Protein AF-A0A958J6T2-F1 (afdb_monomer)

Foldseek 3Di:
DADPVRDPPDDDDDDDPCVVVVVVVVVVVVLVVVLVVLVVVLVVQLVVLVVVCVVCVPDDPVVNVVSVVSNVVSVVSNVVSVVVSLVVVLVVVLPPFAFDKDQQVVLVVLLQVCCCVPVVAHEAEDPDSRQFIARARSVLVSLLSSLVVVVCCVPVVFRYWYWYWDDDPWKIKIKIKTQDDKDDPVVVVVQQQDFSDCPPVRRGDGNVSRCVSQVWDWDKDAPVVPSMIIIIIIGTGDDPPPPPPDPPPVFDDQPLDPPPCLVVFPDDDPVVVPDDPLAAKAKEKDWQWLGRCVVVPIATFWIWIWIDGSNDTPPVLIDTFGAQSVDDGDVVSCVVPVDDNVNHPPGHHPLVCVVVVLVSGPRHEYEYASVVRVQVNVVVCCVVNVDDDSHHYDHD

Mean predicted aligned error: 19.81 Å

Radius of gyration: 31.95 Å; Cα contacts (8 Å, |Δi|>4): 545; chains: 1; bounding box: 74×63×93 Å

Secondary structure (DSSP, 8-state):
-B-TT--B----------HHHHHHHHHHHHHHHHHHHHHHHHHHHHHHHHHHHHH-TT--HHHHHHHHHHHHHHHHHHHHHHHHHHHHHHHHHHHHS--EEEEHHHHHHHHHHHHHHHH--EEEE-TT-SS-EEEE-HHHHHHHHHHHHHHHHHHH---EEEEEEEE-SSEEEEEEEEESPPPPHHHHHHHHTSBS---TTS---BHHHHHHHTT-EEEEEEETTTTEEEEEEEEE-B-------S-----SSPP----GGGGG-TT--HHHHTS-GGG-EEEEEEEEESSS-GGGT--EEEEEEEEEETTEEEEEEEEEEE---SS---HHHHHHH---HHHHTTSPPHHHHHHHHHHHTTTSEEEETTHHHHHHHHHHTHHHH-----S-EEE-

Solvent-accessible surface area (backbone atoms only — not comparable to full-atom values): 22626 Å² total; per-residue (Å²): 86,63,49,100,86,68,49,80,74,50,83,84,82,83,84,72,90,46,69,64,57,52,51,49,54,55,50,52,53,50,51,55,50,51,50,54,52,52,52,52,49,34,52,49,54,39,47,54,39,51,51,51,51,66,76,44,75,85,58,56,68,73,61,50,52,51,40,54,48,51,40,52,53,34,52,49,50,46,52,50,51,53,53,50,53,54,49,58,54,51,57,49,58,61,72,77,54,72,73,39,80,40,50,35,42,58,52,52,50,52,34,35,53,48,30,39,75,75,67,73,35,56,58,47,75,50,91,68,18,72,85,38,32,39,58,41,49,64,68,64,51,38,37,44,51,47,45,53,50,51,53,41,30,76,73,69,71,48,70,55,37,38,35,39,47,48,73,66,99,62,30,30,35,46,31,47,27,34,74,55,81,68,69,52,70,72,58,51,58,53,49,31,71,33,66,50,44,85,38,100,84,78,55,50,58,28,43,45,60,52,26,65,73,48,66,34,49,77,51,62,48,68,48,80,93,72,53,34,15,30,40,37,36,38,27,57,54,38,67,69,78,82,70,75,90,61,80,91,63,97,76,82,73,80,75,85,53,87,56,75,67,72,79,71,56,85,65,82,53,78,72,61,81,74,50,57,76,67,70,44,44,34,29,44,41,53,70,42,45,42,54,93,45,52,94,80,65,38,35,62,35,31,43,42,34,41,36,30,49,64,85,39,77,42,90,86,47,65,46,78,46,62,18,24,59,89,66,91,64,48,69,66,38,30,72,70,74,66,63,52,75,79,75,25,70,87,33,56,38,58,80,70,48,49,65,55,50,54,62,70,48,56,96,22,35,39,33,24,71,57,32,46,54,56,49,50,52,52,56,63,42,25,83,79,62,71,56,80,86,63,55,57,76,45,69,102

Structure (mmCIF, N/CA/C/O backbone):
data_AF-A0A958J6T2-F1
#
_entry.id   AF-A0A958J6T2-F1
#
loop_
_atom_site.group_PDB
_atom_site.id
_atom_site.type_symbol
_atom_site.label_atom_id
_atom_site.label_alt_id
_atom_site.label_comp_id
_atom_site.label_asym_id
_atom_site.label_entity_id
_atom_site.label_seq_id
_atom_site.pdbx_PDB_ins_code
_atom_site.Cartn_x
_atom_site.Cartn_y
_atom_site.Cartn_z
_atom_site.occupancy
_atom_site.B_iso_or_equiv
_atom_site.auth_seq_id
_atom_site.auth_comp_id
_atom_site.auth_asym_id
_atom_site.auth_atom_id
_atom_site.pdbx_PDB_model_num
ATOM 1 N N . MET A 1 1 ? 0.953 -21.220 20.800 1.00 48.69 1 MET A N 1
ATOM 2 C CA . MET A 1 1 ? 2.089 -20.838 21.681 1.00 48.69 1 MET A CA 1
ATOM 3 C C . MET A 1 1 ? 2.076 -21.791 22.875 1.00 48.69 1 MET A C 1
ATOM 5 O O . MET A 1 1 ? 0.997 -22.274 23.194 1.00 48.69 1 MET A O 1
ATOM 9 N N . ARG A 1 2 ? 3.219 -22.155 23.470 1.00 36.34 2 ARG A N 1
ATOM 10 C CA . ARG A 1 2 ? 3.241 -23.037 24.657 1.00 36.34 2 ARG A CA 1
ATOM 11 C C . ARG A 1 2 ? 3.314 -22.194 25.923 1.00 36.34 2 ARG A C 1
ATOM 13 O O . ARG A 1 2 ? 4.008 -21.180 25.917 1.00 36.34 2 ARG A O 1
ATOM 20 N N . ASP A 1 3 ? 2.595 -22.600 26.960 1.00 51.53 3 ASP A N 1
ATOM 21 C CA . ASP A 1 3 ? 2.671 -21.951 28.265 1.00 51.53 3 ASP A CA 1
ATOM 22 C C . ASP A 1 3 ? 3.966 -22.331 29.011 1.00 51.53 3 ASP A C 1
ATOM 24 O O . ASP A 1 3 ? 4.778 -23.133 28.537 1.00 51.53 3 ASP A O 1
ATOM 28 N N . ALA A 1 4 ? 4.169 -21.750 30.196 1.00 49.47 4 ALA A N 1
ATOM 29 C CA . ALA A 1 4 ? 5.339 -22.016 31.033 1.00 49.47 4 ALA A CA 1
ATOM 30 C C . ALA A 1 4 ? 5.435 -23.478 31.534 1.00 49.47 4 ALA A C 1
ATOM 32 O O . ALA A 1 4 ? 6.490 -23.871 32.030 1.00 49.47 4 ALA A O 1
ATOM 33 N N . ALA A 1 5 ? 4.374 -24.283 31.389 1.00 55.47 5 ALA A N 1
ATOM 34 C CA . ALA A 1 5 ? 4.334 -25.710 31.711 1.00 55.47 5 ALA A CA 1
ATOM 35 C C . ALA A 1 5 ? 4.554 -26.614 30.477 1.00 55.47 5 ALA A C 1
ATOM 37 O O . ALA A 1 5 ? 4.696 -27.829 30.613 1.00 55.47 5 ALA A O 1
ATOM 38 N N . GLY A 1 6 ? 4.656 -26.034 29.277 1.00 46.12 6 GLY A N 1
ATOM 39 C CA . GLY A 1 6 ? 4.920 -26.751 28.034 1.00 46.12 6 GLY A CA 1
ATOM 40 C C . GLY A 1 6 ? 3.679 -27.357 27.376 1.00 46.12 6 GLY A C 1
ATOM 41 O O . GLY A 1 6 ? 3.834 -28.038 26.354 1.00 46.12 6 GLY A O 1
ATOM 42 N N . GLU A 1 7 ? 2.478 -27.092 27.894 1.00 49.38 7 GLU A N 1
ATOM 43 C CA . GLU A 1 7 ? 1.223 -27.493 27.261 1.00 49.38 7 GLU A CA 1
ATOM 44 C C . GLU A 1 7 ? 0.863 -26.529 26.118 1.00 49.38 7 GLU A C 1
ATOM 46 O O . GLU A 1 7 ? 1.184 -25.335 26.119 1.00 49.38 7 GLU A O 1
ATOM 51 N N . LEU A 1 8 ? 0.269 -27.081 25.055 1.00 47.47 8 LEU A N 1
ATOM 52 C CA . LEU A 1 8 ? -0.144 -26.334 23.864 1.00 47.47 8 LEU A CA 1
ATOM 53 C C . LEU A 1 8 ? -1.369 -25.471 24.206 1.00 47.47 8 LEU A C 1
ATOM 55 O O . LEU A 1 8 ? -2.499 -25.888 23.993 1.00 47.47 8 LEU A O 1
ATOM 59 N N . GLY A 1 9 ? -1.138 -24.254 24.700 1.00 53.03 9 GLY A N 1
ATOM 60 C CA . GLY A 1 9 ? -2.175 -23.290 25.097 1.00 53.03 9 GLY A CA 1
ATOM 61 C C . GLY A 1 9 ? -2.948 -22.627 23.947 1.00 53.03 9 GLY A C 1
ATOM 62 O O . GLY A 1 9 ? -3.547 -21.579 24.152 1.00 53.03 9 GLY A O 1
ATOM 63 N N . GLY A 1 10 ? -2.909 -23.189 22.733 1.00 48.62 10 GLY A N 1
ATOM 64 C CA . GLY A 1 10 ? -3.697 -22.714 21.592 1.00 48.62 10 GLY A CA 1
ATOM 65 C C . GLY A 1 10 ? -2.918 -22.515 20.289 1.00 48.62 10 GLY A C 1
ATOM 66 O O . GLY A 1 10 ? -1.676 -22.473 20.250 1.00 48.62 10 GLY A O 1
ATOM 67 N N . TYR A 1 11 ? -3.685 -22.378 19.207 1.00 57.44 11 TYR A N 1
ATOM 68 C CA . TYR A 1 11 ? -3.211 -22.131 17.849 1.00 57.44 11 TYR A CA 1
ATOM 69 C C . TYR A 1 11 ? -3.509 -20.687 17.454 1.00 57.44 11 TYR A C 1
ATOM 71 O O . TYR A 1 11 ? -4.600 -20.186 17.693 1.00 57.44 11 TYR A O 1
ATOM 79 N N . ILE A 1 12 ? -2.535 -20.033 16.828 1.00 42.91 12 ILE A N 1
ATOM 80 C CA . ILE A 1 12 ? -2.738 -18.750 16.158 1.00 42.91 12 ILE A CA 1
ATOM 81 C C . ILE A 1 12 ? -2.837 -19.086 14.675 1.00 42.91 12 ILE A C 1
ATOM 83 O O . ILE A 1 12 ? -1.850 -19.531 14.084 1.00 42.91 12 ILE A O 1
ATOM 87 N N . LEU A 1 13 ? -4.024 -18.929 14.093 1.00 41.66 13 LEU A N 1
ATOM 88 C CA . LEU A 1 13 ? -4.183 -18.921 12.644 1.00 41.66 13 LEU A CA 1
ATOM 89 C C . LEU A 1 13 ? -4.155 -17.471 12.178 1.00 41.66 13 LEU A C 1
ATOM 91 O O . LEU A 1 13 ? -5.051 -16.698 12.492 1.00 41.66 13 LEU A O 1
ATOM 95 N N . VAL A 1 14 ? -3.120 -17.122 11.422 1.00 46.44 14 VAL A N 1
ATOM 96 C CA . VAL A 1 14 ? -3.065 -15.851 10.702 1.00 46.44 14 VAL A CA 1
ATOM 97 C C . VAL A 1 14 ? -3.605 -16.111 9.304 1.00 46.44 14 VAL A C 1
ATOM 99 O O . VAL A 1 14 ? -3.007 -16.867 8.533 1.00 46.44 14 VAL A O 1
ATOM 102 N N . PHE A 1 15 ? -4.752 -15.521 8.988 1.00 39.38 15 PHE A N 1
ATOM 103 C CA . PHE A 1 15 ? -5.281 -15.526 7.633 1.00 39.38 15 PHE A CA 1
ATOM 104 C C . PHE A 1 15 ? -4.713 -14.323 6.891 1.00 39.38 15 PHE A C 1
ATOM 106 O O . PHE A 1 15 ? -4.885 -13.183 7.303 1.00 39.38 15 PHE A O 1
ATOM 113 N N . TYR A 1 16 ? -4.023 -14.591 5.790 1.00 39.59 16 TYR A N 1
ATOM 114 C CA . TYR A 1 16 ? -3.619 -13.558 4.849 1.00 39.59 16 TYR A CA 1
ATOM 115 C C . TYR A 1 16 ? -4.621 -13.574 3.700 1.00 39.59 16 TYR A C 1
ATOM 117 O O . TYR A 1 16 ? -4.839 -14.633 3.101 1.00 39.59 16 TYR A O 1
ATOM 125 N N . ASP A 1 17 ? -5.216 -12.427 3.368 1.00 45.22 17 ASP A N 1
ATOM 126 C CA . ASP A 1 17 ? -5.972 -12.311 2.123 1.00 45.22 17 ASP A CA 1
ATOM 127 C C . ASP A 1 17 ? -4.999 -12.410 0.942 1.00 45.22 17 ASP A C 1
ATOM 129 O O . ASP A 1 17 ? -4.342 -11.455 0.528 1.00 45.22 17 ASP A O 1
ATOM 133 N N . ILE A 1 18 ? -4.883 -13.623 0.407 1.00 48.00 18 ILE A N 1
ATOM 134 C CA . ILE A 1 18 ? -4.079 -13.915 -0.775 1.00 48.00 18 ILE A CA 1
ATOM 135 C C . ILE A 1 18 ? -4.909 -13.853 -2.055 1.00 48.00 18 ILE A C 1
ATOM 137 O O . ILE A 1 18 ? -4.393 -14.209 -3.108 1.00 48.00 18 ILE A O 1
ATOM 141 N N . THR A 1 19 ? -6.171 -13.418 -2.024 1.00 49.03 19 THR A N 1
ATOM 142 C CA . THR A 1 19 ? -7.032 -13.384 -3.219 1.00 49.03 19 THR A CA 1
ATOM 143 C C . THR A 1 19 ? -6.400 -12.537 -4.318 1.00 49.03 19 THR A C 1
ATOM 145 O O . THR A 1 19 ? -6.413 -12.914 -5.493 1.00 49.03 19 THR A O 1
ATOM 148 N N . HIS A 1 20 ? -5.784 -11.418 -3.931 1.00 47.06 20 HIS A N 1
ATOM 149 C CA . HIS A 1 20 ? -5.009 -10.580 -4.836 1.00 47.06 20 HIS A CA 1
ATOM 150 C C . HIS A 1 20 ? -3.764 -11.318 -5.353 1.00 47.06 20 HIS A C 1
ATOM 152 O O . HIS A 1 20 ? -3.571 -11.415 -6.560 1.00 47.06 20 HIS A O 1
ATOM 158 N N . LYS A 1 21 ? -2.984 -11.943 -4.461 1.00 45.25 21 LYS A N 1
ATOM 159 C CA . LYS A 1 21 ? -1.773 -12.711 -4.804 1.00 45.25 21 LYS A CA 1
ATOM 160 C C . LYS A 1 21 ? -2.049 -13.908 -5.731 1.00 45.25 21 LYS A C 1
ATOM 162 O O . LYS A 1 21 ? -1.304 -14.144 -6.671 1.00 45.25 21 LYS A O 1
ATOM 167 N N . VAL A 1 22 ? -3.156 -14.622 -5.536 1.00 51.53 22 VAL A N 1
ATOM 168 C CA . VAL A 1 22 ? -3.573 -15.758 -6.377 1.00 51.53 22 VAL A CA 1
ATOM 169 C C . VAL A 1 22 ? -4.047 -15.286 -7.755 1.00 51.53 22 VAL A C 1
ATOM 171 O O . VAL A 1 22 ? -3.727 -15.914 -8.766 1.00 51.53 22 VAL A O 1
ATOM 174 N N . LYS A 1 23 ? -4.776 -14.163 -7.834 1.00 52.66 23 LYS A N 1
ATOM 175 C CA . LYS A 1 23 ? -5.135 -13.543 -9.124 1.00 52.66 23 LYS A CA 1
ATOM 176 C C . LYS A 1 23 ? -3.892 -13.063 -9.878 1.00 52.66 23 LYS A C 1
ATOM 178 O O . LYS A 1 23 ? -3.808 -13.272 -11.086 1.00 52.66 23 LYS A O 1
ATOM 183 N N . VAL A 1 24 ? -2.932 -12.481 -9.161 1.00 52.47 24 VAL A N 1
ATOM 184 C CA . VAL A 1 24 ? -1.616 -12.057 -9.660 1.00 52.47 24 VAL A CA 1
ATOM 185 C C . VAL A 1 24 ? -0.843 -13.246 -10.239 1.00 52.47 24 VAL A C 1
ATOM 187 O O . VAL A 1 24 ? -0.464 -13.207 -11.408 1.00 52.47 24 VAL A O 1
ATOM 190 N N . ASP A 1 25 ? -0.699 -14.339 -9.487 1.00 53.75 25 ASP A N 1
ATOM 191 C CA . ASP A 1 25 ? 0.019 -15.540 -9.938 1.00 53.75 25 ASP A CA 1
ATOM 192 C C . ASP A 1 25 ? -0.650 -16.194 -11.155 1.00 53.75 25 ASP A C 1
ATOM 194 O O . ASP A 1 25 ? 0.025 -16.634 -12.094 1.00 53.75 25 ASP A O 1
ATOM 198 N N . SER A 1 26 ? -1.987 -16.220 -11.186 1.00 54.91 26 SER A N 1
ATOM 199 C CA . SER A 1 26 ? -2.745 -16.727 -12.332 1.00 54.91 26 SER A CA 1
ATOM 200 C C . SER A 1 26 ? -2.558 -15.853 -13.575 1.00 54.91 26 SER A C 1
ATOM 202 O O . SER A 1 26 ? -2.405 -16.383 -14.676 1.00 54.91 26 SER A O 1
ATOM 204 N N . HIS A 1 27 ? -2.570 -14.527 -13.425 1.00 58.19 27 HIS A N 1
ATOM 205 C CA . HIS A 1 27 ? -2.396 -13.593 -14.536 1.00 58.19 27 HIS A CA 1
ATOM 206 C C . HIS A 1 27 ? -0.957 -13.619 -15.074 1.00 58.19 27 HIS A C 1
ATOM 208 O O . HIS A 1 27 ? -0.753 -13.774 -16.277 1.00 58.19 27 HIS A O 1
ATOM 214 N N . ARG A 1 28 ? 0.043 -13.620 -14.184 1.00 59.59 28 ARG A N 1
ATOM 215 C CA . ARG A 1 28 ? 1.460 -13.839 -14.512 1.00 59.59 28 ARG A CA 1
ATOM 216 C C . ARG A 1 28 ? 1.670 -15.149 -15.273 1.00 59.59 28 ARG A C 1
ATOM 218 O O . ARG A 1 28 ? 2.370 -15.168 -16.284 1.00 59.59 28 ARG A O 1
ATOM 225 N N . SER A 1 29 ? 1.050 -16.239 -14.818 1.00 61.00 29 SER A N 1
ATOM 226 C CA . SER A 1 29 ? 1.138 -17.544 -15.488 1.00 61.00 29 SER A CA 1
ATOM 227 C C . SER A 1 29 ? 0.554 -17.509 -16.904 1.00 61.00 29 SER A C 1
ATOM 229 O O . SER A 1 29 ? 1.111 -18.126 -17.813 1.00 61.00 29 SER A O 1
ATOM 231 N N . MET A 1 30 ? -0.536 -16.763 -17.121 1.00 66.50 30 MET A N 1
ATOM 232 C CA . MET A 1 30 ? -1.103 -16.553 -18.458 1.00 66.50 30 MET A CA 1
ATOM 233 C C . MET A 1 30 ? -0.175 -15.727 -19.355 1.00 66.50 30 MET A C 1
ATOM 235 O O . MET A 1 30 ? 0.042 -16.113 -20.503 1.00 66.50 30 MET A O 1
ATOM 239 N N . LEU A 1 31 ? 0.416 -14.647 -18.838 1.00 65.56 31 LEU A N 1
ATOM 240 C CA . LEU A 1 31 ? 1.342 -13.801 -19.597 1.00 65.56 31 LEU A CA 1
ATOM 241 C C . LEU A 1 31 ? 2.625 -14.554 -19.983 1.00 65.56 31 LEU A C 1
ATOM 243 O O . LEU A 1 31 ? 3.024 -14.523 -21.144 1.00 65.56 31 LEU A O 1
ATOM 247 N N . LEU A 1 32 ? 3.232 -15.310 -19.058 1.00 67.44 32 LEU A N 1
ATOM 248 C CA . LEU A 1 32 ? 4.408 -16.148 -19.342 1.00 67.44 32 LEU A CA 1
ATOM 249 C C . LEU A 1 32 ? 4.114 -17.225 -20.390 1.00 67.44 32 LEU A C 1
ATOM 251 O O . LEU A 1 32 ? 4.945 -17.504 -21.260 1.00 67.44 32 LEU A O 1
ATOM 255 N N . LYS A 1 33 ? 2.922 -17.828 -20.324 1.00 71.00 33 LYS A N 1
ATOM 256 C CA . LYS A 1 33 ? 2.471 -18.794 -21.326 1.00 71.00 33 LYS A CA 1
ATOM 257 C C . LYS A 1 33 ? 2.318 -18.132 -22.697 1.00 71.00 33 LYS A C 1
ATOM 259 O O . LYS A 1 33 ? 2.856 -18.657 -23.668 1.00 71.00 33 LYS A O 1
ATOM 264 N N . SER A 1 34 ? 1.672 -16.967 -22.751 1.00 69.38 34 SER A N 1
ATOM 265 C CA . SER A 1 34 ? 1.500 -16.172 -23.973 1.00 69.38 34 SER A CA 1
ATOM 266 C C . SER A 1 34 ? 2.854 -15.791 -24.592 1.00 69.38 34 SER A C 1
ATOM 268 O O . SER A 1 34 ? 3.078 -16.015 -25.779 1.00 69.38 34 SER A O 1
ATOM 270 N N . LEU A 1 35 ? 3.813 -15.337 -23.772 1.00 73.62 35 LEU A N 1
ATOM 271 C CA . LEU A 1 35 ? 5.191 -15.034 -24.182 1.00 73.62 35 LEU A CA 1
ATOM 272 C C . LEU A 1 35 ? 5.926 -16.236 -24.748 1.00 73.62 35 LEU A C 1
ATOM 274 O O . LEU A 1 35 ? 6.544 -16.154 -25.809 1.00 73.62 35 LEU A O 1
ATOM 278 N N . THR A 1 36 ? 5.829 -17.371 -24.069 1.00 71.75 36 THR A N 1
ATOM 279 C CA . THR A 1 36 ? 6.487 -18.595 -24.518 1.00 71.75 36 THR A CA 1
ATOM 280 C C . THR A 1 36 ? 5.905 -19.087 -25.845 1.00 71.75 36 THR A C 1
ATOM 282 O O . THR A 1 36 ? 6.652 -19.539 -26.714 1.00 71.75 36 THR A O 1
ATOM 285 N N . GLU A 1 37 ? 4.585 -18.997 -26.022 1.00 77.94 37 GLU A N 1
ATOM 286 C CA . GLU A 1 37 ? 3.898 -19.377 -27.260 1.00 77.94 37 GLU A CA 1
ATOM 287 C C . GLU A 1 37 ? 4.237 -18.416 -28.413 1.00 77.94 37 GLU A C 1
ATOM 289 O O . GLU A 1 37 ? 4.616 -18.882 -29.491 1.00 77.94 37 GLU A O 1
ATOM 294 N N . GLY A 1 38 ? 4.213 -17.101 -28.169 1.00 72.06 38 GLY A N 1
ATOM 295 C CA . GLY A 1 38 ? 4.567 -16.071 -29.149 1.00 72.06 38 GLY A CA 1
ATOM 296 C C . GLY A 1 38 ? 6.016 -16.177 -29.635 1.00 72.06 38 GLY A C 1
ATOM 297 O O . GLY A 1 38 ? 6.260 -16.247 -30.841 1.00 72.06 38 GLY A O 1
ATOM 298 N N . ILE A 1 39 ? 6.980 -16.298 -28.711 1.00 77.38 39 ILE A N 1
ATOM 299 C CA . ILE A 1 39 ? 8.406 -16.471 -29.045 1.00 77.38 39 ILE A CA 1
ATOM 300 C C . ILE A 1 39 ? 8.623 -17.753 -29.855 1.00 77.38 39 ILE A C 1
ATOM 302 O O . ILE A 1 39 ? 9.333 -17.748 -30.863 1.00 77.38 39 ILE A O 1
ATOM 306 N N . ARG A 1 40 ? 8.013 -18.869 -29.433 1.00 75.31 40 ARG A N 1
ATOM 307 C CA . ARG A 1 40 ? 8.175 -20.161 -30.111 1.00 75.31 40 ARG A CA 1
ATOM 308 C C . ARG A 1 40 ? 7.623 -20.122 -31.534 1.00 75.31 40 ARG A C 1
ATOM 310 O O . ARG A 1 40 ? 8.256 -20.686 -32.425 1.00 75.31 40 ARG A O 1
ATOM 317 N N . SER A 1 41 ? 6.477 -19.473 -31.736 1.00 79.50 41 SER A N 1
ATOM 318 C CA . SER A 1 41 ? 5.858 -19.325 -33.054 1.00 79.50 41 SER A CA 1
ATOM 319 C C . SER A 1 41 ? 6.745 -18.510 -33.996 1.00 79.50 41 SER A C 1
ATOM 321 O O . SER A 1 41 ? 7.127 -19.013 -35.052 1.00 79.50 41 SER A O 1
ATOM 323 N N . ALA A 1 42 ? 7.162 -17.310 -33.579 1.00 76.31 42 ALA A N 1
ATOM 324 C CA . ALA A 1 42 ? 7.981 -16.427 -34.410 1.00 76.31 42 ALA A CA 1
ATOM 325 C C . ALA A 1 42 ? 9.335 -17.064 -34.772 1.00 76.31 42 ALA A C 1
ATOM 327 O O . ALA A 1 42 ? 9.759 -17.053 -35.930 1.00 76.31 42 ALA A O 1
ATOM 328 N N . LEU A 1 43 ? 10.001 -17.710 -33.805 1.00 81.56 43 LEU A N 1
ATOM 329 C CA . LEU A 1 43 ? 11.256 -18.423 -34.060 1.00 81.56 43 LEU A CA 1
ATOM 330 C C . LEU A 1 43 ? 11.077 -19.615 -35.009 1.00 81.56 43 LEU A C 1
ATOM 332 O O . LEU A 1 43 ? 11.969 -19.883 -35.816 1.00 81.56 43 LEU A O 1
ATOM 336 N N . ALA A 1 44 ? 9.951 -20.331 -34.938 1.00 80.25 44 ALA A N 1
ATOM 337 C CA . ALA A 1 44 ? 9.661 -21.428 -35.857 1.00 80.25 44 ALA A CA 1
ATOM 338 C C . ALA A 1 44 ? 9.465 -20.924 -37.296 1.00 80.25 44 ALA A C 1
ATOM 340 O O . ALA A 1 44 ? 10.046 -21.507 -38.214 1.00 80.25 44 ALA A O 1
ATOM 341 N N . SER A 1 45 ? 8.725 -19.825 -37.484 1.00 82.50 45 SER A N 1
ATOM 342 C CA . SER A 1 45 ? 8.531 -19.181 -38.790 1.00 82.50 45 SER A CA 1
ATOM 343 C C . SER A 1 45 ? 9.849 -18.679 -39.385 1.00 82.50 45 SER A C 1
ATOM 345 O O . SER A 1 45 ? 10.170 -18.988 -40.536 1.00 82.50 45 SER A O 1
ATOM 347 N N . ILE A 1 46 ? 10.657 -17.964 -38.591 1.00 88.19 46 ILE A N 1
ATOM 348 C CA . ILE A 1 46 ? 11.969 -17.456 -39.018 1.00 88.19 46 ILE A CA 1
ATOM 349 C C . ILE A 1 46 ? 12.889 -18.617 -39.405 1.00 88.19 46 ILE A C 1
ATOM 351 O O . ILE A 1 46 ? 13.509 -18.589 -40.469 1.00 88.19 46 ILE A O 1
ATOM 355 N N . ARG A 1 47 ? 12.952 -19.668 -38.576 1.00 81.50 47 ARG A N 1
ATOM 356 C CA . ARG A 1 47 ? 13.784 -20.843 -38.854 1.00 81.50 47 ARG A CA 1
ATOM 357 C C . ARG A 1 47 ? 13.361 -21.541 -40.145 1.00 81.50 47 ARG A C 1
ATOM 359 O O . ARG A 1 47 ? 14.223 -21.818 -40.970 1.00 81.50 47 ARG A O 1
ATOM 366 N N . ALA A 1 48 ? 12.065 -21.763 -40.360 1.00 89.38 48 ALA A N 1
ATOM 367 C CA . ALA A 1 48 ? 11.561 -22.397 -41.579 1.00 89.38 48 ALA A CA 1
ATOM 368 C C . ALA A 1 48 ? 11.882 -21.576 -42.843 1.00 89.38 48 ALA A C 1
ATOM 370 O O . ALA A 1 48 ? 12.270 -22.134 -43.876 1.00 89.38 48 ALA A O 1
ATOM 371 N N . ALA A 1 49 ? 11.770 -20.246 -42.763 1.00 88.69 49 ALA A N 1
ATOM 372 C CA . ALA A 1 49 ? 12.136 -19.353 -43.858 1.00 88.69 49 ALA A CA 1
ATOM 373 C C . ALA A 1 49 ? 13.643 -19.423 -44.170 1.00 88.69 49 ALA A C 1
ATOM 375 O O . ALA A 1 49 ? 14.026 -19.559 -45.333 1.00 88.69 49 ALA A O 1
ATOM 376 N N . ILE A 1 50 ? 14.498 -19.404 -43.141 1.00 87.81 50 ILE A N 1
ATOM 377 C CA . ILE A 1 50 ? 15.958 -19.511 -43.289 1.00 87.81 50 ILE A CA 1
ATOM 378 C C . ILE A 1 50 ? 16.375 -20.890 -43.820 1.00 87.81 50 ILE A C 1
ATOM 380 O O . ILE A 1 50 ? 17.208 -20.969 -44.724 1.00 87.81 50 ILE A O 1
ATOM 384 N N . GLU A 1 51 ? 15.794 -21.979 -43.314 1.00 91.31 51 GLU A N 1
ATOM 385 C CA . GLU A 1 51 ? 16.055 -23.343 -43.793 1.00 91.31 51 GLU A CA 1
ATOM 386 C C . GLU A 1 51 ? 15.696 -23.485 -45.276 1.00 91.31 51 GLU A C 1
ATOM 388 O O . GLU A 1 51 ? 16.480 -24.032 -46.052 1.00 91.31 51 GLU A O 1
ATOM 393 N N . THR A 1 52 ? 14.565 -22.916 -45.702 1.00 90.31 52 THR A N 1
ATOM 394 C CA . THR A 1 52 ? 14.134 -22.949 -47.108 1.00 90.31 52 THR A CA 1
ATOM 395 C C . THR A 1 52 ? 15.064 -22.132 -48.008 1.00 90.31 52 THR A C 1
ATOM 397 O O . THR A 1 52 ? 15.452 -22.600 -49.081 1.00 90.31 52 THR A O 1
ATOM 400 N N . LEU A 1 53 ? 15.469 -20.937 -47.561 1.00 90.94 53 LEU A N 1
ATOM 401 C CA . LEU A 1 53 ? 16.455 -20.101 -48.257 1.00 90.94 53 LEU A CA 1
ATOM 402 C C . LEU A 1 53 ? 17.810 -20.808 -48.406 1.00 90.94 53 LEU A C 1
ATOM 404 O O . LEU A 1 53 ? 18.456 -20.688 -49.445 1.00 90.94 53 LEU A O 1
ATOM 408 N N . THR A 1 54 ? 18.212 -21.573 -47.391 1.00 90.06 54 THR A N 1
ATOM 409 C CA . THR A 1 54 ? 19.487 -22.302 -47.367 1.00 90.06 54 THR A CA 1
ATOM 410 C C . THR A 1 54 ? 19.443 -23.566 -48.230 1.00 90.06 54 THR A C 1
ATOM 412 O O . THR A 1 54 ? 20.403 -23.859 -48.939 1.00 90.06 54 THR A O 1
ATOM 415 N N . ALA A 1 55 ? 18.334 -24.312 -48.204 1.00 91.31 55 ALA A N 1
ATOM 416 C CA . ALA A 1 55 ? 18.167 -25.553 -48.960 1.00 91.31 55 ALA A CA 1
ATOM 417 C C . ALA A 1 55 ? 17.995 -25.325 -50.473 1.00 91.31 55 ALA A C 1
ATOM 419 O O . ALA A 1 55 ? 18.371 -26.185 -51.270 1.00 91.31 55 ALA A O 1
ATOM 420 N N . PHE A 1 56 ? 17.455 -24.171 -50.882 1.00 91.94 56 PHE A N 1
ATOM 421 C CA . PHE A 1 56 ? 17.172 -23.852 -52.286 1.00 91.94 56 PHE A CA 1
ATOM 422 C C . PHE A 1 56 ? 17.802 -22.516 -52.732 1.00 91.94 56 PHE A C 1
ATOM 424 O O . PHE A 1 56 ? 17.088 -21.579 -53.091 1.00 91.94 56 PHE A O 1
ATOM 431 N N . PRO A 1 57 ? 19.141 -22.409 -52.791 1.00 84.00 57 PRO A N 1
ATOM 432 C CA . PRO A 1 57 ? 19.836 -21.148 -53.081 1.00 84.00 57 PRO A CA 1
ATOM 433 C C . PRO A 1 57 ? 19.605 -20.608 -54.506 1.00 84.00 57 PRO A C 1
ATOM 435 O O . PRO A 1 57 ? 19.780 -19.417 -54.756 1.00 84.00 57 PRO A O 1
ATOM 438 N N . ALA A 1 58 ? 19.185 -21.464 -55.443 1.00 90.50 58 ALA A N 1
ATOM 439 C CA . ALA A 1 58 ? 18.879 -21.105 -56.831 1.00 90.50 58 ALA A CA 1
ATOM 440 C C . ALA A 1 58 ? 17.403 -20.707 -57.059 1.00 90.50 58 ALA A C 1
ATOM 442 O O . ALA A 1 58 ? 16.916 -20.760 -58.187 1.00 90.50 58 ALA A O 1
ATOM 443 N N . MET A 1 59 ? 16.661 -20.362 -56.000 1.00 91.50 59 MET A N 1
ATOM 444 C CA . MET A 1 59 ? 15.262 -19.945 -56.122 1.00 91.50 59 MET A CA 1
ATOM 445 C C . MET A 1 59 ? 15.100 -18.587 -56.817 1.00 91.50 59 MET A C 1
ATOM 447 O O . MET A 1 59 ? 15.970 -17.716 -56.732 1.00 91.50 59 MET A O 1
ATOM 451 N N . ASP A 1 60 ? 13.936 -18.418 -57.445 1.00 92.75 60 ASP A N 1
ATOM 452 C CA . ASP A 1 60 ? 13.503 -17.180 -58.093 1.00 92.75 60 ASP A CA 1
ATOM 453 C C . ASP A 1 60 ? 13.511 -15.977 -57.134 1.00 92.75 60 ASP A C 1
ATOM 455 O O . ASP A 1 60 ? 13.172 -16.101 -55.950 1.00 92.75 60 ASP A O 1
ATOM 459 N N . ASP A 1 61 ? 13.873 -14.807 -57.657 1.00 86.50 61 ASP A N 1
ATOM 460 C CA . ASP A 1 61 ? 14.051 -13.592 -56.861 1.00 86.50 61 ASP A CA 1
ATOM 461 C C . ASP A 1 61 ? 12.748 -13.136 -56.197 1.00 86.50 61 ASP A C 1
ATOM 463 O O . ASP A 1 61 ? 12.776 -12.698 -55.045 1.00 86.50 61 ASP A O 1
ATOM 467 N N . ALA A 1 62 ? 11.589 -13.323 -56.841 1.00 87.94 62 ALA A N 1
ATOM 468 C CA . ALA A 1 62 ? 10.308 -12.965 -56.234 1.00 87.94 62 ALA A CA 1
ATOM 469 C C . ALA A 1 62 ? 9.999 -13.837 -55.003 1.00 87.94 62 ALA A C 1
ATOM 471 O O . ALA A 1 62 ? 9.535 -13.333 -53.978 1.00 87.94 62 ALA A O 1
ATOM 472 N N . LYS A 1 63 ? 10.321 -15.138 -55.064 1.00 85.94 63 LYS A N 1
ATOM 473 C CA . LYS A 1 63 ? 10.170 -16.062 -53.924 1.00 85.94 63 LYS A CA 1
ATOM 474 C C . LYS A 1 63 ? 11.149 -15.739 -52.798 1.00 85.94 63 LYS A C 1
ATOM 476 O O . LYS A 1 63 ? 10.781 -15.781 -51.628 1.00 85.9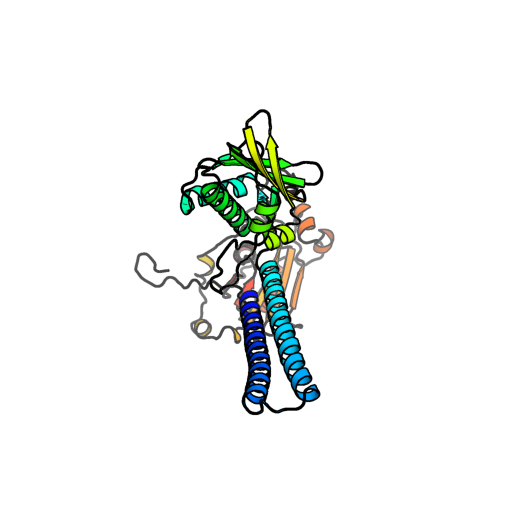4 63 LYS A O 1
ATOM 481 N N . ARG A 1 64 ? 12.383 -15.373 -53.142 1.00 88.50 64 ARG A N 1
ATOM 482 C CA . ARG A 1 64 ? 13.420 -14.993 -52.175 1.00 88.50 64 ARG A CA 1
ATOM 483 C C . ARG A 1 64 ? 13.037 -13.740 -51.389 1.00 88.50 64 ARG A C 1
ATOM 485 O O . ARG A 1 64 ? 13.129 -13.729 -50.163 1.00 88.50 64 ARG A O 1
ATOM 492 N N . VAL A 1 65 ? 12.546 -12.712 -52.086 1.00 89.00 65 VAL A N 1
ATOM 493 C CA . VAL A 1 65 ? 12.033 -11.477 -51.471 1.00 89.00 65 VAL A CA 1
ATOM 494 C C . VAL A 1 65 ? 10.868 -11.775 -50.525 1.00 89.00 65 VAL A C 1
ATOM 496 O O . VAL A 1 65 ? 10.801 -11.201 -49.439 1.00 89.00 65 VAL A O 1
ATOM 499 N N . GLN A 1 66 ? 9.987 -12.714 -50.882 1.00 87.75 66 GLN A N 1
ATOM 500 C CA . GLN A 1 66 ? 8.886 -13.130 -50.015 1.00 87.75 66 GLN A CA 1
ATOM 501 C C . GLN A 1 66 ? 9.379 -13.739 -48.691 1.00 87.75 66 GLN A C 1
ATOM 503 O O . GLN A 1 66 ? 8.856 -13.375 -47.641 1.00 87.75 66 GLN A O 1
ATOM 508 N N . PHE A 1 67 ? 10.400 -14.603 -48.706 1.00 89.88 67 PHE A N 1
ATOM 509 C CA . PHE A 1 67 ? 10.968 -15.167 -47.472 1.00 89.88 67 PHE A CA 1
ATOM 510 C C . PHE A 1 67 ? 11.694 -14.124 -46.614 1.00 89.88 67 PHE A C 1
ATOM 512 O O . PHE A 1 67 ? 11.548 -14.147 -45.395 1.00 89.88 67 PHE A O 1
ATOM 519 N N . TYR A 1 68 ? 12.417 -13.172 -47.217 1.00 83.81 68 TYR A N 1
ATOM 520 C CA . TYR A 1 68 ? 13.000 -12.059 -46.455 1.00 83.81 68 TYR A CA 1
ATOM 521 C C . TYR A 1 68 ? 11.933 -11.189 -45.789 1.00 83.81 68 TYR A C 1
ATOM 523 O O . TYR A 1 68 ? 12.112 -10.777 -44.643 1.00 83.81 68 TYR A O 1
ATOM 531 N N . ARG A 1 69 ? 10.806 -10.952 -46.472 1.00 87.25 69 ARG A N 1
ATOM 532 C CA . ARG A 1 69 ? 9.670 -10.233 -45.890 1.00 87.25 69 ARG A CA 1
ATOM 533 C C . ARG A 1 69 ? 9.077 -10.991 -44.702 1.00 87.25 69 ARG A C 1
ATOM 535 O O . ARG A 1 69 ? 8.880 -10.376 -43.666 1.00 87.25 69 ARG A O 1
ATOM 542 N N . VAL A 1 70 ? 8.878 -12.307 -44.824 1.00 88.00 70 VAL A N 1
ATOM 543 C CA . VAL A 1 70 ? 8.403 -13.156 -43.713 1.00 88.00 70 VAL A CA 1
ATOM 544 C C . VAL A 1 70 ? 9.343 -13.057 -42.508 1.00 88.00 70 VAL A C 1
ATOM 546 O O . VAL A 1 70 ? 8.880 -12.852 -41.395 1.00 88.00 70 VAL A O 1
ATOM 549 N N . ILE A 1 71 ? 10.663 -13.124 -42.715 1.00 83.88 71 ILE A N 1
ATOM 550 C CA . ILE A 1 71 ? 11.641 -12.979 -41.622 1.00 83.88 71 ILE A CA 1
ATOM 551 C C . ILE A 1 71 ? 11.529 -11.601 -40.952 1.00 83.88 71 ILE A C 1
ATOM 553 O O . ILE A 1 71 ? 11.556 -11.513 -39.727 1.00 83.88 71 ILE A O 1
ATOM 557 N N . GLY A 1 72 ? 11.398 -10.529 -41.740 1.00 72.12 72 GLY A N 1
ATOM 558 C CA . GLY A 1 72 ? 11.253 -9.169 -41.217 1.00 72.12 72 GLY A CA 1
ATOM 559 C C . GLY A 1 72 ? 9.943 -8.947 -40.455 1.00 72.12 72 GLY A C 1
ATOM 560 O O . GLY A 1 72 ? 9.958 -8.350 -39.381 1.00 72.12 72 GLY A O 1
ATOM 561 N N . GLU A 1 73 ? 8.825 -9.451 -40.982 1.00 84.06 73 GLU A N 1
ATOM 562 C CA . GLU A 1 73 ? 7.500 -9.370 -40.352 1.00 84.06 73 GLU A CA 1
ATOM 563 C C . GLU A 1 73 ? 7.467 -10.139 -39.024 1.00 84.06 73 GLU A C 1
ATOM 565 O O . GLU A 1 73 ? 7.024 -9.594 -38.014 1.00 84.06 73 GLU A O 1
ATOM 570 N N . GLU A 1 74 ? 8.012 -11.356 -38.990 1.00 87.38 74 GLU A N 1
ATOM 571 C CA . GLU A 1 74 ? 8.085 -12.182 -37.777 1.00 87.38 74 GLU A CA 1
ATOM 572 C C . GLU A 1 74 ? 9.029 -11.584 -36.721 1.00 87.38 74 GLU A C 1
ATOM 574 O O . GLU A 1 74 ? 8.724 -11.592 -35.529 1.00 87.38 74 GLU A O 1
ATOM 579 N N . ALA A 1 75 ? 10.155 -10.991 -37.135 1.00 76.94 75 ALA A N 1
ATOM 580 C CA . ALA A 1 75 ? 11.056 -10.286 -36.222 1.00 76.94 75 ALA A CA 1
ATOM 581 C C . ALA A 1 75 ? 10.401 -9.030 -35.613 1.00 76.94 75 ALA A C 1
ATOM 583 O O . ALA A 1 75 ? 10.573 -8.754 -34.423 1.00 76.94 75 ALA A O 1
ATOM 584 N N . ALA A 1 76 ? 9.621 -8.287 -36.405 1.00 74.06 76 ALA A N 1
ATOM 585 C CA . ALA A 1 76 ? 8.867 -7.133 -35.923 1.00 74.06 76 ALA A CA 1
ATOM 586 C C . ALA A 1 76 ? 7.733 -7.546 -34.971 1.00 74.06 76 ALA A C 1
ATOM 588 O O . ALA A 1 76 ? 7.560 -6.923 -33.924 1.00 74.06 76 ALA A O 1
ATOM 589 N N . GLN A 1 77 ? 7.001 -8.621 -35.285 1.00 78.12 77 GLN A N 1
ATOM 590 C CA . GLN A 1 77 ? 5.975 -9.176 -34.398 1.00 78.12 77 GLN A CA 1
ATOM 591 C C . GLN A 1 77 ? 6.564 -9.656 -33.070 1.00 78.12 77 GLN A C 1
ATOM 593 O O . GLN A 1 77 ? 6.012 -9.345 -32.017 1.00 78.12 77 GLN A O 1
ATOM 598 N N . LEU A 1 78 ? 7.711 -10.340 -33.100 1.00 77.31 78 LEU A N 1
ATOM 599 C CA . LEU A 1 78 ? 8.430 -10.757 -31.897 1.00 77.31 78 LEU A CA 1
ATOM 600 C C . LEU A 1 78 ? 8.816 -9.555 -31.022 1.00 77.31 78 LEU A C 1
ATOM 602 O O . LEU A 1 78 ? 8.599 -9.575 -29.811 1.00 77.31 78 LEU A O 1
ATOM 606 N N . SER A 1 79 ? 9.353 -8.497 -31.633 1.00 70.81 79 SER A N 1
ATOM 607 C CA . SER A 1 79 ? 9.700 -7.262 -30.924 1.00 70.81 79 SER A CA 1
ATOM 608 C C . SER A 1 79 ? 8.468 -6.590 -30.308 1.00 70.81 79 SER A C 1
ATOM 610 O O . SER A 1 79 ? 8.504 -6.217 -29.134 1.00 70.81 79 SER A O 1
ATOM 612 N N . GLY A 1 80 ? 7.362 -6.502 -31.053 1.00 70.62 80 GLY A N 1
ATOM 613 C CA . GLY A 1 80 ? 6.094 -5.966 -30.553 1.00 70.62 80 GLY A CA 1
ATOM 614 C C . GLY A 1 80 ? 5.535 -6.773 -29.380 1.00 70.62 80 GLY A C 1
ATOM 615 O O . GLY A 1 80 ? 5.141 -6.196 -28.371 1.00 70.62 80 GLY A O 1
ATOM 616 N N . PHE A 1 81 ? 5.579 -8.104 -29.469 1.00 72.62 81 PHE A N 1
ATOM 617 C CA . PHE A 1 81 ? 5.108 -9.002 -28.417 1.00 72.62 81 PHE A CA 1
ATOM 618 C C . PHE A 1 81 ? 5.911 -8.840 -27.114 1.00 72.62 81 PHE A C 1
ATOM 620 O O . PHE A 1 81 ? 5.334 -8.771 -26.025 1.00 72.62 81 PHE A O 1
ATOM 627 N N . ILE A 1 82 ? 7.242 -8.740 -27.218 1.00 70.19 82 ILE A N 1
ATOM 628 C CA . ILE A 1 82 ? 8.131 -8.499 -26.071 1.00 70.19 82 ILE A CA 1
ATOM 629 C C . ILE A 1 82 ? 7.818 -7.143 -25.426 1.00 70.19 82 ILE A C 1
ATOM 631 O O . ILE A 1 82 ? 7.664 -7.074 -24.208 1.00 70.19 82 ILE A O 1
ATOM 635 N N . HIS A 1 83 ? 7.672 -6.081 -26.226 1.00 66.88 83 HIS A N 1
ATOM 636 C CA . HIS A 1 83 ? 7.351 -4.746 -25.715 1.00 66.88 83 HIS A CA 1
ATOM 637 C C . HIS A 1 83 ? 5.979 -4.679 -25.039 1.00 66.88 83 HIS A C 1
ATOM 639 O O . HIS A 1 83 ? 5.859 -4.101 -23.960 1.00 66.88 83 HIS A O 1
ATOM 645 N N . G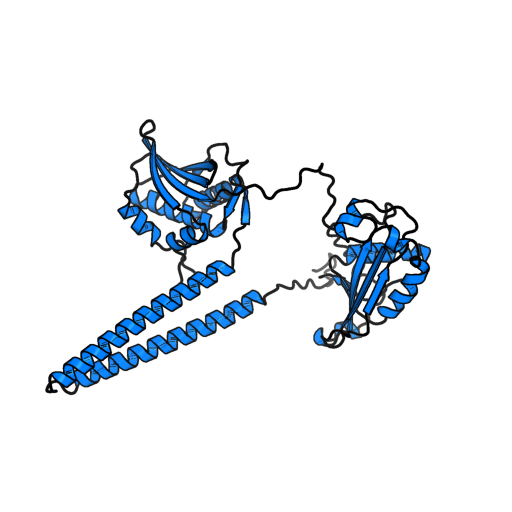LN A 1 84 ? 4.954 -5.286 -25.639 1.00 67.38 84 GLN A N 1
ATOM 646 C CA . GLN A 1 84 ? 3.607 -5.295 -25.078 1.00 67.38 84 GLN A CA 1
ATOM 647 C C . GLN A 1 84 ? 3.545 -6.083 -23.767 1.00 67.38 84 GLN A C 1
ATOM 649 O O . GLN A 1 84 ? 3.015 -5.583 -22.781 1.00 67.38 84 GLN A O 1
ATOM 654 N N . THR A 1 85 ? 4.165 -7.266 -23.721 1.00 65.38 85 THR A N 1
ATOM 655 C CA . THR A 1 85 ? 4.228 -8.070 -22.492 1.00 65.38 85 THR A CA 1
ATOM 656 C C . THR A 1 85 ? 4.974 -7.323 -21.384 1.00 65.38 85 THR A C 1
ATOM 658 O O . THR A 1 85 ? 4.517 -7.305 -20.246 1.00 65.38 85 THR A O 1
ATOM 661 N N . ALA A 1 86 ? 6.087 -6.653 -21.704 1.00 61.41 86 ALA A N 1
ATOM 662 C CA . ALA A 1 86 ? 6.818 -5.829 -20.740 1.00 61.41 86 ALA A CA 1
ATOM 663 C C . ALA A 1 86 ? 5.963 -4.664 -20.204 1.00 61.41 86 ALA A C 1
ATOM 665 O O . ALA A 1 86 ? 5.959 -4.405 -19.002 1.00 61.41 86 ALA A O 1
ATOM 666 N N . SER A 1 87 ? 5.182 -4.010 -21.070 1.00 57.78 87 SER A N 1
ATOM 667 C CA . SER A 1 87 ? 4.267 -2.931 -20.678 1.00 57.78 87 SER A CA 1
ATOM 668 C C . SER A 1 87 ? 3.098 -3.421 -19.812 1.00 57.78 87 SER A C 1
ATOM 670 O O . SER A 1 87 ? 2.744 -2.760 -18.839 1.00 57.78 87 SER A O 1
ATOM 672 N N . GLU A 1 88 ? 2.502 -4.573 -20.132 1.00 60.06 88 GLU A N 1
ATOM 673 C CA . GLU A 1 88 ? 1.404 -5.177 -19.357 1.00 60.06 88 GLU A CA 1
ATOM 674 C C . GLU A 1 88 ? 1.882 -5.663 -17.975 1.00 60.06 88 GLU A C 1
ATOM 676 O O . GLU A 1 88 ? 1.162 -5.548 -16.983 1.00 60.06 88 GLU A O 1
ATOM 681 N N . PHE A 1 89 ? 3.134 -6.115 -17.867 1.00 56.22 89 PHE A N 1
ATOM 682 C CA . PHE A 1 89 ? 3.776 -6.374 -16.576 1.00 56.22 89 PHE A CA 1
ATOM 683 C C . PHE A 1 89 ? 4.089 -5.087 -15.789 1.00 56.22 89 PHE A C 1
ATOM 685 O O . PHE A 1 89 ? 3.998 -5.093 -14.563 1.00 56.22 89 PHE A O 1
ATOM 692 N N . SER A 1 90 ? 4.412 -3.974 -16.453 1.00 52.34 90 SER A N 1
ATOM 693 C CA . SER A 1 90 ? 4.634 -2.671 -15.799 1.00 52.34 90 SER A CA 1
ATOM 694 C C . SER A 1 90 ? 3.332 -2.090 -15.219 1.00 52.34 90 SER A C 1
ATOM 696 O O . SER A 1 90 ? 3.291 -1.643 -14.071 1.00 52.34 90 SER A O 1
ATOM 698 N N . GLU A 1 91 ? 2.210 -2.220 -15.941 1.00 49.81 91 GLU A N 1
ATOM 699 C CA . GLU A 1 91 ? 0.857 -1.934 -15.427 1.00 49.81 91 GLU A CA 1
ATOM 700 C C . GLU A 1 91 ? 0.526 -2.754 -14.166 1.00 49.81 91 GLU A C 1
ATOM 702 O O . GLU A 1 91 ? -0.151 -2.276 -13.256 1.00 49.81 91 GLU A O 1
ATOM 707 N N . HIS A 1 92 ? 1.059 -3.971 -14.060 1.00 50.19 92 HIS A N 1
ATOM 708 C CA . HIS A 1 92 ? 0.852 -4.844 -12.911 1.00 50.19 92 HIS A CA 1
ATOM 709 C C . HIS A 1 92 ? 1.543 -4.334 -11.630 1.00 50.19 92 HIS A C 1
ATOM 711 O O . HIS A 1 92 ? 0.954 -4.407 -10.547 1.00 50.19 92 HIS A O 1
ATOM 717 N N . PHE A 1 93 ? 2.730 -3.720 -11.735 1.00 48.38 93 PHE A N 1
ATOM 718 C CA . PHE A 1 93 ? 3.398 -3.045 -10.609 1.00 48.38 93 PHE A CA 1
ATOM 719 C C . PHE A 1 93 ? 2.626 -1.812 -10.106 1.00 48.38 93 PHE A C 1
ATOM 721 O O . PHE A 1 93 ? 2.666 -1.512 -8.905 1.00 48.38 93 PHE A O 1
ATOM 728 N N . LYS A 1 94 ? 1.857 -1.138 -10.979 1.00 47.19 94 LYS A N 1
ATOM 729 C CA . LYS A 1 94 ? 0.966 -0.026 -10.587 1.00 47.19 94 LYS A CA 1
ATOM 730 C C . LYS A 1 94 ? -0.118 -0.473 -9.596 1.00 47.19 94 LYS A C 1
ATOM 732 O O . LYS A 1 94 ? -0.541 0.324 -8.765 1.00 47.19 94 LYS A O 1
ATOM 737 N N . SER A 1 95 ? -0.537 -1.743 -9.652 1.00 46.66 95 SER A N 1
ATOM 738 C CA . SER A 1 95 ? -1.631 -2.291 -8.829 1.00 46.66 95 SER A CA 1
ATOM 739 C C . SER A 1 95 ? -1.212 -2.825 -7.454 1.00 46.66 95 SER A C 1
ATOM 741 O O . SER A 1 95 ? -2.048 -2.911 -6.561 1.00 46.66 95 SER A O 1
ATOM 743 N N . GLN A 1 96 ? 0.064 -3.179 -7.261 1.00 48.31 96 GLN A N 1
ATOM 744 C CA . GLN A 1 96 ? 0.521 -3.822 -6.020 1.00 48.31 96 GLN A CA 1
ATOM 745 C C . GLN A 1 96 ? 0.825 -2.840 -4.873 1.00 48.31 96 GLN A C 1
ATOM 747 O O . GLN A 1 96 ? 0.852 -3.271 -3.726 1.00 48.31 96 GLN A O 1
ATOM 752 N N . TRP A 1 97 ? 1.049 -1.550 -5.157 1.00 55.69 97 TRP A N 1
ATOM 753 C CA . TRP A 1 97 ? 1.499 -0.569 -4.154 1.00 55.69 97 TRP A CA 1
ATOM 754 C C . TRP A 1 97 ? 0.776 0.781 -4.337 1.00 55.69 97 TRP A C 1
ATOM 756 O O . TRP A 1 97 ? 1.156 1.569 -5.206 1.00 55.69 97 TRP A O 1
ATOM 766 N N . PRO A 1 98 ? -0.312 1.068 -3.608 1.00 60.44 98 PRO A N 1
ATOM 767 C CA . PRO A 1 98 ? -0.999 2.351 -3.733 1.00 60.44 98 PRO A CA 1
ATOM 768 C C . PRO A 1 98 ? -0.072 3.520 -3.348 1.00 60.44 98 PRO A C 1
ATOM 770 O O . PRO A 1 98 ? 0.804 3.381 -2.501 1.00 60.44 98 PRO A O 1
ATOM 773 N N . LEU A 1 99 ? -0.255 4.682 -3.988 1.00 71.38 99 LEU A N 1
ATOM 774 C CA . LEU A 1 99 ? 0.433 5.909 -3.576 1.00 71.38 99 LEU A CA 1
ATOM 775 C C . LEU A 1 99 ? -0.175 6.406 -2.263 1.00 71.38 99 LEU A C 1
ATOM 777 O O . LEU A 1 99 ? -1.343 6.811 -2.246 1.00 71.38 99 LEU A O 1
ATOM 781 N N . GLU A 1 100 ? 0.624 6.430 -1.204 1.00 74.25 100 GLU A N 1
ATOM 782 C CA . GLU A 1 100 ? 0.205 6.843 0.133 1.00 74.25 100 GLU A CA 1
ATOM 783 C C . GLU A 1 100 ? 0.740 8.233 0.471 1.00 74.25 100 GLU A C 1
ATOM 785 O O . GLU A 1 100 ? 1.761 8.673 -0.057 1.00 74.25 100 GLU A O 1
ATOM 790 N N . ASN A 1 101 ? 0.034 8.945 1.347 1.00 79.69 101 ASN A N 1
ATOM 791 C CA . ASN A 1 101 ? 0.535 10.197 1.898 1.00 79.69 101 ASN A CA 1
ATOM 792 C C . ASN A 1 101 ? 1.470 9.870 3.054 1.00 79.69 101 ASN A C 1
ATOM 794 O O . ASN A 1 101 ? 1.020 9.374 4.083 1.00 79.69 101 ASN A O 1
ATOM 798 N N . ILE A 1 102 ? 2.750 10.173 2.879 1.00 83.81 102 ILE A N 1
ATOM 799 C CA . ILE A 1 102 ? 3.793 9.918 3.867 1.00 83.81 102 ILE A CA 1
ATOM 800 C C . ILE A 1 102 ? 4.422 11.239 4.327 1.00 83.81 102 ILE A C 1
ATOM 802 O O . ILE A 1 102 ? 4.602 12.148 3.503 1.00 83.81 102 ILE A O 1
ATOM 806 N N . PRO A 1 103 ? 4.781 11.372 5.617 1.00 87.06 103 PRO A N 1
ATOM 807 C CA . PRO A 1 103 ? 5.561 12.509 6.084 1.00 87.06 103 PRO A CA 1
ATOM 808 C C . PRO A 1 103 ? 6.915 12.564 5.365 1.00 87.06 103 PRO A C 1
ATOM 810 O O . PRO A 1 103 ? 7.639 11.568 5.279 1.00 87.06 103 PRO A O 1
ATOM 813 N N . GLY A 1 104 ? 7.293 13.741 4.872 1.00 85.88 104 GLY A N 1
ATOM 814 C CA . GLY A 1 104 ? 8.546 13.952 4.146 1.00 85.88 104 GLY A CA 1
ATOM 815 C C . GLY A 1 104 ? 9.781 13.579 4.966 1.00 85.88 104 GLY A C 1
ATOM 816 O O . GLY A 1 104 ? 10.722 12.980 4.441 1.00 85.88 104 GLY A O 1
ATOM 817 N N . GLY A 1 105 ? 9.750 13.858 6.272 1.00 86.06 105 GLY A N 1
ATOM 818 C CA . GLY A 1 105 ? 10.792 13.453 7.216 1.00 86.06 105 GLY A CA 1
ATOM 819 C C . GLY A 1 105 ? 10.988 11.936 7.305 1.00 86.06 105 GLY A C 1
ATOM 820 O O . GLY A 1 105 ? 12.129 11.474 7.353 1.00 86.06 105 GLY A O 1
ATOM 821 N N . GLU A 1 106 ? 9.911 11.145 7.254 1.00 86.00 106 GLU A N 1
ATOM 822 C CA . GLU A 1 106 ? 10.006 9.679 7.267 1.00 86.00 106 GLU A CA 1
ATOM 823 C C . GLU A 1 106 ? 10.606 9.141 5.968 1.00 86.00 106 GLU A C 1
ATOM 825 O O . GLU A 1 106 ? 11.493 8.284 6.005 1.00 86.00 106 GLU A O 1
ATOM 830 N N . LEU A 1 107 ? 10.191 9.695 4.822 1.00 89.00 107 LEU A N 1
ATOM 831 C CA . LEU A 1 107 ? 10.749 9.337 3.519 1.00 89.00 107 LEU A CA 1
ATOM 832 C C . LEU A 1 107 ? 12.259 9.615 3.465 1.00 89.00 107 LEU A C 1
ATOM 834 O O . LEU A 1 107 ? 13.041 8.730 3.113 1.00 89.00 107 LEU A O 1
ATOM 838 N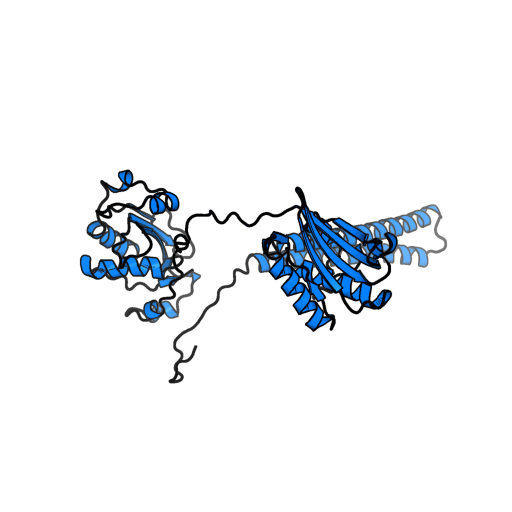 N . ILE A 1 108 ? 12.687 10.821 3.856 1.00 91.12 108 ILE A N 1
ATOM 839 C CA . ILE A 1 108 ? 14.112 11.182 3.887 1.00 91.12 108 ILE A CA 1
ATOM 840 C C . ILE A 1 108 ? 14.868 10.307 4.897 1.00 91.12 108 ILE A C 1
ATOM 842 O O . ILE A 1 108 ? 15.971 9.837 4.607 1.00 91.12 108 ILE A O 1
ATOM 846 N N . GLY A 1 109 ? 14.267 10.022 6.055 1.00 89.31 109 GLY A N 1
ATOM 847 C CA . GLY A 1 109 ? 14.830 9.119 7.057 1.00 89.31 109 GLY A CA 1
ATOM 848 C C . GLY A 1 109 ? 15.083 7.709 6.513 1.00 89.31 109 GLY A C 1
ATOM 849 O O . GLY A 1 109 ? 16.165 7.151 6.729 1.00 89.31 109 GLY A O 1
ATOM 850 N N . ALA A 1 110 ? 14.129 7.154 5.762 1.00 88.31 110 ALA A N 1
ATOM 851 C CA . ALA A 1 110 ? 14.250 5.848 5.118 1.00 88.31 110 ALA A CA 1
ATOM 852 C C . ALA A 1 110 ? 15.342 5.829 4.034 1.00 88.31 110 ALA A C 1
ATOM 854 O O . ALA A 1 110 ? 16.123 4.870 3.963 1.00 88.31 110 ALA A O 1
ATOM 855 N N . ILE A 1 111 ? 15.446 6.897 3.232 1.00 92.75 111 ILE A N 1
ATOM 856 C CA . ILE A 1 111 ? 16.510 7.064 2.229 1.00 92.75 111 ILE A CA 1
ATOM 857 C C . ILE A 1 111 ? 17.878 7.091 2.911 1.00 92.75 111 ILE A C 1
ATOM 859 O O . ILE A 1 111 ? 18.755 6.311 2.542 1.00 92.75 111 ILE A O 1
ATOM 863 N N . ARG A 1 112 ? 18.048 7.920 3.949 1.00 93.19 112 ARG A N 1
ATOM 864 C CA . ARG A 1 112 ? 19.308 8.044 4.698 1.00 93.19 112 ARG A CA 1
ATOM 865 C C . ARG A 1 112 ? 19.739 6.714 5.302 1.00 93.19 112 ARG A C 1
ATOM 867 O O . ARG A 1 112 ? 20.885 6.305 5.131 1.00 93.19 112 ARG A O 1
ATOM 874 N N . LYS A 1 113 ? 18.821 6.028 5.992 1.00 88.25 113 LYS A N 1
ATOM 875 C CA . LYS A 1 113 ? 19.099 4.721 6.600 1.00 88.25 113 LYS A CA 1
ATOM 876 C C . LYS A 1 113 ? 19.561 3.717 5.542 1.00 88.25 113 LYS A C 1
ATOM 878 O O . LYS A 1 113 ? 20.587 3.068 5.716 1.00 88.25 113 LYS A O 1
ATOM 883 N N . SER A 1 114 ? 18.851 3.651 4.418 1.00 89.81 114 SER A N 1
ATOM 884 C CA . SER A 1 114 ? 19.184 2.717 3.342 1.00 89.81 114 SER A CA 1
ATOM 885 C C . SER A 1 114 ? 20.497 3.070 2.634 1.00 89.81 114 SER A C 1
ATOM 887 O O . SER A 1 114 ? 21.222 2.168 2.220 1.00 89.81 114 SER A O 1
ATOM 889 N N . ALA A 1 115 ? 20.822 4.359 2.493 1.00 91.44 115 ALA A N 1
ATOM 890 C CA . ALA A 1 115 ? 22.067 4.820 1.879 1.00 91.44 115 ALA A CA 1
ATOM 891 C C . ALA A 1 115 ? 23.282 4.470 2.747 1.00 91.44 115 ALA A C 1
ATOM 893 O O . ALA A 1 115 ? 24.276 3.958 2.228 1.00 91.44 115 ALA A O 1
ATOM 894 N N . ALA A 1 116 ? 23.166 4.649 4.065 1.00 91.00 116 ALA A N 1
ATOM 895 C CA . ALA A 1 116 ? 24.191 4.233 5.014 1.00 91.00 116 ALA A CA 1
ATOM 896 C C . ALA A 1 116 ? 24.396 2.707 4.991 1.00 91.00 116 ALA A C 1
ATOM 898 O O . ALA A 1 116 ? 25.525 2.242 4.864 1.00 91.00 116 ALA A O 1
ATOM 899 N N . GLU A 1 117 ? 23.312 1.924 5.039 1.00 88.88 117 GLU A N 1
ATOM 900 C CA . GLU A 1 117 ? 23.378 0.455 5.086 1.00 88.88 117 GLU A CA 1
ATOM 901 C C . GLU A 1 117 ? 23.879 -0.180 3.779 1.00 88.88 117 GLU A C 1
ATOM 903 O O . GLU A 1 117 ? 24.656 -1.133 3.818 1.00 88.88 117 GLU A O 1
ATOM 908 N N . LYS A 1 118 ? 23.430 0.314 2.616 1.00 87.81 118 LYS A N 1
ATOM 909 C CA . LYS A 1 118 ? 23.686 -0.337 1.317 1.00 87.81 118 LYS A CA 1
ATOM 910 C C . LYS A 1 118 ? 24.836 0.275 0.522 1.00 87.81 118 LYS A C 1
ATOM 912 O O . LYS A 1 118 ? 25.455 -0.435 -0.267 1.00 87.81 118 LYS A O 1
ATOM 917 N N . LEU A 1 119 ? 25.088 1.576 0.670 1.00 88.38 119 LEU A N 1
ATOM 918 C CA . LEU A 1 119 ? 26.076 2.312 -0.132 1.00 88.38 119 LEU A CA 1
ATOM 919 C C . LEU A 1 119 ? 27.231 2.875 0.706 1.00 88.38 119 LEU A C 1
ATOM 921 O O . LEU A 1 119 ? 28.188 3.389 0.129 1.00 88.38 119 LEU A O 1
ATOM 925 N N . ASN A 1 120 ? 27.160 2.771 2.039 1.00 89.44 120 ASN A N 1
ATOM 926 C CA . ASN A 1 120 ? 28.119 3.376 2.964 1.00 89.44 120 ASN A CA 1
ATOM 927 C C . ASN A 1 120 ? 28.312 4.883 2.690 1.00 89.44 120 ASN A C 1
ATOM 929 O O . ASN A 1 120 ? 29.435 5.387 2.665 1.00 89.44 120 ASN A O 1
ATOM 933 N N . LEU A 1 121 ? 27.201 5.573 2.412 1.00 90.44 121 LEU A N 1
ATOM 934 C CA . LEU A 1 121 ? 27.149 7.004 2.122 1.00 90.44 121 LEU A CA 1
ATOM 935 C C . LEU A 1 121 ? 26.478 7.759 3.267 1.00 90.44 121 LEU A C 1
ATOM 937 O O . LEU A 1 121 ? 25.445 7.327 3.782 1.00 90.44 121 LEU A O 1
ATOM 941 N N . GLU A 1 122 ? 27.036 8.919 3.607 1.00 87.75 122 GLU A N 1
ATOM 942 C CA . GLU A 1 122 ? 26.410 9.863 4.530 1.00 87.75 122 GLU A CA 1
ATOM 943 C C . GLU A 1 122 ? 25.503 10.831 3.760 1.00 87.75 122 GLU A C 1
ATOM 945 O O . GLU A 1 122 ? 25.881 11.395 2.725 1.00 87.75 122 GLU A O 1
ATOM 950 N N . VAL A 1 123 ? 24.275 10.977 4.261 1.00 91.75 123 VAL A N 1
ATOM 951 C CA . VAL A 1 123 ? 23.246 11.844 3.687 1.00 91.75 123 VAL A CA 1
ATOM 952 C C . VAL A 1 123 ? 22.736 12.780 4.776 1.00 91.75 123 VAL A C 1
ATOM 954 O O . VAL A 1 123 ? 22.010 12.364 5.685 1.00 91.75 123 VAL A O 1
ATOM 957 N N . ASP A 1 124 ? 23.122 14.042 4.656 1.00 91.25 124 ASP A N 1
ATOM 958 C CA . ASP A 1 124 ? 22.637 15.142 5.475 1.00 91.25 124 ASP A CA 1
ATOM 959 C C . ASP A 1 124 ? 21.236 15.572 5.038 1.00 91.25 124 ASP A C 1
ATOM 961 O O . ASP A 1 124 ? 20.823 15.375 3.892 1.00 91.25 124 ASP A O 1
ATOM 965 N N . TRP A 1 125 ? 20.505 16.217 5.943 1.00 86.69 125 TRP A N 1
ATOM 966 C CA . TRP A 1 125 ? 19.166 16.726 5.665 1.00 86.69 125 TRP A CA 1
ATOM 967 C C . TRP A 1 125 ? 19.039 18.190 6.090 1.00 86.69 125 TRP A C 1
ATOM 969 O O . TRP A 1 125 ? 19.610 18.604 7.103 1.00 86.69 125 TRP A O 1
ATOM 979 N N . LEU A 1 126 ? 18.303 18.976 5.306 1.00 81.06 126 LEU A N 1
ATOM 980 C CA . LEU A 1 126 ? 17.978 20.358 5.642 1.00 81.06 126 LEU A CA 1
ATOM 981 C C . LEU A 1 126 ? 16.606 20.436 6.336 1.00 81.06 126 LEU A C 1
ATOM 983 O O . LEU A 1 126 ? 15.661 19.780 5.889 1.00 81.06 126 LEU A O 1
ATOM 987 N N . PRO A 1 127 ? 16.473 21.239 7.409 1.00 72.44 127 PRO A N 1
ATOM 988 C CA . PRO A 1 127 ? 15.219 21.381 8.143 1.00 72.44 127 PRO A CA 1
ATOM 989 C C . PRO A 1 127 ? 14.111 22.004 7.278 1.00 72.44 127 PRO A C 1
ATOM 991 O O . PRO A 1 127 ? 14.383 22.796 6.376 1.00 72.44 127 PRO A O 1
ATOM 994 N N . GLY A 1 128 ? 12.856 21.657 7.583 1.00 70.25 128 GLY A N 1
ATOM 995 C CA . GLY A 1 128 ? 11.652 22.119 6.868 1.00 70.25 128 GLY A CA 1
ATOM 996 C C . GLY A 1 128 ? 10.813 20.993 6.258 1.00 70.25 128 GLY A C 1
ATOM 997 O O . GLY A 1 128 ? 9.651 21.191 5.934 1.00 70.25 128 GLY A O 1
ATOM 998 N N . ALA A 1 129 ? 11.370 19.789 6.167 1.00 67.31 129 ALA A N 1
ATOM 999 C CA . ALA A 1 129 ? 10.721 18.638 5.550 1.00 67.31 129 ALA A CA 1
ATOM 1000 C C . ALA A 1 129 ? 9.872 17.785 6.526 1.00 67.31 129 ALA A C 1
ATOM 1002 O O . ALA A 1 129 ? 9.174 16.868 6.101 1.00 67.31 129 ALA A O 1
ATOM 1003 N N . GLU A 1 130 ? 9.903 18.103 7.825 1.00 68.44 130 GLU A N 1
ATOM 1004 C CA . GLU A 1 130 ? 9.135 17.446 8.901 1.00 68.44 130 GLU A CA 1
ATOM 1005 C C . GLU A 1 130 ? 7.635 17.780 8.835 1.00 68.44 130 GLU A C 1
ATOM 1007 O O . GLU A 1 130 ? 6.805 16.969 9.233 1.00 68.44 130 GLU A O 1
ATOM 1012 N N . GLU A 1 131 ? 7.286 18.952 8.299 1.00 71.00 131 GLU A N 1
ATOM 1013 C CA . GLU A 1 131 ? 5.901 19.440 8.210 1.00 71.00 131 GLU A CA 1
ATOM 1014 C C . GLU A 1 131 ? 5.252 19.160 6.842 1.00 71.00 131 GLU A C 1
ATOM 1016 O O . GLU A 1 131 ? 4.055 19.384 6.655 1.00 71.00 131 GLU A O 1
ATOM 1021 N N . LEU A 1 132 ? 6.034 18.666 5.877 1.00 83.06 132 LEU A N 1
ATOM 1022 C CA . LEU A 1 132 ? 5.613 18.467 4.491 1.00 83.06 132 LEU A CA 1
ATOM 1023 C C . LEU A 1 132 ? 5.195 17.022 4.234 1.00 83.06 132 LEU A C 1
ATOM 1025 O O . LEU A 1 132 ? 5.778 16.084 4.775 1.00 83.06 132 LEU A O 1
ATOM 1029 N N . TRP A 1 133 ? 4.208 16.843 3.361 1.00 84.56 133 TRP A N 1
ATOM 1030 C CA . TRP A 1 133 ? 3.669 15.535 2.999 1.00 84.56 133 TRP A CA 1
ATOM 1031 C C . TRP A 1 133 ? 3.910 15.247 1.530 1.00 84.56 133 TRP A C 1
ATOM 1033 O O . TRP A 1 133 ? 3.715 16.102 0.667 1.00 84.56 133 TRP A O 1
ATOM 1043 N N . VAL A 1 134 ? 4.302 14.013 1.239 1.00 85.06 134 VAL A N 1
ATOM 1044 C CA . VAL A 1 134 ? 4.541 13.542 -0.123 1.00 85.06 134 VAL A CA 1
ATOM 1045 C C . VAL A 1 134 ? 3.583 12.400 -0.403 1.00 85.06 134 VAL A C 1
ATOM 1047 O O . VAL A 1 134 ? 3.428 11.503 0.420 1.00 85.06 134 VAL A O 1
ATOM 1050 N N . ARG A 1 135 ? 2.930 12.427 -1.566 1.00 81.88 135 ARG A N 1
ATOM 1051 C CA . ARG A 1 135 ? 2.134 11.298 -2.038 1.00 81.88 135 ARG A CA 1
ATOM 1052 C C . ARG A 1 135 ? 3.031 10.385 -2.857 1.00 81.88 135 ARG A C 1
ATOM 1054 O O . ARG A 1 135 ? 3.376 10.729 -3.984 1.00 81.88 135 ARG A O 1
ATOM 1061 N N . ALA A 1 136 ? 3.438 9.261 -2.286 1.00 81.56 136 ALA A N 1
ATOM 1062 C CA . ALA A 1 136 ? 4.454 8.423 -2.894 1.00 81.56 136 ALA A CA 1
ATOM 1063 C C . ALA A 1 136 ? 4.375 6.952 -2.502 1.00 81.56 136 ALA A C 1
ATOM 1065 O O . ALA A 1 136 ? 3.832 6.574 -1.469 1.00 81.56 136 ALA A O 1
ATOM 1066 N N . GLU A 1 137 ? 5.011 6.130 -3.329 1.00 80.75 137 GLU A N 1
ATOM 1067 C CA . GLU A 1 137 ? 5.426 4.786 -2.968 1.00 80.75 137 GLU A CA 1
ATOM 1068 C C . GLU A 1 137 ? 6.824 4.845 -2.326 1.00 80.75 137 GLU A C 1
ATOM 1070 O O . GLU A 1 137 ? 7.845 4.986 -3.008 1.00 80.75 137 GLU A O 1
ATOM 1075 N N . SER A 1 138 ? 6.875 4.746 -0.995 1.00 80.88 138 SER A N 1
ATOM 1076 C CA . SER A 1 138 ? 8.099 4.954 -0.209 1.00 80.88 138 SER A CA 1
ATOM 1077 C C . SER A 1 138 ? 9.248 4.024 -0.616 1.00 80.88 138 SER A C 1
ATOM 1079 O O . SER A 1 138 ? 10.377 4.481 -0.790 1.00 80.88 138 SER A O 1
ATOM 1081 N N . TYR A 1 139 ? 8.973 2.733 -0.823 1.00 82.62 139 TYR A N 1
ATOM 1082 C CA . TYR A 1 139 ? 9.996 1.747 -1.172 1.00 82.62 139 TYR A CA 1
ATOM 1083 C C . TYR A 1 139 ? 10.653 2.051 -2.522 1.00 82.62 139 TYR A C 1
ATOM 1085 O O . TYR A 1 139 ? 11.878 2.162 -2.597 1.00 82.62 139 TYR A O 1
ATOM 1093 N N . SER A 1 140 ? 9.863 2.235 -3.579 1.00 82.38 140 SER A N 1
ATOM 1094 C CA . SER A 1 140 ? 10.414 2.483 -4.911 1.00 82.38 140 SER A CA 1
ATOM 1095 C C . SER A 1 140 ? 11.117 3.842 -5.008 1.00 82.38 140 SER A C 1
ATOM 1097 O O . SER A 1 140 ? 12.182 3.921 -5.624 1.00 82.38 140 SER A O 1
ATOM 1099 N N . LEU A 1 141 ? 10.626 4.885 -4.319 1.00 87.81 141 LEU A N 1
ATOM 1100 C CA . LEU A 1 141 ? 11.357 6.155 -4.213 1.00 87.81 141 LEU A CA 1
ATOM 1101 C C . LEU A 1 141 ? 12.698 5.993 -3.501 1.00 87.81 141 LEU A C 1
ATOM 1103 O O . LEU A 1 141 ? 13.710 6.482 -4.002 1.00 87.81 141 LEU A O 1
ATOM 1107 N N . VAL A 1 142 ? 12.747 5.272 -2.376 1.00 89.69 142 VAL A N 1
ATOM 1108 C CA . VAL A 1 142 ? 14.018 5.000 -1.686 1.00 89.69 142 VAL A CA 1
ATOM 1109 C C . VAL A 1 142 ? 15.028 4.385 -2.650 1.00 89.69 142 VAL A C 1
ATOM 1111 O O . VAL A 1 142 ? 16.187 4.787 -2.692 1.00 89.69 142 VAL A O 1
ATOM 1114 N N . GLN A 1 143 ? 14.584 3.448 -3.478 1.00 87.56 143 GLN A N 1
ATOM 1115 C CA . GLN A 1 143 ? 15.451 2.703 -4.385 1.00 87.56 143 GLN A CA 1
ATOM 1116 C C . GLN A 1 143 ? 15.874 3.554 -5.588 1.00 87.56 143 GLN A C 1
ATOM 1118 O O . GLN A 1 143 ? 17.027 3.468 -6.008 1.00 87.56 143 GLN A O 1
ATOM 1123 N N . ALA A 1 144 ? 15.016 4.466 -6.058 1.00 90.62 144 ALA A N 1
ATOM 1124 C CA . ALA A 1 144 ? 15.393 5.502 -7.017 1.00 90.62 144 ALA A CA 1
ATOM 1125 C C . ALA A 1 144 ? 16.511 6.411 -6.487 1.00 90.62 144 ALA A C 1
ATOM 1127 O O . ALA A 1 144 ? 17.506 6.624 -7.183 1.00 90.62 144 ALA A O 1
ATOM 1128 N N . TYR A 1 145 ? 16.408 6.900 -5.246 1.00 93.69 145 TYR A N 1
ATOM 1129 C CA . TYR A 1 145 ? 17.457 7.738 -4.654 1.00 93.69 145 TYR A CA 1
ATOM 1130 C C . TYR A 1 145 ? 18.766 6.973 -4.448 1.00 93.69 145 TYR A C 1
ATOM 1132 O O . TYR A 1 145 ? 19.827 7.497 -4.784 1.00 93.69 145 TYR A O 1
ATOM 1140 N N . LEU A 1 146 ? 18.714 5.715 -4.000 1.00 91.81 146 LEU A N 1
ATOM 1141 C CA . LEU A 1 146 ? 19.907 4.865 -3.913 1.00 91.81 146 LEU A CA 1
ATOM 1142 C C . LEU A 1 146 ? 20.553 4.635 -5.281 1.00 91.81 146 LEU A C 1
ATOM 1144 O O . LEU A 1 146 ? 21.775 4.714 -5.411 1.00 91.81 146 LEU A O 1
ATOM 1148 N N . TYR A 1 147 ? 19.747 4.374 -6.312 1.00 92.69 147 TYR A N 1
ATOM 1149 C CA . TYR A 1 147 ? 20.231 4.231 -7.679 1.00 92.69 147 TYR A CA 1
ATOM 1150 C C . TYR A 1 147 ? 20.948 5.506 -8.143 1.00 92.69 147 TYR A C 1
ATOM 1152 O O . TYR A 1 147 ? 22.094 5.425 -8.589 1.00 92.69 147 TYR A O 1
ATOM 1160 N N . MET A 1 148 ? 20.327 6.680 -7.981 1.00 93.00 148 MET A N 1
ATOM 1161 C CA . MET A 1 148 ? 20.923 7.966 -8.362 1.00 93.00 148 MET A CA 1
ATOM 1162 C C . MET A 1 148 ? 22.212 8.262 -7.583 1.00 93.00 148 MET A C 1
ATOM 1164 O O . MET A 1 148 ? 23.217 8.630 -8.191 1.00 93.00 148 MET A O 1
ATOM 1168 N N . MET A 1 149 ? 22.228 8.036 -6.264 1.00 93.81 149 MET A N 1
ATOM 1169 C CA . MET A 1 149 ? 23.423 8.190 -5.423 1.00 93.81 149 MET A CA 1
ATOM 1170 C C . MET A 1 149 ? 24.557 7.266 -5.876 1.00 93.81 149 MET A C 1
ATOM 1172 O O . MET A 1 149 ? 25.700 7.706 -5.981 1.00 93.81 149 MET A O 1
ATOM 1176 N N . ARG A 1 150 ? 24.253 6.009 -6.224 1.00 92.38 150 ARG A N 1
ATOM 1177 C CA . ARG A 1 150 ? 25.244 5.060 -6.752 1.00 92.38 150 ARG A CA 1
ATOM 1178 C C . ARG A 1 150 ? 25.836 5.536 -8.080 1.00 92.38 150 ARG A C 1
ATOM 1180 O O . ARG A 1 150 ? 27.045 5.437 -8.274 1.00 92.38 150 ARG A O 1
ATOM 1187 N N . GLN A 1 151 ? 25.010 6.059 -8.990 1.00 91.06 151 GLN A N 1
ATOM 1188 C CA . GLN A 1 151 ? 25.495 6.608 -10.263 1.00 91.06 151 GLN A CA 1
ATOM 1189 C C . GLN A 1 151 ? 26.377 7.850 -10.049 1.00 91.06 151 GLN A C 1
ATOM 1191 O O . GLN A 1 151 ? 27.434 7.975 -10.673 1.00 91.06 151 GLN A O 1
ATOM 1196 N N . LEU A 1 152 ? 25.973 8.739 -9.135 1.00 90.94 152 LEU A N 1
ATOM 1197 C CA . LEU A 1 152 ? 26.733 9.927 -8.738 1.00 90.94 152 LEU A CA 1
ATOM 1198 C C . LEU A 1 152 ? 28.084 9.555 -8.111 1.00 90.94 152 LEU A C 1
ATOM 1200 O O . LEU A 1 152 ? 29.116 10.090 -8.517 1.00 90.94 152 LEU A O 1
ATOM 1204 N N . GLN A 1 153 ? 28.106 8.592 -7.191 1.00 89.56 153 GLN A N 1
ATOM 1205 C CA . GLN A 1 153 ? 29.331 8.090 -6.570 1.00 89.56 153 GLN A CA 1
ATOM 1206 C C . GLN A 1 153 ? 30.271 7.473 -7.616 1.00 89.56 153 GLN A C 1
ATOM 1208 O O . GLN A 1 153 ? 31.441 7.840 -7.686 1.00 89.56 153 GLN A O 1
ATOM 1213 N N . ALA A 1 154 ? 29.761 6.587 -8.479 1.00 87.69 154 ALA A N 1
ATOM 1214 C CA . ALA A 1 154 ? 30.577 5.873 -9.460 1.00 87.69 154 ALA A CA 1
ATOM 1215 C C . ALA A 1 154 ? 31.186 6.788 -10.536 1.00 87.69 154 ALA A C 1
ATOM 1217 O O . ALA A 1 154 ? 32.265 6.496 -11.052 1.00 87.69 154 ALA A O 1
ATOM 1218 N N . ARG A 1 155 ? 30.493 7.872 -10.912 1.00 85.69 155 ARG A N 1
ATOM 1219 C CA . ARG A 1 155 ? 30.876 8.700 -12.066 1.00 85.69 155 ARG A CA 1
ATOM 1220 C C . ARG A 1 155 ? 31.476 10.052 -11.699 1.00 85.69 155 ARG A C 1
ATOM 1222 O O . ARG A 1 155 ? 32.308 10.549 -12.452 1.00 85.69 155 ARG A O 1
ATOM 1229 N N . LEU A 1 156 ? 31.062 10.634 -10.575 1.00 83.00 156 LEU A N 1
ATOM 1230 C CA . LEU A 1 156 ? 31.510 11.950 -10.108 1.00 83.00 156 LEU A CA 1
ATOM 1231 C C . LEU A 1 156 ? 32.304 11.881 -8.794 1.00 83.00 156 LEU A C 1
ATOM 1233 O O . LEU A 1 156 ? 32.740 12.918 -8.306 1.00 83.00 156 LEU A O 1
ATOM 1237 N N . ASN A 1 157 ? 32.525 10.680 -8.241 1.00 85.06 157 ASN A N 1
ATOM 1238 C CA . ASN A 1 157 ? 33.261 10.454 -6.992 1.00 85.06 157 ASN A CA 1
ATOM 1239 C C . ASN A 1 157 ? 32.709 11.269 -5.805 1.00 85.06 157 ASN A C 1
ATOM 1241 O O . ASN A 1 157 ? 33.457 11.781 -4.972 1.00 85.06 157 ASN A O 1
ATOM 1245 N N . VAL A 1 158 ? 31.383 11.409 -5.753 1.00 86.75 158 VAL A N 1
ATOM 1246 C CA . VAL A 1 158 ? 30.680 12.119 -4.682 1.00 86.75 158 VAL A CA 1
ATOM 1247 C C . VAL A 1 158 ? 30.553 11.203 -3.467 1.00 86.75 158 VAL A C 1
ATOM 1249 O O . VAL A 1 158 ? 30.007 10.105 -3.573 1.00 86.75 158 VAL A O 1
ATOM 1252 N N . GLY A 1 159 ? 31.057 11.658 -2.319 1.00 84.75 159 GLY A N 1
ATOM 1253 C CA . GLY A 1 159 ? 31.010 10.914 -1.053 1.00 84.75 159 GLY A CA 1
ATOM 1254 C C . GLY A 1 159 ? 29.992 11.433 -0.037 1.00 84.75 159 GLY A C 1
ATOM 1255 O O . GLY A 1 159 ? 29.758 10.767 0.965 1.00 84.75 159 GLY A O 1
ATOM 1256 N N . HIS A 1 160 ? 29.399 12.603 -0.281 1.00 90.44 160 HIS A N 1
ATOM 1257 C CA . HIS A 1 160 ? 28.508 13.269 0.661 1.00 90.44 160 HIS A CA 1
ATOM 1258 C C . HIS A 1 160 ? 27.330 13.913 -0.069 1.00 90.44 160 HIS A C 1
ATOM 1260 O O . HIS A 1 160 ? 27.523 14.606 -1.073 1.00 90.44 160 HIS A O 1
ATOM 1266 N N . PHE A 1 161 ? 26.122 13.702 0.450 1.00 94.00 161 PHE A N 1
ATOM 1267 C CA . PHE A 1 161 ? 24.886 14.200 -0.145 1.00 94.00 161 PHE A CA 1
ATOM 1268 C C . PHE A 1 161 ? 24.063 14.990 0.872 1.00 94.00 161 PHE A C 1
ATOM 1270 O O . PHE A 1 161 ? 24.091 14.705 2.063 1.00 94.00 161 PHE A O 1
ATOM 1277 N N . ARG A 1 162 ? 23.297 15.970 0.391 1.00 93.19 162 ARG A N 1
ATOM 1278 C CA . ARG A 1 162 ? 22.316 16.732 1.173 1.00 93.19 162 ARG A CA 1
ATOM 1279 C C . ARG A 1 162 ? 20.930 16.556 0.571 1.00 93.19 162 ARG A C 1
ATOM 1281 O O . ARG A 1 162 ? 20.773 16.717 -0.634 1.00 93.19 162 ARG A O 1
ATOM 1288 N N . MET A 1 163 ? 19.932 16.264 1.395 1.00 93.25 163 MET A N 1
ATOM 1289 C CA . MET A 1 163 ? 18.536 16.183 0.976 1.00 93.25 163 MET A CA 1
ATOM 1290 C C . MET A 1 163 ? 17.707 17.341 1.519 1.00 93.25 163 MET A C 1
ATOM 1292 O O . MET A 1 163 ? 17.865 17.751 2.670 1.00 93.25 163 MET A O 1
ATOM 1296 N N . GLN A 1 164 ? 16.797 17.844 0.691 1.00 91.06 164 GLN A N 1
ATOM 1297 C CA . GLN A 1 164 ? 15.841 18.878 1.072 1.00 91.06 164 GLN A CA 1
ATOM 1298 C C . GLN A 1 164 ? 14.483 18.581 0.448 1.00 91.06 164 GLN A C 1
ATOM 1300 O O . GLN A 1 164 ? 14.410 18.277 -0.738 1.00 91.06 164 GLN A O 1
ATOM 1305 N N . LEU A 1 165 ? 13.415 18.700 1.234 1.00 90.88 165 LEU A N 1
ATOM 1306 C CA . LEU A 1 165 ? 12.053 18.759 0.711 1.00 90.88 165 LEU A CA 1
ATOM 1307 C C . LEU A 1 165 ? 11.545 20.193 0.863 1.00 90.88 165 LEU A C 1
ATOM 1309 O O . LEU A 1 165 ? 11.656 20.785 1.937 1.00 90.88 165 LEU A O 1
ATOM 1313 N N . ALA A 1 166 ? 11.009 20.738 -0.217 1.00 87.75 166 ALA A N 1
ATOM 1314 C CA . ALA A 1 166 ? 10.338 22.029 -0.258 1.00 87.75 166 ALA A CA 1
ATOM 1315 C C . ALA A 1 166 ? 8.992 21.874 -0.971 1.00 87.75 166 ALA A C 1
ATOM 1317 O O . ALA A 1 166 ? 8.802 20.930 -1.731 1.00 87.75 166 ALA A O 1
ATOM 1318 N N . GLU A 1 167 ? 8.068 22.807 -0.774 1.00 85.75 167 GLU A N 1
ATOM 1319 C CA . GLU A 1 167 ? 6.813 22.851 -1.527 1.00 85.75 167 GLU A CA 1
ATOM 1320 C C . GLU A 1 167 ? 6.584 24.239 -2.130 1.00 85.75 167 GLU A C 1
ATOM 1322 O O . GLU A 1 167 ? 7.068 25.250 -1.612 1.00 85.75 167 GLU A O 1
ATOM 1327 N N . ASP A 1 168 ? 5.829 24.294 -3.224 1.00 77.38 168 ASP A N 1
ATOM 1328 C CA . ASP A 1 168 ? 5.191 25.518 -3.697 1.00 77.38 168 ASP A CA 1
ATOM 1329 C C . ASP A 1 168 ? 3.662 25.350 -3.777 1.00 77.38 168 ASP A C 1
ATOM 1331 O O . ASP A 1 168 ? 3.060 24.567 -3.045 1.00 77.38 168 ASP A O 1
ATOM 1335 N N . ARG A 1 169 ? 2.981 26.136 -4.620 1.00 66.44 169 ARG A N 1
ATOM 1336 C CA . ARG A 1 169 ? 1.522 26.036 -4.765 1.00 66.44 169 ARG A CA 1
ATOM 1337 C C . ARG A 1 169 ? 1.060 24.730 -5.412 1.00 66.44 169 ARG A C 1
ATOM 1339 O O . ARG A 1 169 ? -0.073 24.331 -5.152 1.00 66.44 169 ARG A O 1
ATOM 1346 N N . LEU A 1 170 ? 1.875 24.128 -6.272 1.00 66.69 170 LEU A N 1
ATOM 1347 C CA . LEU A 1 170 ? 1.498 23.032 -7.163 1.00 66.69 170 LEU A CA 1
ATOM 1348 C C . LEU A 1 170 ? 2.334 21.768 -6.948 1.00 66.69 170 LEU A C 1
ATOM 1350 O O . LEU A 1 170 ? 1.821 20.679 -7.195 1.00 66.69 170 LEU A O 1
ATOM 1354 N N . PHE A 1 171 ? 3.569 21.891 -6.460 1.00 79.56 171 PHE A N 1
ATOM 1355 C CA . PHE A 1 171 ? 4.517 20.785 -6.390 1.00 79.56 171 PHE A CA 1
ATOM 1356 C C . PHE A 1 171 ? 5.233 20.675 -5.041 1.00 79.56 171 PHE A C 1
ATOM 1358 O O . PHE A 1 171 ? 5.485 21.665 -4.356 1.00 79.56 171 PHE A O 1
ATOM 1365 N N . ASN A 1 172 ? 5.605 19.440 -4.712 1.00 85.75 172 ASN A N 1
ATOM 1366 C CA . ASN A 1 172 ? 6.630 19.076 -3.746 1.00 85.75 172 ASN A CA 1
ATOM 1367 C C . ASN A 1 172 ? 7.952 18.841 -4.489 1.00 85.75 172 ASN A C 1
ATOM 1369 O O . ASN A 1 172 ? 7.999 18.054 -5.432 1.00 85.75 172 ASN A O 1
ATOM 1373 N N . TYR A 1 173 ? 9.026 19.480 -4.042 1.00 87.94 173 TYR A N 1
ATOM 1374 C CA . TYR A 1 173 ? 10.373 19.359 -4.589 1.00 87.94 173 TYR A CA 1
ATOM 1375 C C . TYR A 1 173 ? 11.268 18.601 -3.617 1.00 87.94 173 TYR A C 1
ATOM 1377 O O . TYR A 1 173 ? 11.567 19.113 -2.539 1.00 87.94 173 TYR A O 1
ATOM 1385 N N . LEU A 1 174 ? 11.703 17.402 -3.998 1.00 92.19 174 LEU A N 1
ATOM 1386 C CA . LEU A 1 174 ? 12.671 16.611 -3.246 1.00 92.19 174 LEU A CA 1
ATOM 1387 C C . LEU A 1 174 ? 14.037 16.677 -3.939 1.00 92.19 174 LEU A C 1
ATOM 1389 O O . LEU A 1 174 ? 14.278 16.025 -4.959 1.00 92.19 174 LEU A O 1
ATOM 1393 N N . ASP A 1 175 ? 14.935 17.466 -3.364 1.00 91.88 175 ASP A N 1
ATOM 1394 C CA . ASP A 1 175 ? 16.260 17.733 -3.906 1.00 91.88 175 ASP A CA 1
ATOM 1395 C C . ASP A 1 175 ? 17.301 16.792 -3.299 1.00 91.88 175 ASP A C 1
ATOM 1397 O O . ASP A 1 175 ? 17.405 16.660 -2.079 1.00 91.88 175 ASP A O 1
ATOM 1401 N N . LEU A 1 176 ? 18.117 16.185 -4.161 1.00 94.31 176 LEU A N 1
ATOM 1402 C CA . LEU A 1 176 ? 19.373 15.531 -3.803 1.00 94.31 176 LEU A CA 1
ATOM 1403 C C . LEU A 1 176 ? 20.530 16.410 -4.269 1.00 94.31 176 LEU A C 1
ATOM 1405 O O . LEU A 1 176 ? 20.784 16.510 -5.466 1.00 94.31 176 LEU A O 1
ATOM 1409 N N . SER A 1 177 ? 21.235 17.019 -3.324 1.00 92.88 177 SER A N 1
ATOM 1410 C CA . SER A 1 177 ? 22.316 17.975 -3.559 1.00 92.88 177 SER A CA 1
ATOM 1411 C C . SER A 1 177 ? 23.692 17.391 -3.245 1.00 92.88 177 SER A C 1
ATOM 1413 O O . SER A 1 177 ? 23.848 16.618 -2.300 1.00 92.88 177 SER A O 1
ATOM 1415 N N . TRP A 1 178 ? 24.710 17.799 -3.999 1.00 92.38 178 TRP A N 1
ATOM 1416 C CA . TRP A 1 178 ? 26.114 17.456 -3.774 1.00 92.38 178 TRP A CA 1
ATOM 1417 C C . TRP A 1 178 ? 27.044 18.588 -4.217 1.00 92.38 178 TRP A C 1
ATOM 1419 O O . TRP A 1 178 ? 26.673 19.457 -5.006 1.00 92.38 178 TRP A O 1
ATOM 1429 N N . GLU A 1 179 ? 28.281 18.567 -3.731 1.00 89.19 179 GLU A N 1
ATOM 1430 C CA . GLU A 1 179 ? 29.336 19.450 -4.229 1.00 89.19 179 GLU A CA 1
ATOM 1431 C C . GLU A 1 179 ? 29.982 18.836 -5.470 1.00 89.19 179 GLU A C 1
ATOM 1433 O O . GLU A 1 179 ? 30.457 17.698 -5.439 1.00 89.19 179 GLU A O 1
ATOM 1438 N N . GLY A 1 180 ? 29.997 19.574 -6.579 1.00 83.69 180 GLY A N 1
ATOM 1439 C CA . GLY A 1 180 ? 30.587 19.088 -7.822 1.00 83.69 180 GLY A CA 1
ATOM 1440 C C . GLY A 1 180 ? 29.893 19.600 -9.075 1.00 83.69 180 GLY A C 1
ATOM 1441 O O . GLY A 1 180 ? 29.179 20.599 -9.054 1.00 83.69 180 GLY A O 1
ATOM 1442 N N . ALA A 1 181 ? 30.139 18.909 -10.189 1.00 82.31 181 ALA A N 1
ATOM 1443 C CA . ALA A 1 181 ? 29.587 19.268 -11.490 1.00 82.31 181 ALA A CA 1
ATOM 1444 C C . ALA A 1 181 ? 28.118 18.822 -11.639 1.00 82.31 181 ALA A C 1
ATOM 1446 O O . ALA A 1 181 ? 27.746 17.767 -11.109 1.00 82.31 181 ALA A O 1
ATOM 1447 N N . PRO A 1 182 ? 27.299 19.580 -12.395 1.00 83.56 182 PRO A N 1
ATOM 1448 C CA . PRO A 1 182 ? 25.930 19.189 -12.698 1.00 83.56 182 PRO A CA 1
ATOM 1449 C C . PRO A 1 182 ? 25.905 18.011 -13.673 1.00 83.56 182 PRO A C 1
ATOM 1451 O O . PRO A 1 182 ? 26.855 17.763 -14.421 1.00 83.56 182 PRO A O 1
ATOM 1454 N N . ILE A 1 183 ? 24.778 17.306 -13.698 1.00 88.75 183 ILE A N 1
ATOM 1455 C CA . ILE A 1 183 ? 24.545 16.221 -14.651 1.00 88.75 183 ILE A CA 1
ATOM 1456 C C . ILE A 1 183 ? 24.010 16.813 -15.960 1.00 88.75 183 ILE A C 1
ATOM 1458 O O . ILE A 1 183 ? 23.111 17.653 -15.949 1.00 88.75 183 ILE A O 1
ATOM 1462 N N . SER A 1 184 ? 24.545 16.368 -17.102 1.00 88.38 184 SER A N 1
ATOM 1463 C CA . SER A 1 184 ? 24.007 16.747 -18.413 1.00 88.38 184 SER A CA 1
ATOM 1464 C C . SER A 1 184 ? 22.657 16.074 -18.676 1.00 88.38 184 SER A C 1
ATOM 1466 O O . SER A 1 184 ? 22.407 14.957 -18.222 1.00 88.38 184 SER A O 1
ATOM 1468 N N . LEU A 1 185 ? 21.802 16.719 -19.476 1.00 85.25 185 LEU A N 1
ATOM 1469 C CA . LEU A 1 185 ? 20.499 16.159 -19.853 1.00 85.25 185 LEU A CA 1
ATOM 1470 C C . LEU A 1 185 ? 20.630 14.770 -20.504 1.00 85.25 185 LEU A C 1
ATOM 1472 O O . LEU A 1 185 ? 19.884 13.863 -20.169 1.00 85.25 185 LEU A O 1
ATOM 1476 N N . GLU A 1 186 ? 21.623 14.574 -21.374 1.00 87.50 186 GLU A N 1
ATOM 1477 C CA . GLU A 1 186 ? 21.884 13.287 -22.036 1.00 87.50 186 GLU A CA 1
ATOM 1478 C C . GLU A 1 186 ? 22.209 12.159 -21.041 1.00 87.50 186 GLU A C 1
ATOM 1480 O O . GLU A 1 186 ? 21.744 11.023 -21.180 1.00 87.50 186 GLU A O 1
ATOM 1485 N N . LEU A 1 187 ? 22.977 12.475 -19.995 1.00 89.50 187 LEU A N 1
ATOM 1486 C CA . LEU A 1 187 ? 23.299 11.514 -18.948 1.00 89.50 187 LEU A CA 1
ATOM 1487 C C . LEU A 1 187 ? 22.061 11.192 -18.100 1.00 89.50 187 LEU A C 1
ATOM 1489 O O . LEU A 1 187 ? 21.823 10.026 -17.793 1.00 89.50 187 LEU A O 1
ATOM 1493 N N . LEU A 1 188 ? 21.241 12.198 -17.787 1.00 89.81 188 LEU A N 1
ATOM 1494 C CA . LEU A 1 188 ? 19.989 12.003 -17.057 1.00 89.81 188 LEU A CA 1
ATOM 1495 C C . LEU A 1 188 ? 18.985 11.145 -17.847 1.00 89.81 188 LEU A C 1
ATOM 1497 O O . LEU A 1 188 ? 18.368 10.250 -17.277 1.00 89.81 188 LEU A O 1
ATOM 1501 N N . GLU A 1 189 ? 18.875 11.343 -19.163 1.00 87.56 189 GLU A N 1
ATOM 1502 C CA . GLU A 1 189 ? 18.050 10.502 -20.047 1.00 87.56 189 GLU A CA 1
ATOM 1503 C C . GLU A 1 189 ? 18.533 9.047 -20.094 1.00 87.56 189 GLU A C 1
ATOM 1505 O O . GLU A 1 189 ? 17.732 8.114 -20.189 1.00 87.56 189 GLU A O 1
ATOM 1510 N N . THR A 1 190 ? 19.842 8.828 -19.962 1.00 90.31 190 THR A N 1
ATOM 1511 C CA . THR A 1 190 ? 20.397 7.476 -19.823 1.00 90.31 190 THR A CA 1
ATOM 1512 C C . THR A 1 190 ? 19.977 6.845 -18.492 1.00 90.31 190 THR A C 1
ATOM 1514 O O . THR A 1 190 ? 19.625 5.668 -18.450 1.00 90.31 190 THR A O 1
ATOM 1517 N N . TRP A 1 191 ? 19.974 7.620 -17.405 1.00 91.12 191 TRP A N 1
ATOM 1518 C CA . TRP A 1 191 ? 19.595 7.142 -16.070 1.00 91.12 191 TRP A CA 1
ATOM 1519 C C . TRP A 1 191 ? 18.103 6.846 -15.956 1.00 91.12 191 TRP A C 1
ATOM 1521 O O . TRP A 1 191 ? 17.732 5.856 -15.331 1.00 91.12 191 TRP A O 1
ATOM 1531 N N . LYS A 1 192 ? 17.252 7.639 -16.617 1.00 86.88 192 LYS A N 1
ATOM 1532 C CA . LYS A 1 192 ? 15.803 7.400 -16.705 1.00 86.88 192 LYS A CA 1
ATOM 1533 C C . LYS A 1 192 ? 15.469 6.004 -17.243 1.00 86.88 192 LYS A C 1
ATOM 1535 O O . LYS A 1 192 ? 14.547 5.360 -16.757 1.00 86.88 192 LYS A O 1
ATOM 1540 N N . ARG A 1 193 ? 16.259 5.497 -18.193 1.00 85.56 193 ARG A N 1
ATOM 1541 C CA . ARG A 1 193 ? 16.090 4.155 -18.786 1.00 85.56 193 ARG A CA 1
ATOM 1542 C C . ARG A 1 193 ? 16.737 3.035 -17.968 1.00 85.56 193 ARG A C 1
ATOM 1544 O O . ARG A 1 193 ? 16.629 1.869 -18.337 1.00 85.56 193 ARG A O 1
ATOM 1551 N N . GLY A 1 194 ? 17.460 3.377 -16.906 1.00 82.06 194 GLY A N 1
ATOM 1552 C CA . GLY A 1 194 ? 18.156 2.420 -16.064 1.00 82.06 194 GLY A CA 1
ATOM 1553 C C . GLY A 1 194 ? 17.215 1.672 -15.124 1.00 82.06 194 GLY A C 1
ATOM 1554 O O . GLY A 1 194 ? 16.275 2.244 -14.576 1.00 82.06 194 GLY A O 1
ATOM 1555 N N . ALA A 1 195 ? 17.521 0.395 -14.910 1.00 80.81 195 ALA A N 1
ATOM 1556 C CA . ALA A 1 195 ? 16.888 -0.461 -13.914 1.00 80.81 195 ALA A CA 1
ATOM 1557 C C . ALA A 1 195 ? 17.204 0.007 -12.480 1.00 80.81 195 ALA A C 1
ATOM 1559 O O . ALA A 1 195 ? 18.377 0.081 -12.098 1.00 80.81 195 ALA A O 1
ATOM 1560 N N . LEU A 1 196 ? 16.166 0.276 -11.683 1.00 75.25 196 LEU A N 1
ATOM 1561 C CA . LEU A 1 196 ? 16.265 0.580 -10.250 1.00 75.25 196 LEU A CA 1
ATOM 1562 C C . LEU A 1 196 ? 16.490 -0.684 -9.411 1.00 75.25 196 LEU A C 1
ATOM 1564 O O . LEU A 1 196 ? 17.212 -0.649 -8.416 1.00 75.25 196 LEU A O 1
ATOM 1568 N N . MET A 1 197 ? 15.877 -1.796 -9.821 1.00 64.44 197 MET A N 1
ATOM 1569 C CA . MET A 1 197 ? 15.899 -3.085 -9.127 1.00 64.44 197 MET A CA 1
ATOM 1570 C C . MET A 1 197 ? 16.063 -4.221 -10.125 1.00 64.44 197 MET A C 1
ATOM 1572 O O . MET A 1 197 ? 15.465 -4.179 -11.193 1.00 64.44 197 MET A O 1
ATOM 1576 N N . GLU A 1 198 ? 16.787 -5.270 -9.753 1.00 52.44 198 GLU A N 1
ATOM 1577 C CA . GLU A 1 198 ? 16.617 -6.581 -10.379 1.00 52.44 198 GLU A CA 1
ATOM 1578 C C . GLU A 1 198 ? 15.505 -7.297 -9.609 1.00 52.44 198 GLU A C 1
ATOM 1580 O O . GLU A 1 198 ? 15.695 -7.674 -8.453 1.00 52.44 198 GLU A O 1
ATOM 1585 N N . GLY A 1 199 ? 14.309 -7.410 -10.193 1.00 49.28 199 GLY A N 1
ATOM 1586 C CA . GLY A 1 199 ? 13.248 -8.213 -9.589 1.00 49.28 199 GLY A CA 1
ATOM 1587 C C . GLY A 1 199 ? 13.657 -9.687 -9.531 1.00 49.28 199 GLY A C 1
ATOM 1588 O O . GLY A 1 199 ? 14.349 -10.169 -10.429 1.00 49.28 199 GLY A O 1
ATOM 1589 N N . GLU A 1 200 ? 13.180 -10.429 -8.525 1.00 41.00 200 GLU A N 1
ATOM 1590 C CA . GLU A 1 200 ? 13.381 -11.892 -8.427 1.00 41.00 200 GLU A CA 1
ATOM 1591 C C . GLU A 1 200 ? 12.881 -12.642 -9.683 1.00 41.00 200 GLU A C 1
ATOM 1593 O O . GLU A 1 200 ? 13.328 -13.749 -9.974 1.00 41.00 200 GLU A O 1
ATOM 1598 N N . ASP A 1 201 ? 12.016 -11.997 -10.474 1.00 40.44 201 ASP A N 1
ATOM 1599 C CA . ASP A 1 201 ? 11.437 -12.496 -11.722 1.00 40.44 201 ASP A CA 1
ATOM 1600 C C . ASP A 1 201 ? 12.097 -11.941 -13.005 1.00 40.44 201 ASP A C 1
ATOM 1602 O O . ASP A 1 201 ? 11.572 -12.130 -14.102 1.00 40.44 201 ASP A O 1
ATOM 1606 N N . GLY A 1 202 ? 13.236 -11.245 -12.897 1.00 43.62 202 GLY A N 1
ATOM 1607 C CA . GLY A 1 202 ? 14.004 -10.739 -14.046 1.00 43.62 202 GLY A CA 1
ATOM 1608 C C . GLY A 1 202 ? 13.441 -9.480 -14.722 1.00 43.62 202 GLY A C 1
ATOM 1609 O O . GLY A 1 202 ? 13.937 -9.084 -15.775 1.00 43.62 202 GLY A O 1
ATOM 1610 N N . ILE A 1 203 ? 12.429 -8.839 -14.129 1.00 48.31 203 ILE A N 1
ATOM 1611 C CA . ILE A 1 203 ? 11.843 -7.573 -14.597 1.00 48.31 203 ILE A CA 1
ATOM 1612 C C . ILE A 1 203 ? 12.315 -6.450 -13.673 1.00 48.31 203 ILE A C 1
ATOM 1614 O O . ILE A 1 203 ? 12.242 -6.573 -12.450 1.00 48.31 203 ILE A O 1
ATOM 1618 N N . ALA A 1 204 ? 12.809 -5.365 -14.263 1.00 62.28 204 ALA A N 1
ATOM 1619 C CA . ALA A 1 204 ? 13.373 -4.237 -13.543 1.00 62.28 204 ALA A CA 1
ATOM 1620 C C . ALA A 1 204 ? 12.504 -2.988 -13.700 1.00 62.28 204 ALA A C 1
ATOM 1622 O O . ALA A 1 204 ? 12.326 -2.520 -14.822 1.00 62.28 204 ALA A O 1
ATOM 1623 N N . LEU A 1 205 ? 12.015 -2.427 -12.588 1.00 73.75 205 LEU A N 1
ATOM 1624 C CA . LEU A 1 205 ? 11.373 -1.109 -12.582 1.00 73.75 205 LEU A CA 1
ATOM 1625 C C . LEU A 1 205 ? 12.402 -0.059 -13.012 1.00 73.75 205 LEU A C 1
ATOM 1627 O O . LEU A 1 205 ? 13.476 0.026 -12.408 1.00 73.75 205 LEU A O 1
ATOM 1631 N N . THR A 1 206 ? 12.100 0.733 -14.036 1.00 84.56 206 THR A N 1
ATOM 1632 C CA . THR A 1 206 ? 12.986 1.818 -14.472 1.00 84.56 206 THR A CA 1
ATOM 1633 C C . THR A 1 206 ? 12.692 3.119 -13.736 1.00 84.56 206 THR A C 1
ATOM 1635 O O . THR A 1 206 ? 11.604 3.324 -13.193 1.00 84.56 206 THR A O 1
ATOM 1638 N N . LEU A 1 207 ? 13.664 4.036 -13.731 1.00 87.00 207 LEU A N 1
ATOM 1639 C CA . LEU A 1 207 ? 13.447 5.366 -13.163 1.00 87.00 207 LEU A CA 1
ATOM 1640 C C . LEU A 1 207 ? 12.329 6.111 -13.910 1.00 87.00 207 LEU A C 1
ATOM 1642 O O . LEU A 1 207 ? 11.518 6.759 -13.262 1.00 87.00 207 LEU A O 1
ATOM 1646 N N . GLN A 1 208 ? 12.234 5.980 -15.236 1.00 84.81 208 GLN A N 1
ATOM 1647 C CA . GLN A 1 208 ? 11.176 6.615 -16.026 1.00 84.81 208 GLN A CA 1
ATOM 1648 C C . GLN A 1 208 ? 9.781 6.133 -15.619 1.00 84.81 208 GLN A C 1
ATOM 1650 O O . GLN A 1 208 ? 8.903 6.955 -15.387 1.00 84.81 208 GLN A O 1
ATOM 1655 N N . GLU A 1 209 ? 9.581 4.825 -15.465 1.00 78.06 209 GLU A N 1
ATOM 1656 C CA . GLU A 1 209 ? 8.281 4.281 -15.048 1.00 78.06 209 GLU A CA 1
ATOM 1657 C C . GLU A 1 209 ? 7.885 4.747 -13.643 1.00 78.06 209 GLU A C 1
ATOM 1659 O O . GLU A 1 209 ? 6.711 5.011 -13.377 1.00 78.06 209 GLU A O 1
ATOM 1664 N N . LEU A 1 210 ? 8.864 4.886 -12.743 1.00 85.00 210 LEU A N 1
ATOM 1665 C CA . LEU A 1 210 ? 8.628 5.453 -11.421 1.00 85.00 210 LEU A CA 1
ATOM 1666 C C . LEU A 1 210 ? 8.192 6.921 -11.495 1.00 85.00 210 LEU A C 1
ATOM 1668 O O . LEU A 1 210 ? 7.282 7.313 -10.760 1.00 85.00 210 LEU A O 1
ATOM 1672 N N . LEU A 1 211 ? 8.834 7.720 -12.351 1.00 83.69 211 LEU A N 1
ATOM 1673 C CA . LEU A 1 211 ? 8.491 9.128 -12.555 1.00 83.69 211 LEU A CA 1
ATOM 1674 C C . LEU A 1 211 ? 7.066 9.260 -13.093 1.00 83.69 211 LEU A C 1
ATOM 1676 O O . LEU A 1 211 ? 6.257 9.969 -12.499 1.00 83.69 211 LEU A O 1
ATOM 1680 N N . ASP A 1 212 ? 6.733 8.489 -14.130 1.00 78.44 212 ASP A N 1
ATOM 1681 C CA . ASP A 1 212 ? 5.399 8.467 -14.733 1.00 78.44 212 ASP A CA 1
ATOM 1682 C C . ASP A 1 212 ? 4.322 8.073 -13.704 1.00 78.44 212 ASP A C 1
ATOM 1684 O O . ASP A 1 212 ? 3.224 8.629 -13.693 1.00 78.44 212 ASP A O 1
ATOM 1688 N N . ARG A 1 213 ? 4.632 7.144 -12.785 1.00 77.31 213 ARG A N 1
ATOM 1689 C CA . ARG A 1 213 ? 3.718 6.729 -11.704 1.00 77.31 213 ARG A CA 1
ATOM 1690 C C . ARG A 1 213 ? 3.432 7.846 -10.702 1.00 77.31 213 ARG A C 1
ATOM 1692 O O . ARG A 1 213 ? 2.319 7.920 -10.185 1.00 77.31 213 ARG A O 1
ATOM 1699 N N . HIS A 1 214 ? 4.433 8.661 -10.391 1.00 78.56 214 HIS A N 1
ATOM 1700 C CA . HIS A 1 214 ? 4.327 9.736 -9.404 1.00 78.56 214 HIS A CA 1
ATOM 1701 C C . HIS A 1 214 ? 3.905 11.074 -10.026 1.00 78.56 214 HIS A C 1
ATOM 1703 O O . HIS A 1 214 ? 3.871 12.069 -9.305 1.00 78.56 214 HIS A O 1
ATOM 1709 N N . ASP A 1 215 ? 3.593 11.096 -11.331 1.00 73.31 215 ASP A N 1
ATOM 1710 C CA . ASP A 1 215 ? 3.389 12.321 -12.121 1.00 73.31 215 ASP A CA 1
ATOM 1711 C C . ASP A 1 215 ? 4.540 13.316 -11.894 1.00 73.31 215 ASP A C 1
ATOM 1713 O O . ASP A 1 215 ? 4.351 14.506 -11.639 1.00 73.31 215 ASP A O 1
ATOM 1717 N N . ALA A 1 216 ? 5.755 12.761 -11.863 1.00 82.12 216 ALA A N 1
ATOM 1718 C CA . ALA A 1 216 ? 6.938 13.434 -11.375 1.00 82.12 216 ALA A CA 1
ATOM 1719 C C . ALA A 1 216 ? 7.896 13.789 -12.505 1.00 82.12 216 ALA A C 1
ATOM 1721 O O . ALA A 1 216 ? 8.139 13.010 -13.426 1.00 82.12 216 ALA A O 1
ATOM 1722 N N . GLU A 1 217 ? 8.533 14.943 -12.374 1.00 82.44 217 GLU A N 1
ATOM 1723 C CA . GLU A 1 217 ? 9.585 15.386 -13.276 1.00 82.44 217 GLU A CA 1
ATOM 1724 C C . GLU A 1 217 ? 10.922 15.445 -12.543 1.00 82.44 217 GLU A C 1
ATOM 1726 O O . GLU A 1 217 ? 10.994 15.796 -11.365 1.00 82.44 217 GLU A O 1
ATOM 1731 N N . ILE A 1 218 ? 12.003 15.110 -13.252 1.00 90.75 218 ILE A N 1
ATOM 1732 C CA . ILE A 1 218 ? 13.365 15.194 -12.722 1.00 90.75 218 ILE A CA 1
ATOM 1733 C C . ILE A 1 218 ? 14.260 16.030 -13.630 1.00 90.75 218 ILE A C 1
ATOM 1735 O O . ILE A 1 218 ? 14.292 15.833 -14.849 1.00 90.75 218 ILE A O 1
ATOM 1739 N N . TRP A 1 219 ? 15.036 16.930 -13.031 1.00 89.38 219 TRP A N 1
ATOM 1740 C CA . TRP A 1 219 ? 16.059 17.709 -13.725 1.00 89.38 219 TRP A CA 1
ATOM 1741 C C . TRP A 1 219 ? 17.244 18.027 -12.813 1.00 89.38 219 TRP A C 1
ATOM 1743 O O . TRP A 1 219 ? 17.142 18.007 -11.587 1.00 89.38 219 TRP A O 1
ATOM 1753 N N . SER A 1 220 ? 18.391 18.332 -13.422 1.00 89.44 220 SER A N 1
ATOM 1754 C CA . SER A 1 220 ? 19.562 18.827 -12.698 1.00 89.44 220 SER A CA 1
ATOM 1755 C C . SER A 1 220 ? 19.602 20.351 -12.738 1.00 89.44 220 SER A C 1
ATOM 1757 O O . SER A 1 220 ? 19.350 20.955 -13.782 1.00 89.44 220 SER A O 1
ATOM 1759 N N . HIS A 1 221 ? 19.943 20.978 -11.617 1.00 84.38 221 HIS A N 1
ATOM 1760 C CA . HIS A 1 221 ? 20.230 22.406 -11.549 1.00 84.38 221 HIS A CA 1
ATOM 1761 C C . HIS A 1 221 ? 21.459 22.677 -10.674 1.00 84.38 221 HIS A C 1
ATOM 1763 O O . HIS A 1 221 ? 21.910 21.821 -9.916 1.00 84.38 221 HIS A O 1
ATOM 1769 N N . ASN A 1 222 ? 22.024 23.874 -10.809 1.00 84.00 222 ASN A N 1
ATOM 1770 C CA . ASN A 1 222 ? 23.216 24.303 -10.085 1.00 84.00 222 ASN A CA 1
ATOM 1771 C C . ASN A 1 222 ? 22.913 25.608 -9.351 1.00 84.00 222 ASN A C 1
ATOM 1773 O O . ASN A 1 222 ? 22.417 26.559 -9.961 1.00 84.00 222 ASN A O 1
ATOM 1777 N N . ASP A 1 223 ? 23.232 25.649 -8.062 1.00 73.88 223 ASP A N 1
ATOM 1778 C CA . ASP A 1 223 ? 23.288 26.885 -7.302 1.00 73.88 223 ASP A CA 1
ATOM 1779 C C . ASP A 1 223 ? 24.699 27.492 -7.421 1.00 73.88 223 ASP A C 1
ATOM 1781 O O . ASP A 1 223 ? 25.635 27.173 -6.683 1.00 73.88 223 ASP A O 1
ATOM 1785 N N . SER A 1 224 ? 24.854 28.373 -8.415 1.00 56.06 224 SER A N 1
ATOM 1786 C CA . SER A 1 224 ? 26.142 28.972 -8.808 1.00 56.06 224 SER A CA 1
ATOM 1787 C C . SER A 1 224 ? 26.946 29.651 -7.678 1.00 56.06 224 SER A C 1
ATOM 1789 O O . SER A 1 224 ? 28.174 29.610 -7.750 1.00 56.06 224 SER A O 1
ATOM 1791 N N . PRO A 1 225 ? 26.343 30.264 -6.637 1.00 63.03 225 PRO A N 1
ATOM 1792 C CA . PRO A 1 225 ? 27.083 30.856 -5.520 1.00 63.03 225 PRO A CA 1
ATOM 1793 C C . PRO A 1 225 ? 27.761 29.838 -4.591 1.00 63.03 225 PRO A C 1
ATOM 1795 O O . PRO A 1 225 ? 28.726 30.195 -3.919 1.00 63.03 225 PRO A O 1
ATOM 1798 N N . SER A 1 226 ? 27.262 28.600 -4.521 1.00 67.06 226 SER A N 1
ATOM 1799 C CA . SER A 1 226 ? 27.659 27.603 -3.515 1.00 67.06 226 SER A CA 1
ATOM 1800 C C . SER A 1 226 ? 28.410 26.399 -4.098 1.00 67.06 226 SER A C 1
ATOM 1802 O O . SER A 1 226 ? 28.729 25.469 -3.359 1.00 67.06 226 SER A O 1
ATOM 1804 N N . ASN A 1 227 ? 28.686 26.393 -5.413 1.00 77.44 227 ASN A N 1
ATOM 1805 C CA . ASN A 1 227 ? 29.265 25.256 -6.154 1.00 77.44 227 ASN A CA 1
ATOM 1806 C C . ASN A 1 227 ? 28.545 23.920 -5.863 1.00 77.44 227 ASN A C 1
ATOM 1808 O O . ASN A 1 227 ? 29.139 22.839 -5.902 1.00 77.44 227 ASN A O 1
ATOM 1812 N N . THR A 1 228 ? 27.259 24.019 -5.522 1.00 84.88 228 THR A N 1
ATOM 1813 C CA . THR A 1 228 ? 26.414 22.895 -5.141 1.00 84.88 228 THR A CA 1
ATOM 1814 C C . THR A 1 228 ? 25.467 22.608 -6.300 1.00 84.88 228 THR A C 1
ATOM 1816 O O . THR A 1 228 ? 24.756 23.491 -6.782 1.00 84.88 228 THR A O 1
ATOM 1819 N N . CYS A 1 229 ? 25.459 21.362 -6.759 1.00 90.56 229 CYS A N 1
ATOM 1820 C CA . CYS A 1 229 ? 24.521 20.879 -7.762 1.00 90.56 229 CYS A CA 1
ATOM 1821 C C . CYS A 1 229 ? 23.430 20.055 -7.096 1.00 90.56 229 CYS A C 1
ATOM 1823 O O . CYS A 1 229 ? 23.668 19.434 -6.064 1.00 90.56 229 CYS A O 1
ATOM 1825 N N . ALA A 1 230 ? 22.248 20.036 -7.703 1.00 90.81 230 ALA A N 1
ATOM 1826 C CA . ALA A 1 230 ? 21.127 19.251 -7.225 1.00 90.81 230 ALA A CA 1
ATOM 1827 C C . ALA A 1 230 ? 20.424 18.518 -8.370 1.00 90.81 230 ALA A C 1
ATOM 1829 O O . ALA A 1 230 ? 20.358 18.999 -9.507 1.00 90.81 230 ALA A O 1
ATOM 1830 N N . LEU A 1 231 ? 19.896 17.340 -8.049 1.00 92.88 231 LEU A N 1
ATOM 1831 C CA . LEU A 1 231 ? 18.835 16.675 -8.791 1.00 92.88 231 LEU A CA 1
ATOM 1832 C C . LEU A 1 231 ? 17.531 16.964 -8.069 1.00 92.88 231 LEU A C 1
ATOM 1834 O O . LEU A 1 231 ? 17.358 16.549 -6.923 1.00 92.88 231 LEU A O 1
ATOM 1838 N N . ARG A 1 232 ? 16.634 17.661 -8.755 1.00 91.19 232 ARG A N 1
ATOM 1839 C CA . ARG A 1 232 ? 15.312 17.996 -8.249 1.00 91.19 232 ARG A CA 1
ATOM 1840 C C . ARG A 1 232 ? 14.299 17.029 -8.810 1.00 91.19 232 ARG A C 1
ATOM 1842 O O . ARG A 1 232 ? 14.170 16.930 -10.028 1.00 91.19 232 ARG A O 1
ATOM 1849 N N . LEU A 1 233 ? 13.585 16.358 -7.915 1.00 92.06 233 LEU A N 1
ATOM 1850 C CA . LEU A 1 233 ? 12.382 15.605 -8.231 1.00 92.06 233 LEU A CA 1
ATOM 1851 C C . LEU A 1 233 ? 11.168 16.456 -7.849 1.00 92.06 233 LEU A C 1
ATOM 1853 O O . LEU A 1 233 ? 10.956 16.719 -6.666 1.00 92.06 233 LEU A O 1
ATOM 1857 N N . ALA A 1 234 ? 10.386 16.890 -8.830 1.00 84.94 234 ALA A N 1
ATOM 1858 C CA . ALA A 1 234 ? 9.120 17.574 -8.601 1.00 84.94 234 ALA A CA 1
ATOM 1859 C C . ALA A 1 234 ? 7.971 16.581 -8.711 1.00 84.94 234 ALA A C 1
ATOM 1861 O O . ALA A 1 234 ? 7.847 15.901 -9.721 1.00 84.94 234 ALA A O 1
ATOM 1862 N N . MET A 1 235 ? 7.139 16.513 -7.682 1.00 85.88 235 MET A N 1
ATOM 1863 C CA . MET A 1 235 ? 5.936 15.681 -7.619 1.00 85.88 235 MET A CA 1
ATOM 1864 C C . MET A 1 235 ? 4.732 16.577 -7.335 1.00 85.88 235 MET A C 1
ATOM 1866 O O . MET A 1 235 ? 4.915 17.618 -6.696 1.00 85.88 235 MET A O 1
ATOM 1870 N N . PRO A 1 236 ? 3.502 16.210 -7.731 1.00 73.25 236 PRO A N 1
ATOM 1871 C CA . PRO A 1 236 ? 2.318 16.980 -7.382 1.00 73.25 236 PRO A CA 1
ATOM 1872 C C . PRO A 1 236 ? 2.241 17.191 -5.873 1.00 73.25 236 PRO A C 1
ATOM 1874 O O . PRO A 1 236 ? 2.528 16.285 -5.079 1.00 73.25 236 PRO A O 1
ATOM 1877 N N . ARG A 1 237 ? 1.868 18.405 -5.469 1.00 74.94 237 ARG A N 1
ATOM 1878 C CA . ARG A 1 237 ? 1.752 18.741 -4.055 1.00 74.94 237 ARG A CA 1
ATOM 1879 C C . ARG A 1 237 ? 0.754 17.802 -3.393 1.00 74.94 237 ARG A C 1
ATOM 1881 O O . ARG A 1 237 ? -0.385 17.667 -3.841 1.00 74.94 237 ARG A O 1
ATOM 1888 N N . SER A 1 238 ? 1.187 17.204 -2.293 1.00 74.06 238 SER A N 1
ATOM 1889 C CA . SER A 1 238 ? 0.304 16.495 -1.387 1.00 74.06 238 SER A CA 1
ATOM 1890 C C . SER A 1 238 ? 0.081 17.322 -0.138 1.00 74.06 238 SER A C 1
ATOM 1892 O O . SER A 1 238 ? 0.961 18.043 0.325 1.00 74.06 238 SER A O 1
ATOM 1894 N N . VAL A 1 239 ? -1.126 17.228 0.391 1.00 66.12 239 VAL A N 1
ATOM 1895 C CA . VAL A 1 239 ? -1.471 17.820 1.675 1.00 66.12 239 VAL A CA 1
ATOM 1896 C C . VAL A 1 239 ? -1.460 16.688 2.685 1.00 66.12 239 VAL A C 1
ATOM 1898 O O . VAL A 1 239 ? -1.792 15.549 2.339 1.00 66.12 239 VAL A O 1
ATOM 1901 N N . ALA A 1 240 ? -1.113 17.006 3.933 1.00 57.97 240 ALA A N 1
ATOM 1902 C CA . ALA A 1 240 ? -1.418 16.125 5.048 1.00 57.97 240 ALA A CA 1
ATOM 1903 C C . ALA A 1 240 ? -2.839 15.577 4.863 1.00 57.97 240 ALA A C 1
ATOM 1905 O O . ALA A 1 240 ? -3.741 16.371 4.547 1.00 57.97 240 ALA A O 1
ATOM 1906 N N . PRO A 1 241 ? -3.064 14.262 5.032 1.00 53.84 241 PRO A N 1
ATOM 1907 C CA . PRO A 1 241 ? -4.417 13.766 5.198 1.00 53.84 241 PRO A CA 1
ATOM 1908 C C . PRO A 1 241 ? -5.100 14.693 6.200 1.00 53.84 241 PRO A C 1
ATOM 1910 O O . PRO A 1 241 ? -4.521 14.980 7.250 1.00 53.84 241 PRO A O 1
ATOM 1913 N N . GLN A 1 242 ? -6.255 15.257 5.841 1.00 41.53 242 GLN A N 1
ATOM 1914 C CA . GLN A 1 242 ? -7.000 16.119 6.750 1.00 41.53 242 GLN A CA 1
ATOM 1915 C C . GLN A 1 242 ? -7.435 15.269 7.942 1.00 41.53 242 GLN A C 1
ATOM 1917 O O . GLN A 1 242 ? -8.518 14.696 7.958 1.00 41.53 242 GLN A O 1
ATOM 1922 N N . LEU A 1 243 ? -6.572 15.194 8.951 1.00 42.38 243 LEU A N 1
ATOM 1923 C CA . LEU A 1 243 ? -6.969 14.919 10.312 1.00 42.38 243 LEU A CA 1
ATOM 1924 C C . LEU A 1 243 ? -7.816 16.124 10.700 1.00 42.38 243 LEU A C 1
ATOM 1926 O O . LEU A 1 243 ? -7.293 17.221 10.905 1.00 42.38 243 LEU A O 1
ATOM 1930 N N . LEU A 1 244 ? -9.135 15.944 10.688 1.00 32.38 244 LEU A N 1
ATOM 1931 C CA . LEU A 1 244 ? -10.082 16.906 11.234 1.00 32.38 244 LEU A CA 1
ATOM 1932 C C . LEU A 1 244 ? -9.541 17.367 12.595 1.00 32.38 244 LEU A C 1
ATOM 1934 O O . LEU A 1 244 ? -9.480 16.584 13.539 1.00 32.38 244 LEU A O 1
ATOM 1938 N N . GLN A 1 245 ? -9.101 18.627 12.685 1.00 30.98 245 GLN A N 1
ATOM 1939 C CA . GLN A 1 245 ? -8.677 19.249 13.938 1.00 30.98 245 GLN A CA 1
ATOM 1940 C C . GLN A 1 245 ? -9.906 19.471 14.831 1.00 30.98 245 GLN A C 1
ATOM 1942 O O . GLN A 1 245 ? -10.421 20.579 14.963 1.00 30.98 245 GLN A O 1
ATOM 1947 N N . GLY A 1 246 ? -10.381 18.397 15.449 1.00 28.31 246 GLY A N 1
ATOM 1948 C CA . GLY A 1 246 ? -11.002 18.424 16.763 1.00 28.31 246 GLY A CA 1
ATOM 1949 C C . GLY A 1 246 ? -9.935 18.060 17.792 1.00 28.31 246 GLY A C 1
ATOM 1950 O O . GLY A 1 246 ? -8.972 17.369 17.475 1.00 28.31 246 GLY A O 1
ATOM 1951 N N . LYS A 1 247 ? -10.064 18.557 19.024 1.00 26.28 247 LYS A N 1
ATOM 1952 C CA . LYS A 1 247 ? -9.247 18.125 20.169 1.00 26.28 247 LYS A CA 1
ATOM 1953 C C . LYS A 1 247 ? -9.032 16.609 20.125 1.00 26.28 247 LYS A C 1
ATOM 1955 O O . LYS A 1 247 ? -10.006 15.886 19.964 1.00 26.28 247 LYS A O 1
ATOM 1960 N N . VAL A 1 248 ? -7.797 16.156 20.338 1.00 29.78 248 VAL A N 1
ATOM 1961 C CA . VAL A 1 248 ? -7.491 14.742 20.587 1.00 29.78 248 VAL A CA 1
ATOM 1962 C C . VAL A 1 248 ? -8.153 14.335 21.905 1.00 29.78 248 VAL A C 1
ATOM 1964 O O . VAL A 1 248 ? -7.564 14.406 22.980 1.00 29.78 248 VAL A O 1
ATOM 1967 N N . VAL A 1 249 ? -9.429 13.987 21.814 1.00 31.73 249 VAL A N 1
ATOM 1968 C CA . VAL A 1 249 ? -9.984 12.834 22.499 1.00 31.73 249 VAL A CA 1
ATOM 1969 C C . VAL A 1 249 ? -9.760 11.690 21.513 1.00 31.73 249 VAL A C 1
ATOM 1971 O O . VAL A 1 249 ? -10.063 11.820 20.329 1.00 31.73 249 VAL A O 1
ATOM 1974 N N . LEU A 1 250 ? -9.127 10.613 21.964 1.00 36.88 250 LEU A N 1
ATOM 1975 C CA . LEU A 1 250 ? -9.058 9.359 21.219 1.00 36.88 250 LEU A CA 1
ATOM 1976 C C . LEU A 1 250 ? -10.487 8.800 21.117 1.00 36.88 250 LEU A C 1
ATOM 1978 O O . LEU A 1 250 ? -10.890 8.040 21.986 1.00 36.88 250 LEU A O 1
ATOM 1982 N N . GLU A 1 251 ? -11.276 9.214 20.128 1.00 37.94 251 GLU A N 1
ATOM 1983 C CA . GLU A 1 251 ? -12.660 8.755 19.948 1.00 37.94 251 GLU A CA 1
ATOM 1984 C C . GLU A 1 251 ? -12.980 8.660 18.450 1.00 37.94 251 GLU A C 1
ATOM 1986 O O . GLU A 1 251 ? -13.120 9.677 17.773 1.00 37.94 251 GLU A O 1
ATOM 1991 N N . GLY A 1 252 ? -13.069 7.432 17.921 1.00 37.97 252 GLY A N 1
ATOM 1992 C CA . GLY A 1 252 ? -13.568 7.197 16.561 1.00 37.97 252 GLY A CA 1
ATOM 1993 C C . GLY A 1 252 ? -13.259 5.828 15.955 1.00 37.97 252 GLY A C 1
A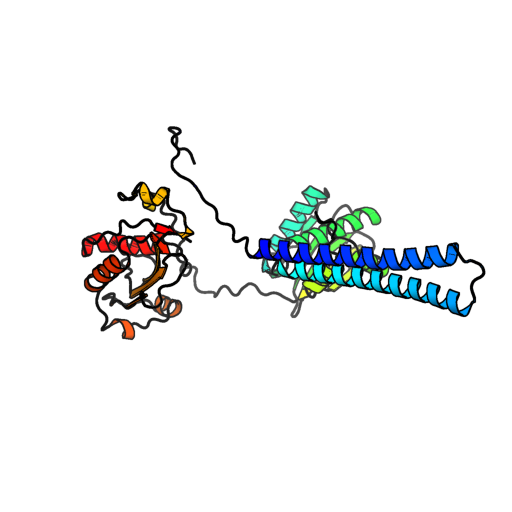TOM 1994 O O . GLY A 1 252 ? -14.108 5.284 15.259 1.00 37.97 252 GLY A O 1
ATOM 1995 N N . GLU A 1 253 ? -12.109 5.221 16.250 1.00 36.53 253 GLU A N 1
ATOM 1996 C CA . GLU A 1 253 ? -11.919 3.791 15.978 1.00 36.53 253 GLU A CA 1
ATOM 1997 C C . GLU A 1 253 ? -12.380 3.010 17.205 1.00 36.53 253 GLU A C 1
ATOM 1999 O O . GLU A 1 253 ? -11.997 3.347 18.332 1.00 36.53 253 GLU A O 1
ATOM 2004 N N . ARG A 1 254 ? -13.236 1.992 17.003 1.00 40.06 254 ARG A N 1
ATOM 2005 C CA . ARG A 1 254 ? -13.538 1.020 18.061 1.00 40.06 254 ARG A CA 1
ATOM 2006 C C . ARG A 1 254 ? -12.179 0.568 18.614 1.00 40.06 254 ARG A C 1
ATOM 2008 O O . ARG A 1 254 ? -11.393 0.043 17.829 1.00 40.06 254 ARG A O 1
ATOM 2015 N N . PRO A 1 255 ? -11.862 0.766 19.903 1.00 46.34 255 PRO A N 1
ATOM 2016 C CA . PRO A 1 255 ? -10.613 0.261 20.459 1.00 46.34 255 PRO A CA 1
ATOM 2017 C C . PRO A 1 255 ? -10.476 -1.229 20.127 1.00 46.34 255 PRO A C 1
ATOM 2019 O O . PRO A 1 255 ? -11.381 -2.010 20.429 1.00 46.34 255 PRO A O 1
ATOM 2022 N N . GLU A 1 256 ? -9.378 -1.616 19.476 1.00 40.41 256 GLU A N 1
ATOM 2023 C CA . GLU A 1 256 ? -9.051 -3.024 19.247 1.00 40.41 256 GLU A CA 1
ATOM 2024 C C . GLU A 1 256 ? -8.810 -3.684 20.610 1.00 40.41 256 GLU A C 1
ATOM 2026 O O . GLU A 1 256 ? -7.774 -3.490 21.254 1.00 40.41 256 GLU A O 1
ATOM 2031 N N . PHE A 1 257 ? -9.802 -4.427 21.098 1.00 43.19 257 PHE A N 1
ATOM 2032 C CA . PHE A 1 257 ? -9.710 -5.135 22.367 1.00 43.19 257 PHE A CA 1
ATOM 2033 C C . PHE A 1 257 ? -9.370 -6.598 22.094 1.00 43.19 257 PHE A C 1
ATOM 2035 O O . PHE A 1 257 ? -10.228 -7.396 21.747 1.00 43.19 257 PHE A O 1
ATOM 2042 N N . TYR A 1 258 ? -8.124 -6.999 22.322 1.00 43.22 258 TYR A N 1
ATOM 2043 C CA . TYR A 1 258 ? -7.758 -8.416 22.297 1.00 43.22 258 TYR A CA 1
ATOM 2044 C C . TYR A 1 258 ? -8.095 -9.063 23.651 1.00 43.22 258 TYR A C 1
ATOM 2046 O O . TYR A 1 258 ? -7.247 -9.146 24.543 1.00 43.22 258 TYR A O 1
ATOM 2054 N N . ASP A 1 259 ? -9.345 -9.500 23.845 1.00 46.72 259 ASP A N 1
ATOM 2055 C CA . ASP A 1 259 ? -9.739 -10.254 25.045 1.00 46.72 259 ASP A CA 1
ATOM 2056 C C . ASP A 1 259 ? -9.477 -11.758 24.866 1.00 46.72 259 ASP A C 1
ATOM 2058 O O . ASP A 1 259 ? -10.350 -12.539 24.484 1.00 46.72 259 ASP A O 1
ATOM 2062 N N . PHE A 1 260 ? -8.262 -12.194 25.209 1.00 47.66 260 PHE A N 1
ATOM 2063 C CA . PHE A 1 260 ? -7.888 -13.612 25.187 1.00 47.66 260 PHE A CA 1
ATOM 2064 C C . PHE A 1 260 ? -8.695 -14.489 26.168 1.00 47.66 260 PHE A C 1
ATOM 2066 O O . PHE A 1 260 ? -8.598 -15.715 26.116 1.00 47.66 260 PHE A O 1
ATOM 2073 N N . SER A 1 261 ? -9.510 -13.911 27.061 1.00 48.62 261 SER A N 1
ATOM 2074 C CA . SER A 1 261 ? -10.416 -14.690 27.913 1.00 48.62 261 SER A CA 1
ATOM 2075 C C . SER A 1 261 ? -11.648 -15.215 27.165 1.00 48.62 261 SER A C 1
ATOM 2077 O O . SER A 1 261 ? -12.274 -16.166 27.639 1.00 48.62 261 SER A O 1
ATOM 2079 N N . LEU A 1 262 ? -11.943 -14.691 25.963 1.00 48.56 262 LEU A N 1
ATOM 2080 C CA . LEU A 1 262 ? -12.970 -15.226 25.055 1.00 48.56 262 LEU A CA 1
ATOM 2081 C C . LEU A 1 262 ? -12.714 -16.695 24.683 1.00 48.56 262 LEU A C 1
ATOM 2083 O O . LEU A 1 262 ? -13.657 -17.441 24.428 1.00 48.56 262 LEU A O 1
ATOM 2087 N N . PHE A 1 263 ? -11.453 -17.135 24.711 1.00 48.66 263 PHE A N 1
ATOM 2088 C CA . PHE A 1 263 ? -11.054 -18.504 24.375 1.00 48.66 263 PHE A CA 1
ATOM 2089 C C . PHE A 1 263 ? -11.247 -19.506 25.524 1.00 48.66 263 PHE A C 1
ATOM 2091 O O . PHE A 1 263 ? -11.173 -20.710 25.298 1.00 48.66 263 PHE A O 1
ATOM 2098 N N . HIS A 1 264 ? -11.532 -19.035 26.744 1.00 49.06 264 HIS A N 1
ATOM 2099 C CA . HIS A 1 264 ? -11.740 -19.870 27.933 1.00 49.06 264 HIS A CA 1
ATOM 2100 C C . HIS A 1 264 ? -13.222 -19.965 28.332 1.00 49.06 264 HIS A C 1
ATOM 2102 O O . HIS A 1 264 ? -13.553 -19.990 29.521 1.00 49.06 264 HIS A O 1
ATOM 2108 N N . GLN A 1 265 ? -14.138 -19.994 27.359 1.00 52.47 265 GLN A N 1
ATOM 2109 C CA . GLN A 1 265 ? -15.560 -20.162 27.653 1.00 52.47 265 GLN A CA 1
ATOM 2110 C C . GLN A 1 265 ? -15.930 -21.645 27.855 1.00 52.47 265 GLN A C 1
ATOM 2112 O O . GLN A 1 265 ? -15.620 -22.485 27.006 1.00 52.47 265 GLN A O 1
ATOM 2117 N N . PRO A 1 266 ? -16.615 -22.002 28.958 1.00 44.50 266 PRO A N 1
ATOM 2118 C CA . PRO A 1 266 ? -17.121 -23.354 29.159 1.00 44.50 266 PRO A CA 1
ATOM 2119 C C . PRO A 1 266 ? -18.214 -23.659 28.123 1.00 44.50 266 PRO A C 1
ATOM 2121 O O . PRO A 1 266 ? -19.275 -23.039 28.144 1.00 44.50 266 PRO A O 1
ATOM 2124 N N . GLY A 1 267 ? -17.958 -24.612 27.219 1.00 51.16 267 GLY A N 1
ATOM 2125 C CA . GLY A 1 267 ? -18.910 -24.987 26.162 1.00 51.16 267 GLY A CA 1
ATOM 2126 C C . GLY A 1 267 ? -18.306 -25.479 24.843 1.00 51.16 267 GLY A C 1
ATOM 2127 O O . GLY A 1 267 ? -19.063 -25.913 23.981 1.00 51.16 267 GLY A O 1
ATOM 2128 N N . GLN A 1 268 ? -16.978 -25.452 24.674 1.00 51.78 268 GLN A N 1
ATOM 2129 C CA . GLN A 1 268 ? -16.319 -26.028 23.495 1.00 51.78 268 GLN A CA 1
ATOM 2130 C C . GLN A 1 268 ? -16.544 -27.547 23.449 1.00 51.78 268 GLN A C 1
ATOM 2132 O O . GLN A 1 268 ? -15.985 -28.309 24.240 1.00 51.78 268 GLN A O 1
ATOM 2137 N N . THR A 1 269 ? -17.429 -27.986 22.557 1.00 57.12 269 THR A N 1
ATOM 2138 C CA . THR A 1 269 ? -17.715 -29.399 22.312 1.00 57.12 269 THR A CA 1
ATOM 2139 C C . THR A 1 269 ? -16.656 -29.988 21.371 1.00 57.12 269 THR A C 1
ATOM 2141 O O . THR A 1 269 ? -16.401 -29.404 20.315 1.00 57.12 269 THR A O 1
ATOM 2144 N N . PRO A 1 270 ? -16.074 -31.167 21.679 1.00 54.44 270 PRO A N 1
ATOM 2145 C CA . PRO A 1 270 ? -15.038 -31.802 20.850 1.00 54.44 270 PRO A CA 1
ATOM 2146 C C . PRO A 1 270 ? -15.450 -32.065 19.391 1.00 54.44 270 PRO A C 1
ATOM 2148 O O . PRO A 1 270 ? -14.600 -32.288 18.530 1.00 54.44 270 PRO A O 1
ATOM 2151 N N . GLU A 1 271 ? -16.755 -32.073 19.096 1.00 60.06 271 GLU A N 1
ATOM 2152 C CA . GLU A 1 271 ? -17.276 -32.273 17.741 1.00 60.06 271 GLU A CA 1
ATOM 2153 C C . GLU A 1 271 ? -17.070 -31.059 16.821 1.00 60.06 271 GLU A C 1
ATOM 2155 O O . GLU A 1 271 ? -17.003 -31.228 15.601 1.00 60.06 271 GLU A O 1
ATOM 2160 N N . LEU A 1 272 ? -16.961 -29.843 17.371 1.00 64.94 272 LEU A N 1
ATOM 2161 C CA . LEU A 1 272 ? -16.705 -28.632 16.584 1.00 64.94 272 LEU A CA 1
ATOM 2162 C C . LEU A 1 272 ? -15.260 -28.582 16.075 1.00 64.94 272 LEU A C 1
ATOM 2164 O O . LEU A 1 272 ? -15.043 -28.201 14.926 1.00 64.94 272 LEU A O 1
ATOM 2168 N N . ASP A 1 273 ? -14.302 -29.061 16.871 1.00 64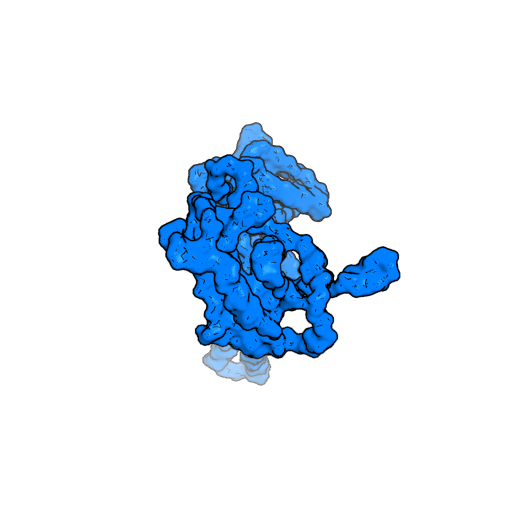.94 273 ASP A N 1
ATOM 2169 C CA . ASP A 1 273 ? -12.867 -29.051 16.545 1.00 64.94 273 ASP A CA 1
ATOM 2170 C C . ASP A 1 273 ? -12.513 -29.920 15.327 1.00 64.94 273 ASP A C 1
ATOM 2172 O O . ASP A 1 273 ? -11.507 -29.697 14.654 1.00 64.94 273 ASP A O 1
ATOM 2176 N N . GLN A 1 274 ? -13.343 -30.922 15.021 1.00 71.38 274 GLN A N 1
ATOM 2177 C CA . GLN A 1 274 ? -13.143 -31.845 13.896 1.00 71.38 274 GLN A CA 1
ATOM 2178 C C . GLN A 1 274 ? -13.963 -31.463 12.654 1.00 71.38 274 GLN A C 1
ATOM 2180 O O . GLN A 1 274 ? -13.916 -32.157 11.632 1.00 71.38 274 GLN A O 1
ATOM 2185 N N . ARG A 1 275 ? -14.738 -30.374 12.717 1.00 71.69 275 ARG A N 1
ATOM 2186 C CA . ARG A 1 275 ? -15.628 -29.957 11.633 1.00 71.69 275 ARG A CA 1
ATOM 2187 C C . ARG A 1 275 ? -14.878 -29.068 10.643 1.00 71.69 275 ARG A C 1
ATOM 2189 O O . ARG A 1 275 ? -14.272 -28.070 11.013 1.00 71.69 275 ARG A O 1
ATOM 2196 N N . LEU A 1 276 ? -14.952 -29.403 9.353 1.00 76.19 276 LEU A N 1
ATOM 2197 C CA . LEU A 1 276 ? -14.417 -28.538 8.296 1.00 76.19 276 LEU A CA 1
ATOM 2198 C C . LEU A 1 276 ? -15.092 -27.160 8.347 1.00 76.19 276 LEU A C 1
ATOM 2200 O O . LEU A 1 276 ? -16.319 -27.091 8.438 1.00 76.19 276 LEU A O 1
ATOM 2204 N N . LEU A 1 277 ? -14.308 -26.086 8.191 1.00 75.75 277 LEU A N 1
ATOM 2205 C CA . LEU A 1 277 ? -14.806 -24.700 8.178 1.00 75.75 277 LEU A CA 1
ATOM 2206 C C . LEU A 1 277 ? -15.954 -24.497 7.177 1.00 75.75 277 LEU A C 1
ATOM 2208 O O . LEU A 1 277 ? -16.932 -23.818 7.471 1.00 75.75 277 LEU A O 1
ATOM 2212 N N . SER A 1 278 ? -15.879 -25.156 6.017 1.00 74.88 278 SER A N 1
ATOM 2213 C CA . SER A 1 278 ? -16.915 -25.123 4.974 1.00 74.88 278 SER A CA 1
ATOM 2214 C C . SER A 1 278 ? -18.283 -25.646 5.426 1.00 74.88 278 SER A C 1
ATOM 2216 O O . SER A 1 278 ? -19.293 -25.346 4.793 1.00 74.88 278 SER A O 1
ATOM 2218 N N . ASN A 1 279 ? -18.309 -26.449 6.491 1.00 79.81 279 ASN A N 1
ATOM 2219 C CA . ASN A 1 279 ? -19.489 -27.129 7.017 1.00 79.81 279 ASN A CA 1
ATOM 2220 C C . ASN A 1 279 ? -19.949 -26.524 8.355 1.00 79.81 279 ASN A C 1
ATOM 2222 O O . ASN A 1 279 ? -20.832 -27.091 9.005 1.00 79.81 279 ASN A O 1
ATOM 2226 N N . LEU A 1 280 ? -19.334 -25.419 8.793 1.00 84.06 280 LEU A N 1
ATOM 2227 C CA . LEU A 1 280 ? -19.773 -24.682 9.970 1.00 84.06 280 LEU A CA 1
ATOM 2228 C C . LEU A 1 280 ? -21.028 -23.868 9.650 1.00 84.06 280 LEU A C 1
ATOM 2230 O O . LEU A 1 280 ? -21.155 -23.260 8.585 1.00 84.06 280 LEU A O 1
ATOM 2234 N N . THR A 1 281 ? -21.942 -23.850 10.614 1.00 88.62 281 THR A N 1
ATOM 2235 C CA . THR A 1 281 ? -23.037 -22.886 10.662 1.00 88.62 281 THR A CA 1
ATOM 2236 C C . THR A 1 281 ? -22.603 -21.745 11.564 1.00 88.62 281 THR A C 1
ATOM 2238 O O . THR A 1 281 ? -22.236 -21.972 12.719 1.00 88.62 281 THR A O 1
ATOM 2241 N N . TYR A 1 282 ? -22.649 -20.525 11.046 1.00 91.69 282 TYR A N 1
ATOM 2242 C CA . TYR A 1 282 ? -22.220 -19.346 11.782 1.00 91.69 282 TYR A CA 1
ATOM 2243 C C . TYR A 1 282 ? -23.174 -18.177 11.565 1.00 91.69 282 TYR A C 1
ATOM 2245 O O . TYR A 1 282 ? -23.825 -18.066 10.521 1.00 91.69 282 TYR A O 1
ATOM 2253 N N . SER A 1 283 ? -23.280 -17.334 12.585 1.00 93.25 283 SER A N 1
ATOM 2254 C CA . SER A 1 283 ? -24.066 -16.108 12.564 1.00 93.25 283 SER A CA 1
ATOM 2255 C C . SER A 1 283 ? -23.101 -14.935 12.591 1.00 93.25 283 SER A C 1
ATOM 2257 O O . SER A 1 283 ? -22.363 -14.766 13.560 1.00 93.25 283 SER A O 1
ATOM 2259 N N . VAL A 1 284 ? -23.094 -14.153 11.513 1.00 92.62 284 VAL A N 1
ATOM 2260 C CA . VAL A 1 284 ? -22.338 -12.900 11.458 1.00 92.62 284 VAL A CA 1
ATOM 2261 C C . VAL A 1 284 ? -23.220 -11.827 12.063 1.00 92.62 284 VAL A C 1
ATOM 2263 O O . VAL A 1 284 ? -24.364 -11.693 11.624 1.00 92.62 284 VAL A O 1
ATOM 2266 N N . PHE A 1 285 ? -22.728 -11.108 13.063 1.00 93.44 285 PHE A N 1
ATOM 2267 C CA . PHE A 1 285 ? -23.491 -10.066 13.736 1.00 93.44 285 PHE A CA 1
ATOM 2268 C C . PHE A 1 285 ? -22.650 -8.817 13.982 1.00 93.44 285 PHE A C 1
ATOM 2270 O O . PHE A 1 285 ? -21.425 -8.882 14.006 1.00 93.44 285 PHE A O 1
ATOM 2277 N N . ASP A 1 286 ? -23.339 -7.698 14.149 1.00 91.94 286 ASP A N 1
ATOM 2278 C CA . ASP A 1 286 ? -22.759 -6.408 14.497 1.00 91.94 286 ASP A CA 1
ATOM 2279 C C . ASP A 1 286 ? -23.726 -5.649 15.410 1.00 91.94 286 ASP A C 1
ATOM 2281 O O . ASP A 1 286 ? -24.953 -5.846 15.347 1.00 91.94 286 ASP A O 1
ATOM 2285 N N . THR A 1 287 ? -23.171 -4.814 16.286 1.00 92.00 287 THR A N 1
ATOM 2286 C CA . THR A 1 287 ? -23.951 -3.964 17.179 1.00 92.00 287 THR A CA 1
ATOM 2287 C C . THR A 1 287 ? -23.626 -2.493 16.992 1.00 92.00 287 THR A C 1
ATOM 2289 O O . THR A 1 287 ? -22.474 -2.094 16.844 1.00 92.00 287 THR A O 1
ATOM 2292 N N . GLU A 1 288 ? -24.669 -1.672 17.068 1.00 92.81 288 GLU A N 1
ATOM 2293 C CA . GLU A 1 288 ? -24.520 -0.226 17.201 1.00 92.81 288 GLU A CA 1
ATOM 2294 C C . GLU A 1 288 ? -24.797 0.166 18.642 1.00 92.81 288 GLU A C 1
ATOM 2296 O O . GLU A 1 288 ? -25.689 -0.395 19.294 1.00 92.81 288 GLU A O 1
ATOM 2301 N N . THR A 1 289 ? -24.051 1.142 19.148 1.00 91.56 289 THR A N 1
ATOM 2302 C CA . THR A 1 289 ? -24.066 1.522 20.562 1.00 91.56 289 THR A CA 1
ATOM 2303 C C . THR A 1 289 ? -24.150 3.037 20.734 1.00 91.56 289 THR A C 1
ATOM 2305 O O . THR A 1 289 ? -23.848 3.807 19.828 1.00 91.56 289 THR A O 1
ATOM 2308 N N . THR A 1 290 ? -24.546 3.498 21.923 1.00 87.81 290 THR A N 1
ATOM 2309 C CA . THR A 1 290 ? -24.571 4.939 22.244 1.00 87.81 290 THR A CA 1
ATOM 2310 C C . THR A 1 290 ? -23.182 5.574 22.370 1.00 87.81 290 THR A C 1
ATOM 2312 O O . THR A 1 290 ? -23.095 6.797 22.478 1.00 87.81 290 THR A O 1
ATOM 2315 N N . GLY A 1 291 ? -22.131 4.753 22.407 1.00 85.31 291 GLY A N 1
ATOM 2316 C CA . GLY A 1 291 ? -20.736 5.116 22.646 1.00 85.31 291 GLY A CA 1
ATOM 2317 C C . GLY A 1 291 ? -19.852 3.869 22.784 1.00 85.31 291 GLY A C 1
ATOM 2318 O O . GLY A 1 291 ? -20.313 2.745 22.571 1.00 85.31 291 GLY A O 1
ATOM 2319 N N . LEU A 1 292 ? -18.574 4.048 23.122 1.00 81.50 292 LEU A N 1
ATOM 2320 C CA . LEU A 1 292 ? -17.561 2.980 23.086 1.00 81.50 292 LEU A CA 1
ATOM 2321 C C . LEU A 1 292 ? -17.285 2.319 24.448 1.00 81.50 292 LEU A C 1
ATOM 2323 O O . LEU A 1 292 ? -16.587 1.304 24.507 1.00 81.50 292 LEU A O 1
ATOM 2327 N N . ASN A 1 293 ? -17.816 2.863 25.546 1.00 80.31 293 ASN A N 1
ATOM 2328 C CA . ASN A 1 293 ? -17.458 2.472 26.906 1.00 80.31 293 ASN A CA 1
ATOM 2329 C C . ASN A 1 293 ? -18.658 1.874 27.655 1.00 80.31 293 ASN A C 1
ATOM 2331 O O . ASN A 1 293 ? -19.323 2.551 28.445 1.00 80.31 293 ASN A O 1
ATOM 2335 N N . PRO A 1 294 ? -18.909 0.561 27.525 1.00 81.50 294 PRO A N 1
ATOM 2336 C CA . PRO A 1 294 ? -20.040 -0.068 28.204 1.00 81.50 294 PRO A CA 1
ATOM 2337 C C . PRO A 1 294 ? -19.918 -0.028 29.737 1.00 81.50 294 PRO A C 1
ATOM 2339 O O . PRO A 1 294 ? -20.919 0.039 30.443 1.00 81.50 294 PRO A O 1
ATOM 2342 N N . SER A 1 295 ? -18.693 0.024 30.276 1.00 78.69 295 SER A N 1
ATOM 2343 C CA . SER A 1 295 ? -18.463 0.214 31.718 1.00 78.69 295 SER A CA 1
ATOM 2344 C C . SER A 1 295 ? -18.765 1.636 32.214 1.00 78.69 295 SER A C 1
ATOM 2346 O O . SER A 1 295 ? -18.975 1.818 33.409 1.00 78.69 295 SER A O 1
ATOM 2348 N N . GLU A 1 296 ? -18.823 2.627 31.321 1.00 80.62 296 GLU A N 1
ATOM 2349 C CA . GLU A 1 296 ? -19.271 4.000 31.616 1.00 80.62 296 GLU A CA 1
ATOM 2350 C C . GLU A 1 296 ? -20.772 4.185 31.306 1.00 80.62 296 GLU A C 1
ATOM 2352 O O . GLU A 1 296 ? -21.328 5.285 31.374 1.00 80.62 296 GLU A O 1
ATOM 2357 N N . GLY A 1 297 ? -21.457 3.072 31.026 1.00 83.12 297 GLY A N 1
ATOM 2358 C CA . GLY A 1 297 ? -22.899 2.982 30.868 1.00 83.12 297 GLY A CA 1
ATOM 2359 C C . GLY A 1 297 ? -23.385 3.022 29.425 1.00 83.12 297 GLY A C 1
ATOM 2360 O O . GLY A 1 297 ? -24.599 3.093 29.238 1.00 83.12 297 GLY A O 1
ATOM 2361 N N . ASP A 1 298 ? -22.510 3.012 28.417 1.00 89.88 298 ASP A N 1
ATOM 2362 C CA . ASP A 1 298 ? -22.969 2.942 27.028 1.00 89.88 298 ASP A CA 1
ATOM 2363 C C . ASP A 1 298 ? -23.839 1.706 26.771 1.00 89.88 298 ASP A C 1
ATOM 2365 O O . ASP A 1 298 ? -23.641 0.627 27.338 1.00 89.88 298 ASP A O 1
ATOM 2369 N N . GLU A 1 299 ? -24.838 1.886 25.911 1.00 92.31 299 GLU A N 1
ATOM 2370 C CA . GLU A 1 299 ? -25.909 0.922 25.670 1.00 92.31 299 GLU A CA 1
ATOM 2371 C C . GLU A 1 299 ? -25.957 0.487 24.207 1.00 92.31 299 GLU A C 1
ATOM 2373 O O . GLU A 1 299 ? -25.623 1.260 23.313 1.00 92.31 299 GLU A O 1
ATOM 2378 N N . ILE A 1 300 ? -26.423 -0.743 23.969 1.00 93.75 300 ILE A N 1
ATOM 2379 C CA . ILE A 1 300 ? -26.693 -1.254 22.619 1.00 93.75 300 ILE A CA 1
ATOM 2380 C C . ILE A 1 300 ? -27.987 -0.616 22.104 1.00 93.75 300 ILE A C 1
ATOM 2382 O O . ILE A 1 300 ? -29.008 -0.638 22.796 1.00 93.75 300 ILE A O 1
ATOM 2386 N N . ILE A 1 301 ? -27.955 -0.093 20.882 1.00 94.44 301 ILE A N 1
ATOM 2387 C CA . ILE A 1 301 ? -29.096 0.539 20.205 1.00 94.44 301 ILE A CA 1
ATOM 2388 C C . ILE A 1 301 ? -29.535 -0.194 18.938 1.00 94.44 301 ILE A C 1
ATOM 2390 O O . ILE A 1 301 ? -30.630 0.064 18.443 1.00 94.44 301 ILE A O 1
ATOM 2394 N N . SER A 1 302 ? -28.713 -1.094 18.403 1.00 95.44 302 SER A N 1
ATOM 2395 C CA . SER A 1 302 ? -29.076 -1.947 17.274 1.00 95.44 302 SER A CA 1
ATOM 2396 C C . SER A 1 302 ? -28.325 -3.266 17.341 1.00 95.44 302 SER A C 1
ATOM 2398 O O . SER A 1 302 ? -27.167 -3.295 17.755 1.00 95.44 302 SER A O 1
ATOM 2400 N N . ILE A 1 303 ? -28.979 -4.347 16.921 1.00 96.12 303 ILE A N 1
ATOM 2401 C CA . ILE A 1 303 ? -28.334 -5.632 16.650 1.00 96.12 303 ILE A CA 1
ATOM 2402 C C . ILE A 1 303 ? -28.750 -6.079 15.253 1.00 96.12 303 ILE A C 1
ATOM 2404 O O . ILE A 1 303 ? -29.932 -6.339 15.007 1.00 96.12 303 ILE A O 1
ATOM 2408 N N . GLY A 1 304 ? -27.763 -6.208 14.370 1.00 93.50 304 GLY A N 1
ATOM 2409 C CA . GLY A 1 304 ? -27.905 -6.825 13.058 1.00 93.50 304 GLY A CA 1
ATOM 2410 C C . GLY A 1 304 ? -27.221 -8.187 13.045 1.00 93.50 304 GLY A C 1
ATOM 2411 O O . GLY A 1 304 ? -26.106 -8.320 13.535 1.00 93.50 304 GLY A O 1
ATOM 2412 N N . ALA A 1 305 ? -27.861 -9.215 12.493 1.00 93.75 305 ALA A N 1
ATOM 2413 C CA . ALA A 1 305 ? -27.237 -10.515 12.299 1.00 93.75 305 ALA A CA 1
ATOM 2414 C C . ALA A 1 305 ? -27.807 -11.281 11.107 1.00 93.75 305 ALA A C 1
ATOM 2416 O O . ALA A 1 305 ? -28.995 -11.208 10.791 1.00 93.75 305 ALA A O 1
ATOM 2417 N N . VAL A 1 306 ? -26.959 -12.084 10.472 1.00 92.50 306 VAL A N 1
ATOM 2418 C CA . VAL A 1 306 ? -27.338 -12.975 9.375 1.00 92.50 306 VAL A CA 1
ATOM 2419 C C . VAL A 1 306 ? -26.758 -14.363 9.577 1.00 92.50 306 VAL A C 1
ATOM 2421 O O . VAL A 1 306 ? -25.626 -14.514 10.040 1.00 92.50 306 VAL A O 1
ATOM 2424 N N . ARG A 1 307 ? -27.514 -15.395 9.189 1.00 89.69 307 ARG A N 1
ATOM 2425 C CA . ARG A 1 307 ? -27.040 -16.778 9.288 1.00 89.69 307 ARG A CA 1
ATOM 2426 C C . ARG A 1 307 ? -26.449 -17.288 7.977 1.00 89.69 307 ARG A C 1
ATOM 2428 O O . ARG A 1 307 ? -27.044 -17.149 6.903 1.00 89.69 307 ARG A O 1
ATOM 2435 N N . ILE A 1 308 ? -25.299 -17.948 8.082 1.00 87.56 308 ILE A N 1
ATOM 2436 C CA . ILE A 1 308 ? -24.628 -18.634 6.982 1.00 87.56 308 ILE A CA 1
ATOM 2437 C C . ILE A 1 308 ? -24.549 -20.131 7.290 1.00 87.56 308 ILE A C 1
ATOM 2439 O O . ILE A 1 308 ? -24.099 -20.549 8.355 1.00 87.56 308 ILE A O 1
ATOM 2443 N N . VAL A 1 309 ? -24.999 -20.944 6.331 1.00 83.94 309 VAL A N 1
ATOM 2444 C CA . VAL A 1 309 ? -24.983 -22.412 6.403 1.00 83.94 309 VAL A CA 1
ATOM 2445 C C . VAL A 1 309 ? -24.359 -22.953 5.124 1.00 83.94 309 VAL A C 1
ATOM 2447 O O . VAL A 1 309 ? -24.795 -22.602 4.025 1.00 83.94 309 VAL A O 1
ATOM 2450 N N . ASN A 1 310 ? -23.345 -23.816 5.245 1.00 78.56 310 ASN A N 1
ATOM 2451 C CA . ASN A 1 310 ? -22.620 -24.401 4.105 1.00 78.56 310 ASN A CA 1
ATOM 2452 C C . A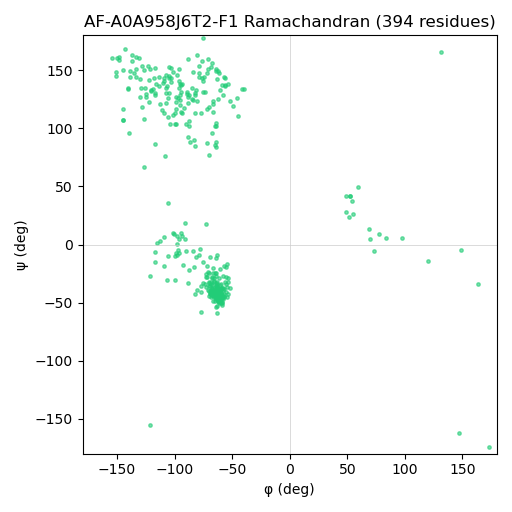SN A 1 310 ? -22.112 -23.335 3.109 1.00 78.56 310 ASN A C 1
ATOM 2454 O O . ASN A 1 310 ? -22.281 -23.468 1.893 1.00 78.56 310 ASN A O 1
ATOM 2458 N N . GLY A 1 311 ? -21.577 -22.227 3.633 1.00 76.62 311 GLY A N 1
ATOM 2459 C CA . GLY A 1 311 ? -21.070 -21.102 2.839 1.00 76.62 311 GLY A CA 1
ATOM 2460 C C . GLY A 1 311 ? -22.140 -20.296 2.092 1.00 76.62 311 GLY A C 1
ATOM 2461 O O . GLY A 1 311 ? -21.808 -19.524 1.195 1.00 76.62 311 GLY A O 1
ATOM 2462 N N . ARG A 1 312 ? -23.430 -20.471 2.412 1.00 76.06 312 ARG A N 1
ATOM 2463 C CA . ARG A 1 312 ? -24.536 -19.729 1.790 1.00 76.06 312 ARG A CA 1
ATOM 2464 C C . ARG A 1 312 ? -25.283 -18.884 2.812 1.00 76.06 312 ARG A C 1
ATOM 2466 O O . ARG A 1 312 ? -25.719 -19.391 3.842 1.00 76.06 312 ARG A O 1
ATOM 2473 N N . LEU A 1 313 ? -25.486 -17.614 2.471 1.00 83.81 313 LEU A N 1
ATOM 2474 C CA . LEU A 1 313 ? -26.323 -16.685 3.225 1.00 83.81 313 LEU A CA 1
ATOM 2475 C C . LEU A 1 313 ? -27.795 -17.117 3.171 1.00 83.81 313 LEU A C 1
ATOM 2477 O O . LEU A 1 313 ? -28.400 -17.175 2.092 1.00 83.81 313 LEU A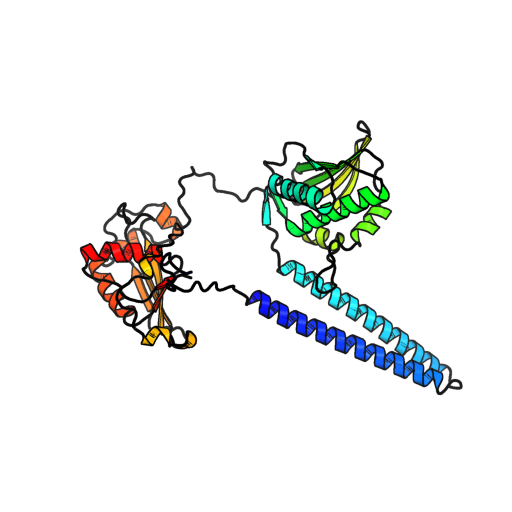 O 1
ATOM 2481 N N . LEU A 1 314 ? -28.397 -17.361 4.331 1.00 81.69 314 LEU A N 1
ATOM 2482 C CA . LEU A 1 314 ? -29.824 -17.631 4.446 1.00 81.69 314 LEU A CA 1
ATOM 2483 C C . LEU A 1 314 ? -30.594 -16.307 4.479 1.00 81.69 314 LEU A C 1
ATOM 2485 O O . LEU A 1 314 ? -30.875 -15.759 5.534 1.00 81.69 314 LEU A O 1
ATOM 2489 N N . ARG A 1 315 ? -30.994 -15.801 3.306 1.00 77.25 315 ARG A N 1
ATOM 2490 C CA . ARG A 1 315 ? -31.680 -14.495 3.152 1.00 77.25 315 ARG A CA 1
ATOM 2491 C C . ARG A 1 315 ? -32.955 -14.298 3.990 1.00 77.25 315 ARG A C 1
ATOM 2493 O O . ARG A 1 315 ? -33.433 -13.178 4.085 1.00 77.25 315 ARG A O 1
ATOM 2500 N N . LYS A 1 316 ? -33.555 -15.372 4.513 1.00 81.38 316 LYS A N 1
ATOM 2501 C CA . LYS A 1 316 ? -34.753 -15.319 5.373 1.00 81.38 316 LYS A CA 1
ATOM 2502 C C . LYS A 1 316 ? -34.431 -15.412 6.867 1.00 81.38 316 LYS A C 1
ATOM 2504 O O . LYS A 1 316 ? -35.335 -15.265 7.678 1.00 81.38 316 LYS A O 1
ATOM 2509 N N . GLU A 1 317 ? -33.177 -15.670 7.217 1.00 84.69 317 GLU A N 1
ATOM 2510 C CA . GLU A 1 317 ? -32.690 -15.741 8.591 1.00 84.69 317 GLU A CA 1
ATOM 2511 C C . GLU A 1 317 ? -31.821 -14.514 8.851 1.00 84.69 317 GLU A C 1
ATOM 2513 O O . GLU A 1 317 ? -30.590 -14.567 8.820 1.00 84.69 317 GLU A O 1
ATOM 2518 N N . ILE A 1 318 ? -32.517 -13.393 9.040 1.00 89.44 318 ILE A N 1
ATOM 2519 C CA . ILE A 1 318 ? -31.954 -12.084 9.357 1.00 89.44 318 ILE A CA 1
ATOM 2520 C C . ILE A 1 318 ? -32.555 -11.650 10.692 1.00 89.44 318 ILE A C 1
ATOM 2522 O O . ILE A 1 318 ? -33.769 -11.746 10.888 1.00 89.44 318 ILE A O 1
ATOM 2526 N N . PHE A 1 319 ? -31.702 -11.187 11.593 1.00 93.81 319 PHE A N 1
ATOM 2527 C CA . PHE A 1 319 ? -32.081 -10.472 12.797 1.00 93.81 319 PHE A CA 1
ATOM 2528 C C . PHE A 1 319 ? -31.698 -9.009 12.590 1.00 93.81 319 PHE A C 1
ATOM 2530 O O . PHE A 1 319 ? -30.547 -8.721 12.294 1.00 93.81 319 PHE A O 1
ATOM 2537 N N . ASP A 1 320 ? -32.654 -8.099 12.686 1.00 94.88 320 ASP A N 1
ATOM 2538 C CA . ASP A 1 320 ? -32.417 -6.664 12.541 1.00 94.88 320 ASP A CA 1
ATOM 2539 C C . ASP A 1 320 ? -33.370 -5.956 13.497 1.00 94.88 320 ASP A C 1
ATOM 2541 O O . ASP A 1 320 ? -34.592 -6.012 13.323 1.00 94.88 320 ASP A O 1
ATOM 2545 N N . GLN A 1 321 ? -32.824 -5.418 14.586 1.00 95.50 321 GLN A N 1
ATOM 2546 C CA . GLN A 1 321 ? -33.623 -4.874 15.674 1.00 95.50 321 GLN A CA 1
ATOM 2547 C C . GLN A 1 321 ? -32.951 -3.653 16.293 1.00 95.50 321 GLN A C 1
ATOM 2549 O O . GLN A 1 321 ? -31.920 -3.765 16.954 1.00 95.50 321 GLN A O 1
ATOM 2554 N N . LEU A 1 322 ? -33.624 -2.508 16.172 1.00 95.81 322 LEU A N 1
ATOM 2555 C CA . LEU A 1 322 ? -33.326 -1.319 16.963 1.00 95.81 322 LEU A CA 1
ATOM 2556 C C . LEU A 1 322 ? -33.774 -1.516 18.415 1.00 95.81 322 LEU A C 1
ATOM 2558 O O . LEU A 1 322 ? -34.771 -2.187 18.691 1.00 95.81 322 LEU A O 1
ATOM 2562 N N . ILE A 1 323 ? -33.053 -0.910 19.345 1.00 96.56 323 ILE A N 1
ATOM 2563 C CA . ILE A 1 323 ? -33.227 -1.086 20.784 1.00 96.56 323 ILE A CA 1
ATOM 2564 C C . ILE A 1 323 ? -33.325 0.287 21.433 1.00 96.56 323 ILE A C 1
ATOM 2566 O O . ILE A 1 323 ? -32.528 1.177 21.153 1.00 96.56 323 ILE A O 1
ATOM 2570 N N . ASN A 1 324 ? -34.291 0.462 22.331 1.00 95.94 324 ASN A N 1
ATOM 2571 C CA . ASN A 1 324 ? -34.372 1.671 23.140 1.00 95.94 324 ASN A CA 1
ATOM 2572 C C . ASN A 1 324 ? -33.327 1.605 24.270 1.00 95.94 324 ASN A C 1
ATOM 2574 O O . ASN A 1 324 ? -33.499 0.797 25.191 1.00 95.94 324 ASN A O 1
ATOM 2578 N N . PRO A 1 325 ? -32.291 2.470 24.268 1.00 92.12 325 PRO A N 1
ATOM 2579 C CA . PRO A 1 325 ? -31.233 2.427 25.274 1.00 92.12 325 PRO A CA 1
ATOM 2580 C C . PRO A 1 325 ? -31.664 3.051 26.613 1.00 92.12 325 PRO A C 1
ATOM 2582 O O . PRO A 1 325 ? -30.894 3.071 27.567 1.00 92.12 325 PRO A O 1
ATOM 2585 N N . ARG A 1 326 ? -32.881 3.617 26.696 1.00 90.00 326 ARG A N 1
ATOM 2586 C CA . ARG A 1 326 ? -33.418 4.374 27.845 1.00 90.00 326 ARG A CA 1
ATOM 2587 C C . ARG A 1 326 ? -32.499 5.502 28.336 1.00 90.00 326 ARG A C 1
ATOM 2589 O O . ARG A 1 326 ? -32.607 5.942 29.480 1.00 90.00 326 ARG A O 1
ATOM 2596 N N . ARG A 1 327 ? -31.628 6.007 27.462 1.00 86.88 327 ARG A N 1
ATOM 2597 C CA . ARG A 1 327 ? -30.700 7.108 27.734 1.00 86.88 327 ARG A CA 1
ATOM 2598 C C . ARG A 1 327 ? -30.534 8.011 26.522 1.00 86.88 327 ARG A C 1
ATOM 2600 O O . ARG A 1 327 ? -30.963 7.692 25.415 1.00 86.88 327 ARG A O 1
ATOM 2607 N N . THR A 1 328 ? -29.903 9.155 26.757 1.00 83.25 328 THR A N 1
ATOM 2608 C CA . THR A 1 328 ? -29.482 10.063 25.696 1.00 83.25 328 THR A CA 1
ATOM 2609 C C . THR A 1 328 ? -28.264 9.507 24.975 1.00 83.25 328 THR A C 1
ATOM 2611 O O . THR A 1 328 ? -27.378 8.916 25.595 1.00 83.25 328 THR A O 1
ATOM 2614 N N . MET A 1 329 ? -28.232 9.747 23.672 1.00 80.94 329 MET A N 1
ATOM 2615 C CA . MET A 1 329 ? -27.144 9.380 22.780 1.00 80.94 329 MET A CA 1
ATOM 2616 C C . MET A 1 329 ? -26.341 10.626 22.424 1.00 80.94 329 MET A C 1
ATOM 2618 O O . MET A 1 329 ? -26.917 11.714 22.307 1.00 80.94 329 MET A O 1
ATOM 2622 N N . SER A 1 330 ? -25.027 10.470 22.296 1.00 79.19 330 SER A N 1
ATOM 2623 C CA . SER A 1 330 ? -24.147 11.545 21.854 1.00 79.19 330 SER A CA 1
ATOM 2624 C C . SER A 1 330 ? -24.431 11.885 20.387 1.00 79.19 330 SER A C 1
ATOM 2626 O O . SER A 1 330 ? -24.989 11.077 19.637 1.00 79.19 330 SER A O 1
ATOM 2628 N N . ARG A 1 331 ? -24.096 13.106 19.967 1.00 78.38 331 ARG A N 1
ATOM 2629 C CA . ARG A 1 331 ? -24.272 13.498 18.562 1.00 78.38 331 ARG A CA 1
ATOM 2630 C C . ARG A 1 331 ? -23.264 12.762 17.679 1.00 78.38 331 ARG A C 1
ATOM 2632 O O . ARG A 1 331 ? -23.569 12.413 16.548 1.00 78.38 331 ARG A O 1
ATOM 2639 N N . GLU A 1 332 ? -22.104 12.491 18.245 1.00 74.12 332 GLU A N 1
ATOM 2640 C CA . GLU A 1 332 ? -20.995 11.760 17.665 1.00 74.12 332 GLU A CA 1
ATOM 2641 C C . GLU A 1 332 ? -21.428 10.338 17.270 1.00 74.12 332 GLU A C 1
ATOM 2643 O O . GLU A 1 332 ? -21.190 9.927 16.141 1.00 74.12 332 GLU A O 1
ATOM 2648 N N . ALA A 1 333 ? -22.166 9.623 18.131 1.00 77.00 333 ALA A N 1
ATOM 2649 C CA . ALA A 1 333 ? -22.709 8.303 17.793 1.00 77.00 333 ALA A CA 1
ATOM 2650 C C . ALA A 1 333 ? -23.694 8.371 16.608 1.00 77.00 333 ALA A C 1
ATOM 2652 O O . ALA A 1 333 ? -23.590 7.584 15.668 1.00 77.00 333 ALA A O 1
ATOM 2653 N N . VAL A 1 334 ? -24.584 9.378 16.589 1.00 82.00 334 VAL A N 1
ATOM 2654 C CA . VAL A 1 334 ? -25.499 9.626 15.454 1.00 82.00 334 VAL A CA 1
ATOM 2655 C C . VAL A 1 334 ? -24.727 9.829 14.150 1.00 82.00 334 VAL A C 1
ATOM 2657 O O . VAL A 1 334 ? -25.137 9.298 13.122 1.00 82.00 334 VAL A O 1
ATOM 2660 N N . GLU A 1 335 ? -23.625 10.578 14.180 1.00 75.50 335 GLU A N 1
ATOM 2661 C CA . GLU A 1 335 ? -22.798 10.850 12.997 1.00 75.50 335 GLU A CA 1
ATOM 2662 C C . GLU A 1 335 ? -22.081 9.595 12.472 1.00 75.50 335 GLU A C 1
ATOM 2664 O O . GLU A 1 335 ? -21.858 9.498 11.266 1.00 75.50 335 GLU A O 1
ATOM 2669 N N . VAL A 1 336 ? -21.789 8.618 13.339 1.00 75.38 336 VAL A N 1
ATOM 2670 C CA . VAL A 1 336 ? -21.161 7.341 12.961 1.00 75.38 336 VAL A CA 1
ATOM 2671 C C . VAL A 1 336 ? -22.162 6.384 12.307 1.00 75.38 336 VAL A C 1
ATOM 2673 O O . VAL A 1 336 ? -21.964 5.975 11.165 1.00 75.38 336 VAL A O 1
ATOM 2676 N N . HIS A 1 337 ? -23.247 6.032 13.000 1.00 79.12 337 HIS A N 1
ATOM 2677 C CA . HIS A 1 337 ? -24.158 4.962 12.560 1.00 79.12 337 HIS A CA 1
ATOM 2678 C C . HIS A 1 337 ? -25.437 5.467 11.865 1.00 79.12 337 HIS A C 1
ATOM 2680 O O . HIS A 1 337 ? -26.235 4.689 11.348 1.00 79.12 337 HIS A O 1
ATOM 2686 N N . GLY A 1 338 ? -25.712 6.776 11.902 1.00 86.31 338 GLY A N 1
ATOM 2687 C CA . GLY A 1 338 ? -26.897 7.391 11.285 1.00 86.31 338 GLY A CA 1
ATOM 2688 C C . GLY A 1 338 ? -28.247 7.150 11.986 1.00 86.31 338 GLY A C 1
ATOM 2689 O O . GLY A 1 338 ? -29.251 7.728 11.576 1.00 86.31 338 GLY A O 1
ATOM 2690 N N . ILE A 1 339 ? -28.315 6.329 13.038 1.00 87.06 339 ILE A N 1
ATOM 2691 C CA . ILE A 1 339 ? -29.525 6.110 13.844 1.00 87.06 339 ILE A CA 1
ATOM 2692 C C . ILE A 1 339 ? -29.858 7.359 14.672 1.00 87.06 339 ILE A C 1
ATOM 2694 O O . ILE A 1 339 ? -29.105 7.768 15.552 1.00 87.06 339 ILE A O 1
ATOM 2698 N N . GLU A 1 340 ? -31.022 7.962 14.434 1.00 89.25 340 GLU A N 1
ATOM 2699 C CA . GLU A 1 340 ? -31.473 9.123 15.205 1.00 89.25 340 GLU A CA 1
ATOM 2700 C C . GLU A 1 340 ? -32.170 8.716 16.520 1.00 89.25 340 GLU A C 1
ATOM 2702 O O . GLU A 1 340 ? -32.917 7.732 16.546 1.00 89.25 340 GLU A O 1
ATOM 2707 N N . PRO A 1 341 ? -32.075 9.516 17.606 1.00 89.81 341 PRO A N 1
ATOM 2708 C CA . PRO A 1 341 ? -32.768 9.229 18.870 1.00 89.81 341 PRO A CA 1
ATOM 2709 C C . PRO A 1 341 ? -34.288 9.053 18.729 1.00 89.81 341 PRO A C 1
ATOM 2711 O O . PRO A 1 341 ? -34.920 8.344 19.514 1.00 89.81 341 PRO A O 1
ATOM 2714 N N . ALA A 1 342 ? -34.895 9.700 17.729 1.00 91.75 342 ALA A N 1
ATOM 2715 C CA . ALA A 1 342 ? -36.317 9.562 17.435 1.00 91.75 342 ALA A CA 1
ATOM 2716 C C . ALA A 1 342 ? -36.689 8.142 16.970 1.00 91.75 342 ALA A C 1
ATOM 2718 O O . ALA A 1 342 ? -37.780 7.678 17.293 1.00 91.75 342 ALA A O 1
ATOM 2719 N N . MET A 1 343 ? -35.781 7.438 16.283 1.00 92.62 343 MET A N 1
ATOM 2720 C CA . MET A 1 343 ? -35.995 6.073 15.782 1.00 92.62 343 MET A CA 1
ATOM 2721 C C . MET A 1 343 ? -36.020 5.030 16.906 1.00 92.62 343 MET A C 1
ATOM 2723 O O . MET A 1 343 ? -36.617 3.967 16.743 1.00 92.62 343 MET A O 1
ATOM 2727 N N . LEU A 1 344 ? -35.390 5.343 18.045 1.00 93.62 344 LEU A N 1
ATOM 2728 C CA . LEU A 1 344 ? -35.202 4.432 19.177 1.00 93.62 344 LEU A CA 1
ATOM 2729 C C . LEU A 1 344 ? -36.303 4.530 20.239 1.00 93.62 344 LEU A C 1
ATOM 2731 O O . LEU A 1 344 ? -36.450 3.628 21.058 1.00 93.62 344 LEU A O 1
ATOM 2735 N N . ARG A 1 345 ? -37.084 5.618 20.252 1.00 91.38 345 ARG A N 1
ATOM 2736 C CA . ARG A 1 345 ? -38.015 5.930 21.351 1.00 91.38 345 ARG A CA 1
ATOM 2737 C C . ARG A 1 345 ? -39.066 4.842 21.584 1.00 91.38 345 ARG A C 1
ATOM 2739 O O . ARG A 1 345 ? -39.316 4.484 22.733 1.00 91.38 345 ARG A O 1
ATOM 2746 N N . ASP A 1 346 ? -39.638 4.320 20.505 1.00 94.06 346 ASP A N 1
ATOM 2747 C CA . ASP A 1 346 ? -40.727 3.337 20.551 1.00 94.06 346 ASP A CA 1
ATOM 2748 C C . ASP A 1 346 ? -40.228 1.890 20.375 1.00 94.06 346 ASP A C 1
ATOM 2750 O O . ASP A 1 346 ? -41.024 0.960 20.252 1.00 94.06 346 ASP A O 1
ATOM 2754 N N . GLN A 1 347 ? -38.907 1.690 20.361 1.00 97.06 347 GLN A N 1
ATOM 2755 C CA . GLN A 1 347 ? -38.294 0.375 20.205 1.00 97.06 347 GLN A CA 1
ATOM 2756 C C . GLN A 1 347 ? -38.311 -0.414 21.521 1.00 97.06 347 GLN A C 1
ATOM 2758 O O . GLN A 1 347 ? -38.319 0.175 22.610 1.00 97.06 347 GLN A O 1
ATOM 2763 N N . PRO A 1 348 ? -38.306 -1.756 21.460 1.00 96.62 348 PRO A N 1
ATOM 2764 C CA . PRO A 1 348 ? -38.165 -2.581 22.650 1.00 96.62 348 PRO A CA 1
ATOM 2765 C C . PRO A 1 348 ? -36.818 -2.331 23.340 1.00 96.62 348 PRO A C 1
ATOM 2767 O O . PRO A 1 348 ? -35.815 -2.014 22.705 1.00 96.62 348 PRO A O 1
ATOM 2770 N N . ALA A 1 349 ? -36.791 -2.487 24.660 1.00 95.25 349 ALA A N 1
ATOM 2771 C CA . ALA A 1 349 ? -35.551 -2.409 25.425 1.00 95.25 349 ALA A CA 1
ATOM 2772 C C . ALA A 1 349 ? -34.765 -3.730 25.343 1.00 95.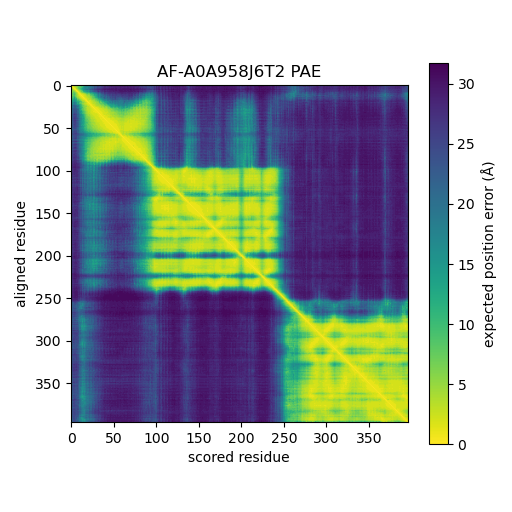25 349 ALA A C 1
ATOM 2774 O O . ALA A 1 349 ? -35.318 -4.779 24.985 1.00 95.25 349 ALA A O 1
ATOM 2775 N N . ILE A 1 350 ? -33.476 -3.684 25.687 1.00 94.69 350 ILE A N 1
ATOM 2776 C CA . ILE A 1 350 ? -32.543 -4.804 25.505 1.00 94.69 350 ILE A CA 1
ATOM 2777 C C . ILE A 1 350 ? -33.019 -6.101 26.173 1.00 94.69 350 ILE A C 1
ATOM 2779 O O . ILE A 1 350 ? -32.851 -7.179 25.611 1.00 94.69 350 ILE A O 1
ATOM 2783 N N . GLU A 1 351 ? -33.702 -6.018 27.316 1.00 94.38 351 GLU A N 1
ATOM 2784 C CA . GLU A 1 351 ? -34.208 -7.172 28.067 1.00 94.38 351 GLU A CA 1
ATOM 2785 C C . GLU A 1 351 ? -35.279 -7.953 27.285 1.00 94.38 351 GLU A C 1
ATOM 2787 O O . GLU A 1 351 ? -35.471 -9.148 27.500 1.00 94.38 351 GLU A O 1
ATOM 2792 N N . THR A 1 352 ? -35.967 -7.284 26.354 1.00 94.81 352 THR A N 1
ATOM 2793 C CA . THR A 1 352 ? -36.962 -7.900 25.460 1.00 94.81 352 THR A CA 1
ATOM 2794 C C . THR A 1 352 ? -36.318 -8.451 24.186 1.00 94.81 352 THR A C 1
ATOM 2796 O O . THR A 1 352 ? -36.769 -9.466 23.654 1.00 94.81 352 THR A O 1
ATOM 2799 N N . VAL A 1 353 ? -35.256 -7.803 23.700 1.00 95.88 353 VAL A N 1
ATOM 2800 C CA . VAL A 1 353 ? -34.596 -8.127 22.423 1.00 95.88 353 VAL A CA 1
ATOM 2801 C C . VAL A 1 353 ? -33.606 -9.281 22.564 1.00 95.88 353 VAL A C 1
ATOM 2803 O O . VAL A 1 353 ? -33.588 -10.197 21.736 1.00 95.88 353 VAL A O 1
ATOM 2806 N N . LEU A 1 354 ? -32.823 -9.287 23.643 1.00 95.25 354 LEU A N 1
ATOM 2807 C CA . LEU A 1 354 ? -31.739 -10.241 23.863 1.00 95.25 354 LEU A CA 1
ATOM 2808 C C . LEU A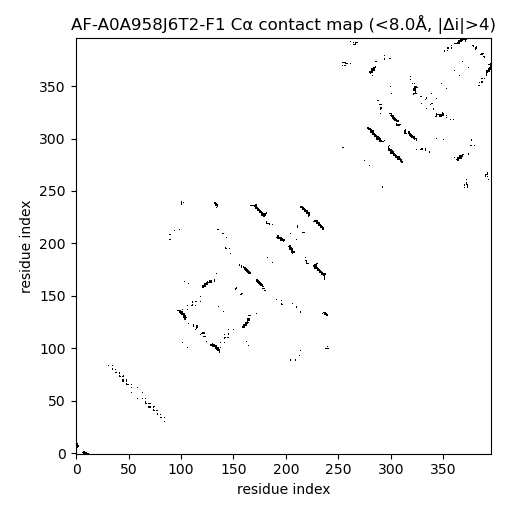 1 354 ? -32.183 -11.722 23.890 1.00 95.25 354 LEU A C 1
ATOM 2810 O O . LEU A 1 354 ? -31.481 -12.544 23.298 1.00 95.25 354 LEU A O 1
ATOM 2814 N N . PRO A 1 355 ? -33.350 -12.106 24.459 1.00 94.94 355 PRO A N 1
ATOM 2815 C CA . PRO A 1 355 ? -33.869 -13.474 24.336 1.00 94.94 355 PRO A CA 1
ATOM 2816 C C . PRO A 1 355 ? -34.143 -13.902 22.886 1.00 94.94 355 PRO A C 1
ATOM 2818 O O . PRO A 1 355 ? -33.981 -15.071 22.528 1.00 94.94 355 PRO A O 1
ATOM 2821 N N . GLY A 1 356 ? -34.589 -12.965 22.043 1.00 94.69 356 GLY A N 1
ATOM 2822 C CA . GLY A 1 356 ? -34.797 -13.196 20.615 1.00 94.69 356 GLY A CA 1
ATOM 2823 C C . GLY A 1 356 ? -33.473 -13.444 19.904 1.00 94.69 356 GLY A C 1
ATOM 2824 O O . GLY A 1 356 ? -33.331 -14.450 19.208 1.00 94.69 356 GLY A O 1
ATOM 2825 N N . PHE A 1 357 ? -32.490 -12.582 20.161 1.00 96.06 357 PHE A N 1
ATOM 2826 C CA . PHE A 1 357 ? -31.153 -12.708 19.592 1.00 96.06 357 PHE A CA 1
ATOM 2827 C C . PHE A 1 357 ? -30.454 -14.004 20.030 1.00 96.06 357 PHE A C 1
ATOM 2829 O O . PHE A 1 357 ? -29.948 -14.744 19.192 1.00 96.06 357 PHE A O 1
ATOM 2836 N N . ARG A 1 358 ? -30.522 -14.370 21.319 1.00 94.56 358 ARG A N 1
ATOM 2837 C CA . ARG A 1 358 ? -29.934 -15.619 21.840 1.00 94.56 358 ARG A CA 1
ATOM 2838 C C . ARG A 1 358 ? -30.467 -16.870 21.144 1.00 94.56 358 ARG A C 1
ATOM 2840 O O . ARG A 1 358 ? -29.709 -17.812 20.920 1.00 94.56 358 ARG A O 1
ATOM 2847 N N . ARG A 1 359 ? -31.759 -16.891 20.817 1.00 93.44 359 ARG A N 1
ATOM 2848 C CA . ARG A 1 359 ? -32.389 -17.980 20.058 1.00 93.44 359 ARG A CA 1
ATOM 2849 C C . ARG A 1 359 ? -32.008 -17.941 18.580 1.00 93.44 359 ARG A C 1
ATOM 2851 O O . ARG A 1 359 ? -31.851 -18.987 17.965 1.00 93.44 359 ARG A O 1
ATOM 2858 N N . PHE A 1 360 ? -31.826 -16.750 18.014 1.00 93.88 360 PHE A N 1
ATOM 2859 C CA . PHE A 1 360 ? -31.330 -16.600 16.648 1.00 93.88 360 PHE A CA 1
ATOM 2860 C C . PHE A 1 360 ? -29.897 -17.125 16.486 1.00 93.88 360 PHE A C 1
ATOM 2862 O O . PHE A 1 360 ? -29.584 -17.707 15.457 1.00 93.88 360 PHE A O 1
ATOM 2869 N N . VAL A 1 361 ? -29.028 -16.976 17.483 1.00 93.69 361 VAL A N 1
ATOM 2870 C CA . VAL A 1 361 ? -27.629 -17.439 17.389 1.00 93.69 361 VAL A CA 1
ATOM 2871 C C . VAL A 1 361 ? -27.385 -18.817 18.004 1.00 93.69 361 VAL A C 1
ATOM 2873 O O . VAL A 1 361 ? -26.245 -19.274 18.066 1.00 93.69 361 VAL A O 1
ATOM 2876 N N . GLU A 1 362 ? -28.434 -19.497 18.461 1.00 89.62 362 GLU A N 1
ATOM 2877 C CA . GLU A 1 362 ? -28.336 -20.830 19.057 1.00 89.62 362 GLU A CA 1
ATOM 2878 C C . GLU A 1 362 ? -27.667 -21.836 18.107 1.00 89.62 362 GLU A C 1
ATOM 2880 O O . GLU A 1 362 ? -27.943 -21.842 16.909 1.00 89.62 362 GLU A O 1
ATOM 2885 N N . ASP A 1 363 ? -26.756 -22.650 18.650 1.00 85.31 363 ASP A N 1
ATOM 2886 C CA . ASP A 1 363 ? -25.974 -23.663 17.925 1.00 85.31 363 ASP A CA 1
ATOM 2887 C C . ASP A 1 363 ? -25.185 -23.138 16.709 1.00 85.31 363 ASP A C 1
ATOM 2889 O O . ASP A 1 363 ? -24.873 -23.882 15.774 1.00 85.31 363 ASP A O 1
ATOM 2893 N N . THR A 1 364 ? -24.832 -21.849 16.719 1.00 90.06 364 THR A N 1
ATOM 2894 C CA . THR A 1 364 ? -23.991 -21.224 15.689 1.00 90.06 364 THR A CA 1
ATOM 2895 C C . THR A 1 364 ? -22.681 -20.701 16.270 1.00 90.06 364 THR A C 1
ATOM 2897 O O . THR A 1 364 ? -22.620 -20.328 17.443 1.00 90.06 364 THR A O 1
ATOM 2900 N N . VAL A 1 365 ? -21.631 -20.654 15.447 1.00 89.88 365 VAL A N 1
ATOM 2901 C CA . VAL A 1 365 ? -20.431 -19.858 15.755 1.00 89.88 365 VAL A CA 1
ATOM 2902 C C . VAL A 1 365 ? -20.778 -18.383 15.554 1.00 89.88 365 VAL A C 1
ATOM 2904 O O . VAL A 1 365 ? -21.352 -18.026 14.525 1.00 89.88 365 VAL A O 1
ATOM 2907 N N . LEU A 1 366 ? -20.457 -17.536 16.525 1.00 90.81 366 LEU A N 1
ATOM 2908 C CA . LEU A 1 366 ? -20.611 -16.090 16.415 1.00 90.81 366 LEU A CA 1
ATOM 2909 C C . LEU A 1 366 ? -19.412 -15.501 15.680 1.00 90.81 366 LEU A C 1
ATOM 2911 O O . LEU A 1 366 ? -18.273 -15.799 16.028 1.00 90.81 366 LEU A O 1
ATOM 2915 N N . VAL A 1 367 ? -19.673 -14.672 14.675 1.00 89.38 367 VAL A N 1
ATOM 2916 C CA . VAL A 1 367 ? -18.642 -13.990 13.889 1.00 89.38 367 VAL A CA 1
ATOM 2917 C C . VAL A 1 367 ? -18.912 -12.490 13.925 1.00 89.38 367 VAL A C 1
ATOM 2919 O O . VAL A 1 367 ? -20.024 -12.075 13.605 1.00 89.38 367 VAL A O 1
ATOM 2922 N N . ALA A 1 368 ? -17.919 -11.693 14.304 1.00 84.38 368 ALA A N 1
ATOM 2923 C CA . ALA A 1 368 ? -17.997 -10.231 14.324 1.00 84.38 368 ALA A CA 1
ATOM 2924 C C . ALA A 1 368 ? -16.610 -9.625 14.063 1.00 84.38 368 ALA A C 1
ATOM 2926 O O . ALA A 1 368 ? -15.602 -10.309 14.227 1.00 84.38 368 ALA A O 1
ATOM 2927 N N . HIS A 1 369 ? -16.572 -8.355 13.658 1.00 77.69 369 HIS A N 1
ATOM 2928 C CA . HIS A 1 369 ? -15.333 -7.597 13.475 1.00 77.69 369 HIS A CA 1
ATOM 2929 C C . HIS A 1 369 ? -15.045 -6.786 14.741 1.00 77.69 369 HIS A C 1
ATOM 2931 O O . HIS A 1 369 ? -15.871 -5.958 15.135 1.00 77.69 369 HIS A O 1
ATOM 2937 N N . ASN A 1 370 ? -13.897 -7.035 15.379 1.00 76.38 370 ASN A N 1
ATOM 2938 C CA . ASN A 1 370 ? -13.612 -6.622 16.757 1.00 76.38 370 ASN A CA 1
ATOM 2939 C C . ASN A 1 370 ? -14.625 -7.231 17.742 1.00 76.38 370 ASN A C 1
ATOM 2941 O O . ASN A 1 370 ? -15.216 -6.547 18.579 1.00 76.38 370 ASN A O 1
ATOM 2945 N N . ALA A 1 371 ? -14.830 -8.547 17.632 1.00 81.38 371 ALA A N 1
ATOM 2946 C CA . ALA A 1 371 ? -15.851 -9.292 18.369 1.00 81.38 371 ALA A CA 1
ATOM 2947 C C . ALA A 1 371 ? -15.781 -9.087 19.891 1.00 81.38 371 ALA A C 1
ATOM 2949 O O . ALA A 1 371 ? -16.799 -9.165 20.580 1.00 81.38 371 ALA A O 1
ATOM 2950 N N . ALA A 1 372 ? -14.597 -8.812 20.444 1.00 79.44 372 ALA A N 1
ATOM 2951 C CA . ALA A 1 372 ? -14.441 -8.519 21.865 1.00 79.44 372 ALA A CA 1
ATOM 2952 C C . ALA A 1 372 ? -15.252 -7.302 22.329 1.00 79.44 372 ALA A C 1
ATOM 2954 O O . ALA A 1 372 ? -15.756 -7.304 23.456 1.00 79.44 372 ALA A O 1
ATOM 2955 N N . PHE A 1 373 ? -15.408 -6.289 21.475 1.00 83.00 373 PHE A N 1
ATOM 2956 C CA . PHE A 1 373 ? -16.231 -5.118 21.754 1.00 83.00 373 PHE A CA 1
ATOM 2957 C C . PHE A 1 373 ? -17.702 -5.517 21.931 1.00 83.00 373 PHE A C 1
ATOM 2959 O O . PHE A 1 373 ? -18.261 -5.339 23.017 1.00 83.00 373 PHE A O 1
ATOM 2966 N N . ASP A 1 374 ? -18.305 -6.140 20.917 1.00 88.81 374 ASP A N 1
ATOM 2967 C CA . ASP A 1 374 ? -19.710 -6.560 20.947 1.00 88.81 374 ASP A CA 1
ATOM 2968 C C . ASP A 1 374 ? -19.975 -7.557 22.084 1.00 88.81 374 ASP A C 1
ATOM 2970 O O . ASP A 1 374 ? -20.929 -7.423 22.859 1.00 88.81 374 ASP A O 1
ATOM 2974 N N . MET A 1 375 ? -19.078 -8.533 22.255 1.00 88.56 375 MET A N 1
ATOM 2975 C CA . MET A 1 375 ? -19.186 -9.536 23.313 1.00 88.56 375 MET A CA 1
ATOM 2976 C C . MET A 1 375 ? -19.089 -8.916 24.707 1.00 88.56 375 MET A C 1
ATOM 2978 O O . MET A 1 375 ? -19.761 -9.388 25.626 1.00 88.56 375 MET A O 1
ATOM 2982 N N . ARG A 1 376 ? -18.314 -7.841 24.892 1.00 86.94 376 ARG A N 1
ATOM 2983 C CA . ARG A 1 376 ? -18.248 -7.112 26.166 1.00 86.94 376 ARG A CA 1
ATOM 2984 C C . ARG A 1 376 ? -19.574 -6.421 26.486 1.00 86.94 376 ARG A C 1
ATOM 2986 O O . ARG A 1 376 ? -20.010 -6.489 27.638 1.00 86.94 376 ARG A O 1
ATOM 2993 N N . PHE A 1 377 ? -20.233 -5.810 25.500 1.00 90.06 377 PHE A N 1
ATOM 2994 C CA . PHE A 1 377 ? -21.579 -5.254 25.676 1.00 90.06 377 PHE A CA 1
ATOM 2995 C C . PHE A 1 377 ? -22.584 -6.344 26.059 1.00 90.06 377 PHE A C 1
ATOM 2997 O O . PHE A 1 377 ? -23.287 -6.193 27.059 1.00 90.06 377 PHE A O 1
ATOM 3004 N N . LEU A 1 378 ? -22.604 -7.467 25.332 1.00 91.12 378 LEU A N 1
ATOM 3005 C CA . LEU A 1 378 ? -23.489 -8.602 25.623 1.00 91.12 378 LEU A CA 1
ATOM 3006 C C . LEU A 1 378 ? -23.239 -9.180 27.024 1.00 91.12 378 LEU A C 1
ATOM 3008 O O . LEU A 1 378 ? -24.188 -9.399 27.777 1.00 91.12 378 LEU A O 1
ATOM 3012 N N . LYS A 1 379 ? -21.968 -9.350 27.411 1.00 88.19 379 LYS A N 1
ATOM 3013 C CA . LYS A 1 379 ? -21.566 -9.863 28.728 1.00 88.19 379 LYS A CA 1
ATOM 3014 C C . LYS A 1 379 ? -22.039 -8.964 29.869 1.00 88.19 379 LYS A C 1
ATOM 3016 O O . LYS A 1 379 ? -22.501 -9.461 30.889 1.00 88.19 379 LYS A O 1
ATOM 3021 N N . MET A 1 380 ? -21.992 -7.642 29.704 1.00 87.19 380 MET A N 1
ATOM 3022 C CA . MET A 1 380 ? -22.525 -6.714 30.710 1.00 87.19 380 MET A CA 1
ATOM 3023 C C . MET A 1 380 ? -24.046 -6.794 30.868 1.00 87.19 380 MET A C 1
ATOM 3025 O O . MET A 1 380 ? -24.568 -6.485 31.937 1.00 87.19 380 MET A O 1
ATOM 3029 N N . LYS A 1 381 ? -24.777 -7.255 29.844 1.00 89.38 381 LYS A N 1
ATOM 3030 C CA . LYS A 1 381 ? -26.222 -7.506 29.957 1.00 89.38 381 LYS A CA 1
ATOM 3031 C C . LYS A 1 381 ? -26.549 -8.823 30.653 1.00 89.38 381 LYS A C 1
ATOM 3033 O O . LYS A 1 381 ? -27.715 -9.022 31.000 1.00 89.38 381 LYS A O 1
ATOM 3038 N N . GLU A 1 382 ? -25.568 -9.688 30.922 1.00 88.62 382 GLU A N 1
ATOM 3039 C CA . GLU A 1 382 ? -25.785 -10.920 31.690 1.00 88.62 382 GLU A CA 1
ATOM 3040 C C . GLU A 1 382 ? -26.322 -10.627 33.091 1.00 88.62 382 GLU A C 1
ATOM 3042 O O . GLU A 1 382 ? -27.245 -11.303 33.533 1.00 88.62 382 GLU A O 1
ATOM 3047 N N . GLU A 1 383 ? -25.793 -9.607 33.776 1.00 83.88 383 GLU A N 1
ATOM 3048 C CA . GLU A 1 383 ? -26.242 -9.249 35.129 1.00 83.88 383 GLU A CA 1
ATOM 3049 C C . GLU A 1 383 ? -27.712 -8.812 35.149 1.00 83.88 383 GLU A C 1
ATOM 3051 O O . GLU A 1 383 ? -28.450 -9.139 36.077 1.00 83.88 383 GLU A O 1
ATOM 3056 N N . LEU A 1 384 ? -28.151 -8.112 34.098 1.00 86.00 384 LEU A N 1
ATOM 3057 C CA . LEU A 1 384 ? -29.514 -7.597 33.971 1.00 86.00 384 LEU A CA 1
ATOM 3058 C C . LEU A 1 384 ? -30.513 -8.661 33.491 1.00 86.00 384 LEU A C 1
ATOM 3060 O O . LEU A 1 384 ? -31.659 -8.679 33.932 1.00 86.00 384 LEU A O 1
ATOM 3064 N N . THR A 1 385 ? -30.104 -9.519 32.555 1.00 88.50 385 THR A N 1
ATOM 3065 C CA . THR A 1 385 ? -31.017 -10.415 31.819 1.00 88.50 385 THR A CA 1
ATOM 3066 C C . THR A 1 385 ? -30.882 -11.888 32.201 1.00 88.50 385 THR A C 1
ATOM 3068 O O . THR A 1 385 ? -31.774 -12.681 31.905 1.00 88.50 385 THR A O 1
ATOM 3071 N N . GLY A 1 386 ? -29.768 -12.281 32.823 1.00 89.12 386 GLY A N 1
ATOM 3072 C CA . GLY A 1 386 ? -29.400 -13.676 33.069 1.00 89.12 386 GLY A CA 1
ATOM 3073 C C . GLY A 1 386 ? -29.013 -14.466 31.810 1.00 89.12 386 GLY A C 1
ATOM 3074 O O . GLY A 1 386 ? -28.784 -15.673 31.900 1.00 89.12 386 GLY A O 1
ATOM 3075 N N . ILE A 1 387 ? -28.953 -13.828 30.636 1.00 89.44 387 ILE A N 1
ATOM 3076 C CA . ILE A 1 387 ? -28.711 -14.495 29.351 1.00 89.44 387 ILE A CA 1
ATOM 3077 C C . ILE A 1 387 ? -27.224 -14.517 29.048 1.00 89.44 387 ILE A C 1
ATOM 3079 O O . ILE A 1 387 ? -26.637 -13.468 28.816 1.00 89.44 387 ILE A O 1
ATOM 3083 N N . ARG A 1 388 ? -26.651 -15.719 28.959 1.00 87.88 388 ARG A N 1
ATOM 3084 C CA . ARG A 1 388 ? -25.254 -15.927 28.568 1.00 87.88 388 ARG A CA 1
ATOM 3085 C C . ARG A 1 388 ? -25.123 -16.408 27.131 1.00 87.88 388 ARG A C 1
ATOM 3087 O O . ARG A 1 388 ? -25.868 -17.289 26.682 1.00 87.88 388 ARG A O 1
ATOM 3094 N N . PHE A 1 389 ? -24.118 -15.879 26.447 1.00 87.75 389 PHE A N 1
ATOM 3095 C CA . PHE A 1 389 ? -23.693 -16.334 25.128 1.00 87.75 389 PHE A CA 1
ATOM 3096 C C . PHE A 1 389 ? -22.471 -17.229 25.313 1.00 87.75 389 PHE A C 1
ATOM 3098 O O . PHE A 1 389 ? -21.387 -16.743 25.603 1.00 87.75 389 PHE A O 1
ATOM 3105 N N . LEU A 1 390 ? -22.688 -18.542 25.199 1.00 83.94 390 LEU A N 1
ATOM 3106 C CA . LEU A 1 390 ? -21.650 -19.581 25.317 1.00 83.94 390 LEU A CA 1
ATOM 3107 C C . LEU A 1 390 ? -21.184 -20.083 23.943 1.00 83.94 390 LEU A C 1
ATOM 3109 O O . LEU A 1 390 ? -20.526 -21.115 23.829 1.00 83.94 390 LEU A O 1
ATOM 3113 N N . ASN A 1 391 ? -21.626 -19.406 22.887 1.00 87.56 391 ASN A N 1
ATOM 3114 C CA . ASN A 1 391 ? -21.284 -19.733 21.519 1.00 87.56 391 ASN A CA 1
ATOM 3115 C C . ASN A 1 391 ? -19.773 -19.562 21.305 1.00 87.56 391 ASN A C 1
ATOM 3117 O O . ASN A 1 391 ? -19.207 -18.586 21.798 1.00 87.56 391 ASN A O 1
ATOM 3121 N N . PRO A 1 392 ? -19.122 -20.436 20.518 1.00 84.69 392 PRO A N 1
ATOM 3122 C CA . PRO A 1 392 ? -17.781 -20.155 20.026 1.00 84.69 392 PRO A CA 1
ATOM 3123 C C . PRO A 1 392 ? -17.779 -18.829 19.260 1.00 84.69 392 PRO A C 1
ATOM 3125 O O . PRO A 1 392 ? -18.693 -18.581 18.469 1.00 84.69 392 PRO A O 1
ATOM 3128 N N . VAL A 1 393 ? -16.760 -18.003 19.485 1.00 84.12 393 VAL A N 1
ATOM 3129 C CA . VAL A 1 393 ? -16.612 -16.686 18.854 1.00 84.12 393 VAL A CA 1
ATOM 3130 C C . VAL A 1 393 ? -15.407 -16.704 17.922 1.00 84.12 393 VAL A C 1
ATOM 3132 O O . VAL A 1 393 ? -14.350 -17.224 18.280 1.00 84.12 393 VAL A O 1
ATOM 3135 N N . LEU A 1 394 ? -15.573 -16.130 16.736 1.00 80.19 394 LEU A N 1
ATOM 3136 C CA . LEU A 1 394 ? -14.512 -15.869 15.777 1.00 80.19 394 LEU A CA 1
ATOM 3137 C C . LEU A 1 394 ? -14.480 -14.368 15.478 1.00 80.19 394 LEU A C 1
ATOM 3139 O O . LEU A 1 394 ? -15.483 -13.791 15.062 1.00 80.19 394 LEU A O 1
ATOM 3143 N N . ASP A 1 395 ? -13.323 -13.765 15.718 1.00 75.94 395 ASP A N 1
ATOM 3144 C CA . ASP A 1 395 ? -13.035 -12.366 15.403 1.00 75.94 395 ASP A CA 1
ATOM 3145 C C . ASP A 1 395 ? -12.377 -12.290 14.016 1.00 75.94 395 ASP A C 1
ATOM 3147 O O . ASP A 1 395 ? -11.563 -13.164 13.690 1.00 75.94 395 ASP A O 1
ATOM 3151 N N . THR A 1 396 ? -12.764 -11.314 13.190 1.00 68.50 396 THR A N 1
ATOM 3152 C CA . THR A 1 396 ? -12.335 -11.193 11.777 1.00 68.50 396 THR A CA 1
ATOM 3153 C C . THR A 1 396 ? -11.514 -9.961 11.498 1.00 68.50 396 THR A C 1
ATOM 3155 O O . THR A 1 396 ? -11.956 -8.891 11.970 1.00 68.50 396 THR A O 1
#

pLDDT: mean 77.15, std 16.96, range [26.28, 97.06]

Sequence (396 aa):
MRDAAGELGGYILVFYDITHKVKVDSHRSMLLKSLTEGIRSALASIRAAIETLTAFPAMDDAKRVQFYRVIGEEAAQLSGFIHQTASEFSEHFKSQWPLENIPGGELIGAIRKSAAEKLNLEVDWLPGAEELWVRAESYSLVQAYLYMMRQLQARLNVGHFRMQLAEDRLFNYLDLSWEGAPISLELLETWKRGALMEGEDGIALTLQELLDRHDAEIWSHNDSPSNTCALRLAMPRSVAPQLLQGKVVLEGERPEFYDFSLFHQPGQTPELDQRLLSNLTYSVFDTETTGLNPSEGDEIISIGAVRIVNGRLLRKEIFDQLINPRRTMSREAVEVHGIEPAMLRDQPAIETVLPGFRRFVEDTVLVAHNAAFDMRFLKMKEELTGIRFLNPVLDT

Nearest PDB structures (foldseek):
  6lgq-assembly1_C  TM=5.381E-01  e=9.342E-08  Escherichia coli
  4biz-assembly1_F  TM=5.100E-01  e=9.883E-08  Escherichia coli K-12
  3ehj-assembly1_A  TM=4.660E-01  e=6.702E-07  Bacillus subtilis
  3ehh-assembly1_B  TM=4.725E-01  e=9.939E-07  Bacillus subtilis
  3gif-assembly1_A  TM=4.312E-01  e=2.186E-06  Bacillus subtilis